Protein AF-A0A7U9L3R9-F1 (afdb_monomer_lite)

Foldseek 3Di:
DDDLPPVVVVVVVVVLQVLQCPDDDPQEKHFDDWAQDPPDDPRDTDDTDIDDQPFAFLVVVLVCLLVLHPPNVDQCLLLVLLQQLLLLLVSQQCLVPVPQKAQQEDASRQWGDHDPGIYRYPSVRIGHFQAADHYPQAQLCNVPGHGHHQLRSLLSSLVRSVSSVVSNPDHDDALLSVLNVLLSCQSNPNDSLSHDPGSVLSSLLSVLSSLLSVLVVVVAADPDDDRPFWDAQQDLQQLCLLFFDDLCVLLVFDLAFDFDDRAGHALLVCLLRFTDTQDDPPDPCNVVRNPDDLPDLPVVLVVLVPPDQALVSLLSQLNSLSVVCVVCVVCVVVSLVSSVVSLVSSLVRVPPSSVSDLSSLSSVLSSCSSVVNLVSSLVSLVSSCSNRVSDLRSLLSNLSSCLNVVVLVSNLSSLSSNCSNDLLSSSSLSSQLSSCVVVVNNVSNLVSLVSNDLPRPCNLSSLSSNLSSLLGADPVPAQRALVSLLSSLVSLVCSPPPNDPPDPLSNLSSLLSSLSSVLSNQVNDPPPDPPGSQCVNCPDPVCVVVVRDGQNDLQSSLQVSLVSLVVSLVPQDPVVCVVSVSSNVSSNSNSQVSHDPVPDPPPDPPDPDDDDDDDDDDDDDDDDDDDDDDDDDDDD

InterPro domains:
  IPR000719 Protein kinase domain [PF00069] (6-186)
  IPR000719 Protein kinase domain [PS50011] (1-230)
  IPR000719 Protein kinase domain [SM00220] (1-210)
  IPR011009 Protein kinase-like domain superfamily [SSF56112] (6-211)
  IPR011990 Tetratricopeptide-like helical domain superfamily [G3DSA:1.25.40.10] (392-600)
  IPR011990 Tetratricopeptide-like helical domain superfamily [SSF48452] (357-451)
  IPR031636 Protein kinase G, tetratricopeptide repeat containing domain [PF16918] (266-476)

pLDDT: mean 87.33, std 16.7, range [27.58, 98.69]

Sequence (636 aa):
MHDPDDEQAVKNAVQERLRLVGLNHPSIIKVFNYAKGPGASADQLSFIVMEFADGAPLRWVAEQIEQRAEPFHDHRVYEFIAAYGLLVLDALTYLHEERGLVYGDLSLTNVIHCGAGIKLVDVAGVRPIGTSGPVTYPAPEVHGSAGLTVAGDLFAAGAVLEELVARVPEAPPGLGTQSLRRVLSRATALLPEERFATAREMSVQLRGVLRELRSLRLGEEAAFEPSTLFAPVPAALDGELGKAPPLGQWRAGGNVKRRLTAEPPSPAEVALGLPVPKPSPADGNWTELHRTSYDDPVGLLQLSDAWKESPEKALLHCRLHLEIARDHPEEAAAERAAAEAELARARTAVGELADVDWRLYWHEGLLHLVHDRVDAARTCFDLVNEAIPGEYAPKLALGYCHEFRGNQKEAVALYGAVWHRNHALGGAAFGLARIHLATGKPQLALDCLEAVPADSRHRTAARTAMVRILADPPADGGPPAVAAARQAWVALHRLTRKEGLTDRHAQDRLRADLQELLLLLATSAPAGARPGPLEALCAEPDIQAEKIPVPPTEDVLRDQLAACYRRLFDQMPRAERGRDPDLAKALLDNSYHTRPIGTWHRRGYRSPRWRDRWKRSRGDGGGLRTYEDTVTEGGG

Structure (mmCIF, N/CA/C/O backbone):
data_AF-A0A7U9L3R9-F1
#
_entry.id   AF-A0A7U9L3R9-F1
#
loop_
_atom_site.group_PDB
_atom_site.id
_atom_site.type_symbol
_atom_site.label_atom_id
_atom_site.label_alt_id
_atom_site.label_comp_id
_atom_site.label_asym_id
_atom_site.label_entity_id
_atom_site.label_seq_id
_atom_site.pdbx_PDB_ins_code
_atom_site.Cartn_x
_atom_site.Cartn_y
_atom_site.Cartn_z
_atom_site.occupancy
_atom_site.B_iso_or_equiv
_atom_site.auth_seq_id
_atom_site.auth_comp_id
_atom_site.auth_asym_id
_atom_site.auth_atom_id
_atom_site.pdbx_PDB_model_num
ATOM 1 N N . MET A 1 1 ? 38.110 7.629 -49.652 1.00 33.47 1 MET A N 1
ATOM 2 C CA . MET A 1 1 ? 38.156 6.652 -50.757 1.00 33.47 1 MET A CA 1
ATOM 3 C C . MET A 1 1 ? 38.114 5.293 -50.078 1.00 33.47 1 MET A C 1
ATOM 5 O O . MET A 1 1 ? 39.115 4.902 -49.500 1.00 33.47 1 MET A O 1
ATOM 9 N N . HIS A 1 2 ? 36.918 4.721 -49.928 1.00 39.41 2 HIS A N 1
ATOM 10 C CA . HIS A 1 2 ? 36.709 3.450 -49.224 1.00 39.41 2 HIS A CA 1
ATOM 11 C C . HIS A 1 2 ? 36.890 2.321 -50.239 1.00 39.41 2 HIS A C 1
ATOM 13 O O . HIS A 1 2 ? 36.357 2.428 -51.343 1.00 39.41 2 HIS A O 1
ATOM 19 N N . ASP A 1 3 ? 37.683 1.314 -49.888 1.00 38.56 3 ASP A N 1
ATOM 20 C CA . ASP A 1 3 ? 37.941 0.147 -50.727 1.00 38.56 3 ASP A CA 1
ATOM 21 C C . ASP A 1 3 ? 36.653 -0.701 -50.827 1.00 38.56 3 ASP A C 1
ATOM 23 O O . ASP A 1 3 ? 36.101 -1.055 -49.781 1.00 38.56 3 ASP A O 1
ATOM 27 N N . PRO A 1 4 ? 36.112 -0.973 -52.029 1.00 46.09 4 PRO A N 1
ATOM 28 C CA . PRO A 1 4 ? 34.868 -1.731 -52.205 1.00 46.09 4 PRO A CA 1
ATOM 29 C C . PRO A 1 4 ? 34.948 -3.206 -51.777 1.00 46.09 4 PRO A C 1
ATOM 31 O O . PRO A 1 4 ? 33.902 -3.820 -51.592 1.00 46.09 4 PRO A O 1
ATOM 34 N N . ASP A 1 5 ? 36.156 -3.750 -51.584 1.00 51.47 5 ASP A N 1
ATOM 35 C CA . ASP A 1 5 ? 36.417 -5.165 -51.274 1.00 51.47 5 ASP A CA 1
ATOM 36 C C . ASP A 1 5 ? 36.987 -5.390 -49.856 1.00 51.47 5 ASP A C 1
ATOM 38 O O . ASP A 1 5 ? 37.747 -6.331 -49.611 1.00 51.47 5 ASP A O 1
ATOM 42 N N . ASP A 1 6 ? 36.623 -4.551 -48.879 1.00 60.09 6 ASP A N 1
ATOM 43 C CA . ASP A 1 6 ? 36.923 -4.850 -47.475 1.00 60.09 6 ASP A CA 1
ATOM 44 C C . ASP A 1 6 ? 36.104 -6.080 -47.028 1.00 60.09 6 ASP A C 1
ATOM 46 O O . ASP A 1 6 ? 34.930 -5.997 -46.653 1.00 60.09 6 ASP A O 1
ATOM 50 N N . GLU A 1 7 ? 36.725 -7.260 -47.107 1.00 64.38 7 GLU A N 1
ATOM 51 C CA . GLU A 1 7 ? 36.133 -8.562 -46.779 1.00 64.38 7 GLU A CA 1
ATOM 52 C C . GLU A 1 7 ? 35.501 -8.563 -45.372 1.00 64.38 7 GLU A C 1
ATOM 54 O O . GLU A 1 7 ? 34.516 -9.265 -45.116 1.00 64.38 7 GLU A O 1
ATOM 59 N N . GLN A 1 8 ? 36.026 -7.733 -44.463 1.00 63.81 8 GLN A N 1
ATOM 60 C CA . GLN A 1 8 ? 35.484 -7.544 -43.123 1.00 63.81 8 GLN A CA 1
ATOM 61 C C . GLN A 1 8 ? 34.182 -6.730 -43.132 1.00 63.81 8 GLN A C 1
ATOM 63 O O . GLN A 1 8 ? 33.246 -7.076 -42.409 1.00 63.81 8 GLN A O 1
ATOM 68 N N . ALA A 1 9 ? 34.076 -5.697 -43.969 1.00 62.75 9 ALA A N 1
ATOM 69 C CA . ALA A 1 9 ? 32.859 -4.902 -44.126 1.00 62.75 9 ALA A CA 1
ATOM 70 C C . ALA A 1 9 ? 31.715 -5.731 -44.733 1.00 62.75 9 ALA A C 1
ATOM 72 O O . ALA A 1 9 ? 30.579 -5.669 -44.254 1.00 62.75 9 ALA A O 1
ATOM 73 N N . VAL A 1 10 ? 32.016 -6.584 -45.718 1.00 68.38 10 VAL A N 1
ATOM 74 C CA . VAL A 1 10 ? 31.032 -7.502 -46.319 1.00 68.38 10 VAL A CA 1
ATOM 75 C C . VAL A 1 10 ? 30.560 -8.547 -45.303 1.00 68.38 10 VAL A C 1
ATOM 77 O O . VAL A 1 10 ? 29.354 -8.778 -45.172 1.00 68.38 10 VAL A O 1
ATOM 80 N N . LYS A 1 11 ? 31.479 -9.147 -44.531 1.00 69.56 11 LYS A N 1
ATOM 81 C CA . LYS A 1 11 ? 31.136 -10.097 -43.456 1.00 69.56 11 LYS A CA 1
ATOM 82 C C . LYS A 1 11 ? 30.281 -9.447 -42.368 1.00 69.56 11 LYS A C 1
ATOM 84 O O . LYS A 1 11 ? 29.270 -10.031 -41.977 1.00 69.56 11 LYS A O 1
ATOM 89 N N . ASN A 1 12 ? 30.632 -8.237 -41.932 1.00 68.62 12 ASN A N 1
ATOM 90 C CA . ASN A 1 12 ? 29.866 -7.484 -40.938 1.00 68.62 12 ASN A CA 1
ATOM 91 C C . ASN A 1 12 ? 28.446 -7.179 -41.444 1.00 68.62 12 ASN A C 1
ATOM 93 O O . ASN A 1 12 ? 27.478 -7.442 -40.733 1.00 68.62 12 ASN A O 1
ATOM 97 N N . ALA A 1 13 ? 28.305 -6.732 -42.697 1.00 69.69 13 ALA A N 1
ATOM 98 C CA . ALA A 1 13 ? 27.005 -6.448 -43.305 1.00 69.69 13 ALA A CA 1
ATOM 99 C C . ALA A 1 13 ? 26.130 -7.707 -43.457 1.00 69.69 13 ALA A C 1
ATOM 101 O O . ALA A 1 13 ? 24.912 -7.651 -43.290 1.00 69.69 13 ALA A O 1
ATOM 102 N N . VAL A 1 14 ? 26.720 -8.869 -43.762 1.00 74.25 14 VAL A N 1
ATOM 103 C CA . VAL A 1 14 ? 25.986 -10.147 -43.805 1.00 74.25 14 VAL A CA 1
ATOM 104 C C . VAL A 1 14 ? 25.547 -10.580 -42.403 1.00 74.25 14 VAL A C 1
ATOM 106 O O . VAL A 1 14 ? 24.399 -10.990 -42.230 1.00 74.25 14 VAL A O 1
ATOM 109 N N . GLN A 1 15 ? 26.416 -10.462 -41.396 1.00 71.81 15 GLN A N 1
ATOM 110 C CA . GLN A 1 15 ? 26.072 -10.792 -40.009 1.00 71.81 15 GLN A CA 1
ATOM 111 C C . GLN A 1 15 ? 24.976 -9.881 -39.444 1.00 71.81 15 GLN A C 1
ATOM 113 O O . GLN A 1 15 ? 24.081 -10.358 -38.747 1.00 71.81 15 GLN A O 1
ATOM 118 N N . GLU A 1 16 ? 25.003 -8.592 -39.778 1.00 74.06 16 GLU A N 1
ATOM 119 C CA . GLU A 1 16 ? 23.958 -7.634 -39.419 1.00 74.06 16 GLU A CA 1
ATOM 120 C C . GLU A 1 16 ? 22.602 -8.007 -40.033 1.00 74.06 16 GLU A C 1
ATOM 122 O O . GLU A 1 16 ? 21.595 -8.059 -39.329 1.00 74.06 16 GLU A O 1
ATOM 127 N N . ARG A 1 17 ? 22.572 -8.395 -41.314 1.00 76.12 17 ARG A N 1
ATOM 128 C CA . ARG A 1 17 ? 21.340 -8.863 -41.978 1.00 76.12 17 ARG A CA 1
ATOM 129 C C . ARG A 1 17 ? 20.784 -10.134 -41.353 1.00 76.12 17 ARG A C 1
ATOM 131 O O . ARG A 1 17 ? 19.583 -10.222 -41.109 1.00 76.12 17 ARG A O 1
ATOM 138 N N . LEU A 1 18 ? 21.644 -11.120 -41.089 1.00 74.81 18 LEU A N 1
ATOM 139 C CA . LEU A 1 18 ? 21.231 -12.375 -40.455 1.00 74.81 18 LEU A CA 1
ATOM 140 C C . LEU A 1 18 ? 20.665 -12.132 -39.051 1.00 74.81 18 LEU A C 1
ATOM 142 O O . LEU A 1 18 ? 19.697 -12.783 -38.662 1.00 74.81 18 LEU A O 1
ATOM 146 N N . ARG A 1 19 ? 21.223 -11.165 -38.315 1.00 81.94 19 ARG A N 1
ATOM 147 C CA . ARG A 1 19 ? 20.719 -10.755 -37.002 1.00 81.94 19 ARG A CA 1
ATOM 148 C C . ARG A 1 19 ? 19.300 -10.195 -37.090 1.00 81.94 19 ARG A C 1
ATOM 150 O O . ARG A 1 19 ? 18.451 -10.626 -36.318 1.00 81.94 19 ARG A O 1
ATOM 157 N N . LEU A 1 20 ? 19.039 -9.289 -38.035 1.00 81.31 20 LEU A N 1
ATOM 158 C CA . LEU A 1 20 ? 17.718 -8.674 -38.216 1.00 81.31 20 LEU A CA 1
ATOM 159 C C . LEU A 1 20 ? 16.657 -9.688 -38.672 1.00 81.31 20 LEU A C 1
ATOM 161 O O . LEU A 1 20 ? 15.546 -9.687 -38.150 1.00 81.31 20 LEU A O 1
ATOM 165 N N . VAL A 1 21 ? 17.012 -10.613 -39.571 1.00 83.81 21 VAL A N 1
ATOM 166 C CA . VAL A 1 21 ? 16.133 -11.731 -39.979 1.00 83.81 21 VAL A CA 1
ATOM 167 C C . VAL A 1 21 ? 15.845 -12.685 -38.811 1.00 83.81 21 VAL A C 1
ATOM 169 O O . VAL A 1 21 ? 14.778 -13.294 -38.746 1.00 83.81 21 VAL A O 1
ATOM 172 N N . GLY A 1 22 ? 16.783 -12.816 -37.870 1.00 84.94 22 GLY A N 1
ATOM 173 C CA . GLY A 1 22 ? 16.650 -13.662 -36.685 1.00 84.94 22 GLY A CA 1
ATOM 174 C C . GLY A 1 22 ? 15.743 -13.101 -35.584 1.00 84.94 22 GLY A C 1
ATOM 175 O O . GLY A 1 22 ? 15.474 -13.813 -34.610 1.00 84.94 22 GLY A O 1
ATOM 176 N N . LEU A 1 23 ? 15.270 -11.855 -35.700 1.00 91.19 23 LEU A N 1
ATOM 177 C CA . LEU A 1 23 ? 14.358 -11.264 -34.725 1.00 91.19 23 LEU A CA 1
ATOM 178 C C . LEU A 1 23 ? 12.957 -11.871 -34.872 1.00 91.19 23 LEU A C 1
ATOM 180 O O . LEU A 1 23 ? 12.341 -11.819 -35.934 1.00 91.19 23 LEU A O 1
ATOM 184 N N . ASN A 1 24 ? 12.444 -12.442 -33.784 1.00 91.62 24 ASN A N 1
ATOM 185 C CA . ASN A 1 24 ? 11.120 -13.039 -33.734 1.00 91.62 24 ASN A CA 1
ATOM 186 C C . ASN A 1 24 ? 10.405 -12.595 -32.458 1.00 91.62 24 ASN A C 1
ATOM 188 O O . ASN A 1 24 ? 10.578 -13.201 -31.405 1.00 91.62 24 ASN A O 1
ATOM 192 N N . HIS A 1 25 ? 9.620 -11.528 -32.569 1.00 95.00 25 HIS A N 1
ATOM 193 C CA . HIS A 1 25 ? 8.830 -10.977 -31.476 1.00 95.00 25 HIS A CA 1
ATOM 194 C C . HIS A 1 25 ? 7.525 -10.397 -32.043 1.00 95.00 25 HIS A C 1
ATOM 196 O O . HIS A 1 25 ? 7.577 -9.754 -33.093 1.00 95.00 25 HIS A O 1
ATOM 202 N N . PRO A 1 26 ? 6.357 -10.577 -31.394 1.00 93.88 26 PRO A N 1
ATOM 203 C CA . PRO A 1 26 ? 5.076 -10.105 -31.927 1.00 93.88 26 PRO A CA 1
ATOM 204 C C . PRO A 1 26 ? 5.059 -8.597 -32.204 1.00 93.88 26 PRO A C 1
ATOM 206 O O . PRO A 1 26 ? 4.522 -8.180 -33.230 1.00 93.88 26 PRO A O 1
ATOM 209 N N . SER A 1 27 ? 5.699 -7.805 -31.339 1.00 95.56 27 SER A N 1
ATOM 210 C CA . SER A 1 27 ? 5.756 -6.341 -31.442 1.00 95.56 27 SER A CA 1
ATOM 211 C C . SER A 1 27 ? 6.869 -5.795 -32.348 1.00 95.56 27 SER A C 1
ATOM 213 O O . SER A 1 27 ? 6.991 -4.583 -32.474 1.00 95.56 27 SER A O 1
ATOM 215 N N . ILE A 1 28 ? 7.699 -6.641 -32.968 1.00 95.31 28 ILE A N 1
ATOM 216 C CA . ILE A 1 28 ? 8.783 -6.213 -33.872 1.00 95.31 28 ILE A CA 1
ATOM 217 C C . ILE A 1 28 ? 8.421 -6.639 -35.294 1.00 95.31 28 ILE A C 1
ATOM 219 O O . ILE A 1 28 ? 7.908 -7.740 -35.497 1.00 95.31 28 ILE A O 1
ATOM 223 N N . ILE A 1 29 ? 8.652 -5.772 -36.283 1.00 94.06 29 ILE A N 1
ATOM 224 C CA . ILE A 1 29 ? 8.380 -6.115 -37.678 1.00 94.06 29 ILE A CA 1
ATOM 225 C C . ILE A 1 29 ? 9.259 -7.287 -38.116 1.00 94.06 29 ILE A C 1
ATOM 227 O O . ILE A 1 29 ? 10.470 -7.308 -37.885 1.00 94.06 29 ILE A O 1
ATOM 231 N N . LYS A 1 30 ? 8.655 -8.284 -38.763 1.00 91.50 30 LYS A N 1
ATOM 232 C CA . LYS A 1 30 ? 9.418 -9.426 -39.261 1.00 91.50 30 LYS A CA 1
ATOM 233 C C . LYS A 1 30 ? 10.127 -9.074 -40.565 1.00 91.50 30 LYS A C 1
ATOM 235 O O . LYS A 1 30 ? 9.475 -8.762 -41.560 1.00 91.50 30 LYS A O 1
ATOM 240 N N . VAL A 1 31 ? 11.453 -9.191 -40.588 1.00 89.81 31 VAL A N 1
ATOM 241 C CA . VAL A 1 31 ? 12.255 -9.073 -41.816 1.00 89.81 31 VAL A CA 1
ATOM 242 C C . VAL A 1 31 ? 12.334 -10.442 -42.492 1.00 89.81 31 VAL A C 1
ATOM 244 O O . VAL A 1 31 ? 12.823 -11.404 -41.904 1.00 89.81 31 VAL A O 1
ATOM 247 N N . PHE A 1 32 ? 11.843 -10.547 -43.728 1.00 86.06 32 PHE A N 1
ATOM 248 C CA . PHE A 1 32 ? 11.842 -11.800 -44.486 1.00 86.06 32 PHE A CA 1
ATOM 249 C C . PHE A 1 32 ? 13.104 -11.982 -45.325 1.00 86.06 32 PHE A C 1
ATOM 251 O O . PHE A 1 32 ? 13.652 -13.082 -45.363 1.00 86.06 32 PHE A O 1
ATOM 258 N N . ASN A 1 33 ? 13.535 -10.945 -46.052 1.00 79.81 33 ASN A N 1
ATOM 259 C CA . ASN A 1 33 ? 14.676 -11.047 -46.962 1.00 79.81 33 ASN A CA 1
ATOM 260 C C . ASN A 1 33 ? 15.239 -9.672 -47.361 1.00 79.81 33 ASN A C 1
ATOM 262 O O . ASN A 1 33 ? 14.595 -8.645 -47.169 1.00 79.81 33 ASN A O 1
ATOM 266 N N . TYR A 1 34 ? 16.410 -9.667 -47.994 1.00 79.00 34 TYR A N 1
ATOM 267 C CA . TYR A 1 34 ? 16.999 -8.510 -48.667 1.00 79.00 34 TYR A CA 1
ATOM 268 C C . TYR A 1 34 ? 17.061 -8.782 -50.172 1.00 79.00 34 TYR A C 1
ATOM 270 O O . TYR A 1 34 ? 17.505 -9.850 -50.594 1.00 79.00 34 TYR A O 1
ATOM 278 N N . ALA A 1 35 ? 16.626 -7.823 -50.990 1.00 73.56 35 ALA A N 1
ATOM 279 C CA . ALA A 1 35 ? 16.563 -7.961 -52.442 1.00 73.56 35 ALA A CA 1
ATOM 280 C C . ALA A 1 35 ? 17.411 -6.901 -53.166 1.00 73.56 35 ALA A C 1
ATOM 282 O O . ALA A 1 35 ? 17.601 -5.774 -52.696 1.00 73.56 35 ALA A O 1
ATOM 283 N N . LYS A 1 36 ? 17.911 -7.271 -54.350 1.00 70.06 36 LYS A N 1
ATOM 284 C CA . LYS A 1 36 ? 18.596 -6.363 -55.281 1.00 70.06 36 LYS A CA 1
ATOM 285 C C . LYS A 1 36 ? 17.584 -5.802 -56.281 1.00 70.06 36 LYS A C 1
ATOM 287 O O . LYS A 1 36 ? 16.749 -6.552 -56.786 1.00 70.06 36 LYS A O 1
ATOM 292 N N . GLY A 1 37 ? 17.649 -4.502 -56.562 1.00 62.75 37 GLY A N 1
ATOM 293 C CA . GLY A 1 37 ? 16.843 -3.884 -57.614 1.00 62.75 37 GLY A CA 1
ATOM 294 C C . GLY A 1 37 ? 17.297 -4.323 -59.018 1.00 62.75 37 GLY A C 1
ATOM 295 O O . GLY A 1 37 ? 18.471 -4.661 -59.200 1.00 62.75 37 GLY A O 1
ATOM 296 N N . PRO A 1 38 ? 16.412 -4.318 -60.034 1.00 57.94 38 PRO A N 1
ATOM 297 C CA . PRO A 1 38 ? 16.808 -4.598 -61.414 1.00 57.94 38 PRO A CA 1
ATOM 298 C C . PRO A 1 38 ? 17.836 -3.562 -61.903 1.00 57.94 38 PRO A C 1
ATOM 300 O O . PRO A 1 38 ? 17.570 -2.365 -61.850 1.00 57.94 38 PRO A O 1
ATOM 303 N N . GLY A 1 39 ? 18.999 -4.014 -62.386 1.00 63.97 39 GLY A N 1
ATOM 304 C CA . GLY A 1 39 ? 20.060 -3.143 -62.921 1.00 63.97 39 GLY A CA 1
ATOM 305 C C . GLY A 1 39 ? 21.104 -2.647 -61.909 1.00 63.97 39 GLY A C 1
ATOM 306 O O . GLY A 1 39 ? 21.987 -1.886 -62.295 1.00 63.97 39 GLY A O 1
ATOM 307 N N . ALA A 1 40 ? 21.042 -3.079 -60.645 1.00 57.25 40 ALA A N 1
ATOM 308 C CA . ALA A 1 40 ? 22.070 -2.777 -59.647 1.00 57.25 40 ALA A CA 1
ATOM 309 C C . ALA A 1 40 ? 23.342 -3.628 -59.859 1.00 57.25 40 ALA A C 1
ATOM 311 O O . ALA A 1 40 ? 23.254 -4.812 -60.199 1.00 57.25 40 ALA A O 1
ATOM 312 N N . SER A 1 41 ? 24.529 -3.038 -59.655 1.00 57.56 41 SER A N 1
ATOM 313 C CA . SER A 1 41 ? 25.808 -3.768 -59.662 1.00 57.56 41 SER A CA 1
ATOM 314 C C . SER A 1 41 ? 25.861 -4.806 -58.528 1.00 57.56 41 SER A C 1
ATOM 316 O O . SER A 1 41 ? 25.037 -4.783 -57.611 1.00 57.56 41 SER A O 1
ATOM 318 N N . ALA A 1 42 ? 26.824 -5.738 -58.578 1.00 54.28 42 ALA A N 1
ATOM 319 C CA . ALA A 1 42 ? 26.931 -6.845 -57.621 1.00 54.28 42 ALA A CA 1
ATOM 320 C C . ALA A 1 42 ? 26.917 -6.399 -56.138 1.00 54.28 42 ALA A C 1
ATOM 322 O O . ALA A 1 42 ? 26.404 -7.157 -55.308 1.00 54.28 42 ALA A O 1
ATOM 323 N N . ASP A 1 43 ? 27.326 -5.158 -55.850 1.00 53.84 43 ASP A N 1
ATOM 324 C CA . ASP A 1 43 ? 27.487 -4.599 -54.500 1.00 53.84 43 ASP A CA 1
ATOM 325 C C . ASP A 1 43 ? 26.382 -3.622 -54.055 1.00 53.84 43 ASP A C 1
ATOM 327 O O . ASP A 1 43 ? 26.385 -3.173 -52.910 1.00 53.84 43 ASP A O 1
ATOM 331 N N . GLN A 1 44 ? 25.392 -3.310 -54.902 1.00 54.66 44 GLN A N 1
ATOM 332 C CA . GLN A 1 44 ? 24.272 -2.433 -54.530 1.00 54.66 44 GLN A CA 1
ATOM 333 C C . GLN A 1 44 ? 23.013 -3.241 -54.196 1.00 54.66 44 GLN A C 1
ATOM 335 O O . GLN A 1 44 ? 22.266 -3.691 -55.064 1.00 54.66 44 GLN A O 1
ATOM 340 N N . LEU A 1 45 ? 22.754 -3.418 -52.902 1.00 55.84 45 LEU A N 1
ATOM 341 C CA . LEU A 1 45 ? 21.464 -3.900 -52.401 1.00 55.84 45 LEU A CA 1
ATOM 342 C C . LEU A 1 45 ? 20.489 -2.731 -52.297 1.00 55.84 45 LEU A C 1
ATOM 344 O O . LEU A 1 45 ? 20.882 -1.647 -51.878 1.00 55.84 45 LEU A O 1
ATOM 348 N N . SER A 1 46 ? 19.231 -2.941 -52.694 1.00 61.34 46 SER A N 1
ATOM 349 C CA . SER A 1 46 ? 18.302 -1.826 -52.928 1.00 61.34 46 SER A CA 1
ATOM 350 C C . SER A 1 46 ? 17.076 -1.837 -52.008 1.00 61.34 46 SER A C 1
ATOM 352 O O . SER A 1 46 ? 16.582 -0.759 -51.699 1.00 61.34 46 SER A O 1
ATOM 354 N N . PHE A 1 47 ? 16.583 -3.002 -51.545 1.00 75.62 47 PHE A N 1
ATOM 355 C CA . PHE A 1 47 ? 15.329 -3.070 -50.767 1.00 75.62 47 PHE A CA 1
ATOM 356 C C . PHE A 1 47 ? 15.315 -4.170 -49.687 1.00 75.62 47 PHE A C 1
ATOM 358 O O . PHE A 1 47 ? 15.849 -5.265 -49.888 1.00 75.62 47 PHE A O 1
ATOM 365 N N . ILE A 1 48 ? 14.654 -3.887 -48.558 1.00 81.06 48 ILE A N 1
ATOM 366 C CA . ILE A 1 48 ? 14.353 -4.839 -47.474 1.00 81.06 48 ILE A CA 1
ATOM 367 C C . ILE A 1 48 ? 12.910 -5.326 -47.647 1.00 81.06 48 ILE A C 1
ATOM 369 O O . ILE A 1 48 ? 11.999 -4.520 -47.822 1.00 81.06 48 ILE A O 1
ATOM 373 N N . VAL A 1 49 ? 12.698 -6.641 -47.604 1.00 87.56 49 VAL A N 1
ATOM 374 C CA . VAL A 1 49 ? 11.373 -7.273 -47.648 1.00 87.56 49 VAL A CA 1
ATOM 375 C C . VAL A 1 49 ? 10.964 -7.638 -46.227 1.00 87.56 49 VAL A C 1
ATOM 377 O O . VAL A 1 49 ? 11.634 -8.437 -45.571 1.00 87.56 49 VAL A O 1
ATOM 380 N N . MET A 1 50 ? 9.853 -7.077 -45.764 1.00 90.62 50 MET A N 1
ATOM 381 C CA . MET A 1 50 ? 9.357 -7.216 -44.395 1.00 90.62 50 MET A CA 1
ATOM 382 C C . MET A 1 50 ? 7.846 -7.466 -44.359 1.00 90.62 50 MET A C 1
ATOM 384 O O . MET A 1 50 ? 7.159 -7.345 -45.374 1.00 90.62 50 MET A O 1
ATOM 388 N N . GLU A 1 51 ? 7.344 -7.855 -43.190 1.00 91.62 51 GLU A N 1
ATOM 389 C CA . GLU A 1 51 ? 5.917 -7.906 -42.868 1.00 91.62 51 GLU A CA 1
ATOM 390 C C . GLU A 1 51 ? 5.238 -6.560 -43.166 1.00 91.62 51 GLU A C 1
ATOM 392 O O . GLU A 1 51 ? 5.826 -5.494 -42.988 1.00 91.62 51 GLU A O 1
ATOM 397 N N . PHE A 1 52 ? 3.989 -6.609 -43.631 1.00 90.94 52 PHE A N 1
ATOM 398 C CA . PHE A 1 52 ? 3.165 -5.415 -43.776 1.00 90.94 52 PHE A CA 1
ATOM 399 C C . PHE A 1 52 ? 2.457 -5.124 -42.449 1.00 90.94 52 PHE A C 1
ATOM 401 O O . PHE A 1 52 ? 1.640 -5.921 -41.990 1.00 90.94 52 PHE A O 1
ATOM 408 N N . ALA A 1 53 ? 2.778 -3.987 -41.837 1.00 92.38 53 ALA A N 1
ATOM 409 C CA . ALA A 1 53 ? 2.106 -3.491 -40.644 1.00 92.38 53 ALA A CA 1
ATOM 410 C C . ALA A 1 53 ? 0.828 -2.733 -41.044 1.00 92.38 53 ALA A C 1
ATOM 412 O O . ALA A 1 53 ? 0.884 -1.553 -41.391 1.00 92.38 53 ALA A O 1
ATOM 413 N N . ASP A 1 54 ? -0.311 -3.431 -41.024 1.00 92.12 54 ASP A N 1
ATOM 414 C CA . ASP A 1 54 ? -1.627 -2.858 -41.331 1.00 92.12 54 ASP A CA 1
ATOM 415 C C . ASP A 1 54 ? -2.135 -2.008 -40.158 1.00 92.12 54 ASP A C 1
ATOM 417 O O . ASP A 1 54 ? -2.716 -2.514 -39.191 1.00 92.12 54 ASP A O 1
ATOM 421 N N . GLY A 1 55 ? -1.828 -0.713 -40.198 1.00 94.12 55 GLY A N 1
ATOM 422 C CA . GLY A 1 55 ? -2.040 0.157 -39.056 1.00 94.12 55 GLY A CA 1
ATOM 423 C C . GLY A 1 55 ? -1.600 1.600 -39.261 1.00 94.12 55 GLY A C 1
ATOM 424 O O . GLY A 1 55 ? -1.205 2.013 -40.352 1.00 94.12 55 GLY A O 1
ATOM 425 N N . ALA A 1 56 ? -1.662 2.373 -38.179 1.00 95.00 56 ALA A N 1
ATOM 426 C CA . ALA A 1 56 ? -1.280 3.780 -38.171 1.00 95.00 56 ALA A CA 1
ATOM 427 C C . ALA A 1 56 ? -0.072 4.019 -37.251 1.00 95.00 56 ALA A C 1
ATOM 429 O O . ALA A 1 56 ? -0.013 3.462 -36.152 1.00 95.00 56 ALA A O 1
ATOM 430 N N . PRO A 1 57 ? 0.895 4.857 -37.656 1.00 96.81 57 PRO A N 1
ATOM 431 C CA . PRO A 1 57 ? 2.008 5.238 -36.794 1.00 96.81 57 PRO A CA 1
ATOM 432 C C . PRO A 1 57 ? 1.506 6.001 -35.562 1.00 96.81 57 PRO A C 1
ATOM 434 O O . PRO A 1 57 ? 0.520 6.738 -35.645 1.00 96.81 57 PRO A O 1
ATOM 437 N N . LEU A 1 58 ? 2.207 5.898 -34.431 1.00 97.19 58 LEU A N 1
ATOM 438 C CA . LEU A 1 58 ? 1.830 6.624 -33.214 1.00 97.19 58 LEU A CA 1
ATOM 439 C C . LEU A 1 58 ? 1.832 8.148 -33.399 1.00 97.19 58 LEU A C 1
ATOM 441 O O . LEU A 1 58 ? 1.108 8.829 -32.684 1.00 97.19 58 LEU A O 1
ATOM 445 N N . ARG A 1 59 ? 2.540 8.690 -34.401 1.00 97.38 59 ARG A N 1
ATOM 446 C CA . ARG A 1 59 ? 2.427 10.112 -34.784 1.00 97.38 59 ARG A CA 1
ATOM 447 C C . ARG A 1 59 ? 0.999 10.496 -35.192 1.00 97.38 59 ARG A C 1
ATOM 449 O O . ARG A 1 59 ? 0.531 11.572 -34.856 1.00 97.38 59 ARG A O 1
ATOM 456 N N . TRP A 1 60 ? 0.299 9.599 -35.887 1.00 97.00 60 TRP A N 1
ATOM 457 C CA . TRP A 1 60 ? -1.088 9.814 -36.285 1.00 97.00 60 TRP A CA 1
ATOM 458 C C . TRP A 1 60 ? -2.010 9.667 -35.072 1.00 97.00 60 TRP A C 1
ATOM 460 O O . TRP A 1 60 ? -2.926 10.459 -34.888 1.00 97.00 60 TRP A O 1
ATOM 470 N N . VAL A 1 61 ? -1.722 8.706 -34.184 1.00 96.25 61 VAL A N 1
ATOM 471 C CA . VAL A 1 61 ? -2.434 8.561 -32.902 1.00 96.25 61 VAL A CA 1
ATOM 472 C C . VAL A 1 61 ? -2.293 9.824 -32.043 1.00 96.25 61 VAL A C 1
ATOM 474 O O . VAL A 1 61 ? -3.281 10.286 -31.485 1.00 96.25 61 VAL A O 1
ATOM 477 N N . ALA A 1 62 ? -1.099 10.416 -31.979 1.00 96.94 62 ALA A N 1
ATOM 478 C CA . ALA A 1 62 ? -0.835 11.696 -31.322 1.00 96.94 62 ALA A CA 1
ATOM 479 C C . ALA A 1 62 ? -1.740 12.823 -31.852 1.00 96.94 62 ALA A C 1
ATOM 481 O O . ALA A 1 62 ? -2.327 13.554 -31.057 1.00 96.94 62 ALA A O 1
ATOM 482 N N . GLU A 1 63 ? -1.914 12.926 -33.173 1.00 96.88 63 GLU A N 1
ATOM 483 C CA . GLU A 1 63 ? -2.841 13.891 -33.786 1.00 96.88 63 GLU A CA 1
ATOM 484 C C . GLU A 1 63 ? -4.300 13.622 -33.377 1.00 96.88 63 GLU A C 1
ATOM 486 O O . GLU A 1 63 ? -5.045 14.560 -33.095 1.00 96.88 63 GLU A O 1
ATOM 491 N N . GLN A 1 64 ? -4.716 12.352 -33.295 1.00 96.38 64 GLN A N 1
ATOM 492 C CA . GLN A 1 64 ? -6.070 11.992 -32.847 1.00 96.38 64 GLN A CA 1
ATOM 493 C C . GLN A 1 64 ? -6.306 12.321 -31.365 1.00 96.38 64 GLN A C 1
ATOM 495 O O . GLN A 1 64 ? -7.395 12.769 -31.001 1.00 96.38 64 GLN A O 1
ATOM 500 N N . ILE A 1 65 ? -5.291 12.127 -30.515 1.00 95.56 65 ILE A N 1
ATOM 501 C CA . ILE A 1 65 ? -5.308 12.525 -29.099 1.00 95.56 65 ILE A CA 1
ATOM 502 C C . ILE A 1 65 ? -5.498 14.042 -28.980 1.00 95.56 65 ILE A C 1
ATOM 504 O O . ILE A 1 65 ? -6.373 14.499 -28.245 1.00 95.56 65 ILE A O 1
ATOM 508 N N . GLU A 1 66 ? -4.718 14.816 -29.735 1.00 95.50 66 GLU A N 1
ATOM 509 C CA . GLU A 1 66 ? -4.766 16.282 -29.737 1.00 95.50 66 GLU A CA 1
ATOM 510 C C . GLU A 1 66 ? -6.143 16.807 -30.177 1.00 95.50 66 GLU A C 1
ATOM 512 O O . GLU A 1 66 ? -6.691 17.735 -29.581 1.00 95.50 66 GLU A O 1
ATOM 517 N N . GLN A 1 67 ? -6.755 16.149 -31.164 1.00 95.38 67 GLN A N 1
ATOM 518 C CA . GLN A 1 67 ? -8.094 16.468 -31.668 1.00 95.38 67 GLN A CA 1
ATOM 519 C C . GLN A 1 67 ? -9.236 15.963 -30.771 1.00 95.38 67 GLN A C 1
ATOM 521 O O . GLN A 1 67 ? -10.400 16.221 -31.080 1.00 95.38 67 GLN A O 1
ATOM 526 N N . ARG A 1 68 ? -8.937 15.247 -29.675 1.00 93.62 68 ARG A N 1
ATOM 527 C CA . ARG A 1 68 ? -9.926 14.554 -28.827 1.00 93.62 68 ARG A CA 1
ATOM 528 C C . ARG A 1 68 ? -10.868 13.654 -29.645 1.00 93.62 68 ARG A C 1
ATOM 530 O O . ARG A 1 68 ? -12.061 13.574 -29.356 1.00 93.62 68 ARG A O 1
ATOM 537 N N . ALA A 1 69 ? -10.352 12.992 -30.679 1.00 94.69 69 ALA A N 1
ATOM 538 C CA . ALA A 1 69 ? -11.131 12.052 -31.482 1.00 94.69 69 ALA A CA 1
ATOM 539 C C . ALA A 1 69 ? -11.437 10.776 -30.677 1.00 94.69 69 ALA A C 1
ATOM 541 O O . ALA A 1 69 ? -10.651 10.378 -29.816 1.00 94.69 69 ALA A O 1
ATOM 542 N N . GLU A 1 70 ? -12.556 10.094 -30.944 1.00 91.75 70 GLU A N 1
ATOM 543 C CA . GLU A 1 70 ? -12.787 8.765 -30.361 1.00 91.75 70 GLU A CA 1
ATOM 544 C C . GLU A 1 70 ? -11.707 7.770 -30.829 1.00 91.75 70 GLU A C 1
ATOM 546 O O . GLU A 1 70 ? -11.377 7.762 -32.017 1.00 91.75 70 GLU A O 1
ATOM 551 N N . PRO A 1 71 ? -11.157 6.909 -29.943 1.00 91.50 71 PRO A N 1
ATOM 552 C CA . PRO A 1 71 ? -11.503 6.672 -28.532 1.00 91.50 71 PRO A CA 1
ATOM 553 C C . PRO A 1 71 ? -10.664 7.468 -27.500 1.00 91.50 71 PRO A C 1
ATOM 555 O O . PRO A 1 71 ? -10.636 7.103 -26.328 1.00 91.50 71 PRO A O 1
ATOM 558 N N . PHE A 1 72 ? -9.964 8.530 -27.905 1.00 92.25 72 PHE A N 1
ATOM 559 C CA . PHE A 1 72 ? -9.009 9.297 -27.085 1.00 92.25 72 PHE A CA 1
ATOM 560 C C . PHE A 1 72 ? -9.588 10.575 -26.451 1.00 92.25 72 PHE A C 1
ATOM 562 O O . PHE A 1 72 ? -8.841 11.408 -25.944 1.00 92.25 72 PHE A O 1
ATOM 569 N N . HIS A 1 73 ? -10.908 10.754 -26.494 1.00 87.25 73 HIS A N 1
ATOM 570 C CA . HIS A 1 73 ? -11.575 11.983 -26.056 1.00 87.25 73 HIS A CA 1
ATOM 571 C C . HIS A 1 73 ? -11.664 12.148 -24.527 1.00 87.25 73 HIS A C 1
ATOM 573 O O . HIS A 1 73 ? -11.928 13.254 -24.055 1.00 87.25 73 HIS A O 1
ATOM 579 N N . ASP A 1 74 ? -11.473 11.071 -23.757 1.00 87.81 74 ASP A N 1
ATOM 580 C CA . ASP A 1 74 ? -11.622 11.047 -22.300 1.00 87.81 74 ASP A CA 1
ATOM 581 C C . ASP A 1 74 ? -10.313 10.681 -21.563 1.00 87.81 74 ASP A C 1
ATOM 583 O O . ASP A 1 74 ? -9.250 10.463 -22.152 1.00 87.81 74 ASP A O 1
ATOM 587 N N . HIS A 1 75 ? -10.384 10.592 -20.230 1.00 84.81 75 HIS A N 1
ATOM 588 C CA . HIS A 1 75 ? -9.231 10.303 -19.367 1.00 84.81 75 HIS A CA 1
ATOM 589 C C . HIS A 1 75 ? -8.579 8.931 -19.620 1.00 84.81 75 HIS A C 1
ATOM 591 O O . HIS A 1 75 ? -7.444 8.704 -19.193 1.00 84.81 75 HIS A O 1
ATOM 597 N N . ARG A 1 76 ? -9.252 8.017 -20.331 1.00 90.75 76 ARG A N 1
ATOM 598 C CA . ARG A 1 76 ? -8.715 6.708 -20.718 1.00 90.75 76 ARG A CA 1
ATOM 599 C C . ARG A 1 76 ? -7.527 6.831 -21.671 1.00 90.75 76 ARG A C 1
ATOM 601 O O . ARG A 1 76 ? -6.767 5.873 -21.790 1.00 90.75 76 ARG A O 1
ATOM 608 N N . VAL A 1 77 ? -7.299 7.994 -22.292 1.00 94.38 77 VAL A N 1
ATOM 609 C CA . VAL A 1 77 ? -6.096 8.263 -23.102 1.00 94.38 77 VAL A CA 1
ATOM 610 C C . VAL A 1 77 ? -4.796 7.897 -22.377 1.00 94.38 77 VAL A C 1
ATOM 612 O O . VAL A 1 77 ? -3.917 7.278 -22.971 1.00 94.38 77 VAL A O 1
ATOM 615 N N . TYR A 1 78 ? -4.708 8.143 -21.068 1.00 95.12 78 TYR A N 1
ATOM 616 C CA . TYR A 1 78 ? -3.538 7.775 -20.263 1.00 95.12 78 TYR A CA 1
ATOM 617 C C . TYR A 1 78 ? -3.352 6.259 -20.138 1.00 95.12 78 TYR A C 1
ATOM 619 O O . TYR A 1 78 ? -2.221 5.776 -20.096 1.00 95.12 78 TYR A O 1
ATOM 627 N N . GLU A 1 79 ? -4.444 5.491 -20.129 1.00 94.94 79 GLU A N 1
ATOM 628 C CA . GLU A 1 79 ? -4.374 4.029 -20.164 1.00 94.94 79 GLU A CA 1
ATOM 629 C C . GLU A 1 79 ? -3.872 3.522 -21.515 1.00 94.94 79 GLU A C 1
ATOM 631 O O . GLU A 1 79 ? -3.103 2.564 -21.550 1.00 94.94 79 GLU A O 1
ATOM 636 N N . PHE A 1 80 ? -4.285 4.155 -22.620 1.00 95.44 80 PHE A N 1
ATOM 637 C CA . PHE A 1 80 ? -3.777 3.821 -23.952 1.00 95.44 80 PHE A CA 1
ATOM 638 C C . PHE A 1 80 ? -2.278 4.117 -24.058 1.00 95.44 80 PHE A C 1
ATOM 640 O O . PHE A 1 80 ? -1.525 3.257 -24.505 1.00 95.44 80 PHE A O 1
ATOM 647 N N . ILE A 1 81 ? -1.828 5.282 -23.578 1.00 96.94 81 ILE A N 1
ATOM 648 C CA . ILE A 1 81 ? -0.404 5.652 -23.558 1.00 96.94 81 ILE A CA 1
ATOM 649 C C . ILE A 1 81 ? 0.407 4.650 -22.726 1.00 96.94 81 ILE A C 1
ATOM 651 O O . ILE A 1 81 ? 1.408 4.118 -23.207 1.00 96.94 81 ILE A O 1
ATOM 655 N N . ALA A 1 82 ? -0.049 4.322 -21.513 1.00 97.31 82 ALA A N 1
ATOM 656 C CA . ALA A 1 82 ? 0.615 3.319 -20.682 1.00 97.31 82 ALA A CA 1
ATOM 657 C C . ALA A 1 82 ? 0.626 1.928 -21.346 1.00 97.31 82 ALA A C 1
ATOM 659 O O . ALA A 1 82 ? 1.626 1.216 -21.261 1.00 97.31 82 ALA A O 1
ATOM 660 N N . ALA A 1 83 ? -0.441 1.545 -22.056 1.00 97.19 83 ALA A N 1
ATOM 661 C CA . ALA A 1 83 ? -0.494 0.289 -22.801 1.00 97.19 83 ALA A CA 1
ATOM 662 C C . ALA A 1 83 ? 0.499 0.252 -23.977 1.00 97.19 83 ALA A C 1
ATOM 664 O O . ALA A 1 83 ? 1.181 -0.759 -24.145 1.00 97.19 83 ALA A O 1
ATOM 665 N N . TYR A 1 84 ? 0.646 1.339 -24.747 1.00 97.88 84 TYR A N 1
ATOM 666 C CA . TYR A 1 84 ? 1.689 1.426 -25.776 1.00 97.88 84 TYR A CA 1
ATOM 667 C C . TYR A 1 84 ? 3.081 1.286 -25.166 1.00 97.88 84 TYR A C 1
ATOM 669 O O . TYR A 1 84 ? 3.890 0.513 -25.673 1.00 97.88 84 TYR A O 1
ATOM 677 N N . GLY A 1 85 ? 3.336 1.969 -24.046 1.00 98.00 85 GLY A N 1
ATOM 678 C CA . GLY A 1 85 ? 4.601 1.853 -23.326 1.00 98.00 85 GLY A CA 1
ATOM 679 C C . GLY A 1 85 ? 4.902 0.420 -22.899 1.00 98.00 85 GLY A C 1
ATOM 680 O O . GLY A 1 85 ? 6.009 -0.056 -23.114 1.00 98.00 85 GLY A O 1
ATOM 681 N N . LEU A 1 86 ? 3.912 -0.311 -22.378 1.00 98.31 86 LEU A N 1
ATOM 682 C CA . LEU A 1 86 ? 4.081 -1.721 -22.016 1.00 98.31 86 LEU A CA 1
ATOM 683 C C . LEU A 1 86 ? 4.424 -2.608 -23.218 1.00 98.31 86 LEU A C 1
ATOM 685 O O . LEU A 1 86 ? 5.287 -3.471 -23.090 1.00 98.31 86 LEU A O 1
ATOM 689 N N . LEU A 1 87 ? 3.787 -2.392 -24.373 1.00 98.00 87 LEU A N 1
ATOM 690 C CA . LEU A 1 87 ? 4.068 -3.154 -25.595 1.00 98.00 87 LEU A CA 1
ATOM 691 C C . LEU A 1 87 ? 5.455 -2.845 -26.176 1.00 98.00 87 LEU A C 1
ATOM 693 O O . LEU A 1 87 ? 6.116 -3.743 -26.699 1.00 98.00 87 LEU A O 1
ATOM 697 N N . VAL A 1 88 ? 5.898 -1.587 -26.082 1.00 98.19 88 VAL A N 1
ATOM 698 C CA . VAL A 1 88 ? 7.258 -1.177 -26.460 1.00 98.19 88 VAL A CA 1
ATOM 699 C C . VAL A 1 88 ? 8.275 -1.811 -25.514 1.00 98.19 88 VAL A C 1
ATOM 701 O O . VAL A 1 88 ? 9.238 -2.415 -25.973 1.00 98.19 88 VAL A O 1
ATOM 704 N N . LEU A 1 89 ? 8.049 -1.727 -24.201 1.00 98.44 89 LEU A N 1
ATOM 705 C CA . LEU A 1 89 ? 8.955 -2.281 -23.194 1.00 98.44 89 LEU A CA 1
ATOM 706 C C . LEU A 1 89 ? 9.077 -3.801 -23.288 1.00 98.44 89 LEU A C 1
ATOM 708 O O . LEU A 1 89 ? 10.163 -4.317 -23.074 1.00 98.44 89 LEU A O 1
ATOM 712 N N . ASP A 1 90 ? 8.007 -4.509 -23.652 1.00 98.19 90 ASP A N 1
ATOM 713 C CA . ASP A 1 90 ? 8.048 -5.951 -23.923 1.00 98.19 90 ASP A CA 1
ATOM 714 C C . ASP A 1 90 ? 9.023 -6.284 -25.070 1.00 98.19 90 ASP A C 1
ATOM 716 O O . ASP A 1 90 ? 9.907 -7.129 -24.926 1.00 98.19 90 ASP A O 1
ATOM 720 N N . ALA A 1 91 ? 8.958 -5.522 -26.169 1.00 97.38 91 ALA A N 1
ATOM 721 C CA . ALA A 1 91 ? 9.898 -5.654 -27.282 1.00 97.38 91 ALA A CA 1
ATOM 722 C C . ALA A 1 91 ? 11.341 -5.294 -26.887 1.00 97.38 91 ALA A C 1
ATOM 724 O O . ALA A 1 91 ? 12.281 -5.974 -27.303 1.00 97.38 91 ALA A O 1
ATOM 725 N N . LEU A 1 92 ? 11.524 -4.240 -26.085 1.00 97.88 92 LEU A N 1
ATOM 726 C CA . LEU A 1 92 ? 12.842 -3.836 -25.592 1.00 97.88 92 LEU A CA 1
ATOM 727 C C . LEU A 1 92 ? 13.429 -4.878 -24.635 1.00 97.88 92 LEU A C 1
ATOM 729 O O . LEU A 1 92 ? 14.599 -5.209 -24.774 1.00 97.88 92 LEU A O 1
ATOM 733 N N . THR A 1 93 ? 12.631 -5.467 -23.740 1.00 98.19 93 THR A N 1
ATOM 734 C CA . THR A 1 93 ? 13.055 -6.584 -22.883 1.00 98.19 93 THR A CA 1
ATOM 735 C C . THR A 1 93 ? 13.601 -7.736 -23.724 1.00 98.19 93 THR A C 1
ATOM 737 O O . THR A 1 93 ? 14.704 -8.207 -23.457 1.00 98.19 93 THR A O 1
ATOM 740 N N . TYR A 1 94 ? 12.890 -8.144 -24.780 1.00 97.69 94 TYR A N 1
ATOM 741 C CA . TYR A 1 94 ? 13.368 -9.176 -25.704 1.00 97.69 94 TYR A CA 1
ATOM 742 C C . TYR A 1 94 ? 14.704 -8.796 -26.374 1.00 97.69 94 TYR A C 1
ATOM 744 O O . TYR A 1 94 ? 15.631 -9.607 -26.428 1.00 97.69 94 TYR A O 1
ATOM 752 N N . LEU A 1 95 ? 14.838 -7.561 -26.871 1.00 96.62 95 LEU A N 1
ATOM 753 C CA . LEU A 1 95 ? 16.081 -7.103 -27.502 1.00 96.62 95 LEU A CA 1
ATOM 754 C C . LEU A 1 95 ? 17.250 -7.069 -26.508 1.00 96.62 95 LEU A C 1
ATOM 756 O O . LEU A 1 95 ? 18.328 -7.579 -26.819 1.00 96.62 95 LEU A O 1
ATOM 760 N N . HIS A 1 96 ? 17.027 -6.516 -25.316 1.00 97.12 96 HIS A N 1
ATOM 761 C CA . HIS A 1 96 ? 18.048 -6.311 -24.290 1.00 97.12 96 HIS A CA 1
ATOM 762 C C . HIS A 1 96 ? 18.502 -7.636 -23.671 1.00 97.12 96 HIS A C 1
ATOM 764 O O . HIS A 1 96 ? 19.699 -7.912 -23.633 1.00 97.12 96 HIS A O 1
ATOM 770 N N . GLU A 1 97 ? 17.559 -8.463 -23.210 1.00 95.88 97 GLU A N 1
ATOM 771 C CA . GLU A 1 97 ? 17.846 -9.653 -22.397 1.00 95.88 97 GLU A CA 1
ATOM 772 C C . GLU A 1 97 ? 18.119 -10.900 -23.248 1.00 95.88 97 GLU A C 1
ATOM 774 O O . GLU A 1 97 ? 19.039 -11.659 -22.947 1.00 95.88 97 GLU A O 1
ATOM 779 N N . GLU A 1 98 ? 17.360 -11.124 -24.326 1.00 95.25 98 GLU A N 1
ATOM 780 C CA . GLU A 1 98 ? 17.488 -12.356 -25.122 1.00 95.25 98 GLU A CA 1
ATOM 781 C C . GLU A 1 98 ? 18.466 -12.215 -26.290 1.00 95.25 98 GLU A C 1
ATOM 783 O O . GLU A 1 98 ? 19.046 -13.207 -26.742 1.00 95.25 98 GLU A O 1
ATOM 788 N N . ARG A 1 99 ? 18.636 -10.997 -26.820 1.00 94.38 99 ARG A N 1
ATOM 789 C CA . ARG A 1 99 ? 19.441 -10.750 -28.028 1.00 94.38 99 ARG A CA 1
ATOM 790 C C . ARG A 1 99 ? 20.699 -9.918 -27.790 1.00 94.38 99 ARG A C 1
ATOM 792 O O . ARG A 1 99 ? 21.587 -9.963 -28.641 1.00 94.38 99 ARG A O 1
ATOM 799 N N . GLY A 1 100 ? 20.804 -9.199 -26.670 1.00 94.81 100 GLY A N 1
ATOM 800 C CA . GLY A 1 100 ? 21.933 -8.307 -26.381 1.00 94.81 100 GLY A CA 1
ATOM 801 C C . GLY A 1 100 ? 22.016 -7.104 -27.329 1.00 94.81 100 GLY A C 1
ATOM 802 O O . GLY A 1 100 ? 23.111 -6.656 -27.683 1.00 94.81 100 GLY A O 1
ATOM 803 N N . LEU A 1 101 ? 20.865 -6.615 -27.794 1.00 94.62 101 LEU A N 1
ATOM 804 C CA . LEU A 1 101 ? 20.731 -5.535 -28.774 1.00 94.62 101 LEU A CA 1
ATOM 805 C C . LEU A 1 101 ? 19.975 -4.356 -28.173 1.00 94.62 101 LEU A C 1
ATOM 807 O O . LEU A 1 101 ? 19.112 -4.565 -27.337 1.00 94.62 101 LEU A O 1
ATOM 811 N N . VAL A 1 102 ? 20.244 -3.147 -28.654 1.00 93.94 102 VAL A N 1
ATOM 812 C CA . VAL A 1 102 ? 19.426 -1.942 -28.441 1.00 93.94 102 VAL A CA 1
ATOM 813 C C . VAL A 1 102 ? 18.620 -1.632 -29.699 1.00 93.94 102 VAL A C 1
ATOM 815 O O . VAL A 1 102 ? 19.062 -1.961 -30.803 1.00 93.94 102 VAL A O 1
ATOM 818 N N . TYR A 1 103 ? 17.453 -1.004 -29.550 1.00 93.06 103 TYR A N 1
ATOM 819 C CA . TYR A 1 103 ? 16.608 -0.600 -30.673 1.00 93.06 103 TYR A CA 1
ATOM 820 C C . TYR A 1 103 ? 17.176 0.606 -31.418 1.00 93.06 103 TYR A C 1
ATOM 822 O O . TYR A 1 103 ? 17.153 0.629 -32.647 1.00 93.06 103 TYR A O 1
ATOM 830 N N . GLY A 1 104 ? 17.719 1.599 -30.709 1.00 88.31 104 GLY A N 1
ATOM 831 C CA . GLY A 1 104 ? 18.462 2.673 -31.363 1.00 88.31 104 GLY A CA 1
ATOM 832 C C . GLY A 1 104 ? 17.653 3.902 -31.728 1.00 88.31 104 GLY A C 1
ATOM 833 O O . GLY A 1 104 ? 18.081 5.010 -31.429 1.00 88.31 104 GLY A O 1
ATOM 834 N N . ASP A 1 105 ? 16.514 3.708 -32.389 1.00 88.94 105 ASP A N 1
ATOM 835 C CA . ASP A 1 105 ? 15.826 4.791 -33.096 1.00 88.94 105 ASP A CA 1
ATOM 836 C C . ASP A 1 105 ? 14.329 4.869 -32.778 1.00 88.94 105 ASP A C 1
ATOM 838 O O . ASP A 1 105 ? 13.468 4.941 -33.655 1.00 88.94 105 ASP A O 1
ATOM 842 N N . LEU A 1 106 ? 13.977 4.754 -31.496 1.00 93.44 106 LEU A N 1
ATOM 843 C CA . LEU A 1 106 ? 12.576 4.733 -31.083 1.00 93.44 106 LEU A CA 1
ATOM 844 C C . LEU A 1 106 ? 11.935 6.110 -31.289 1.00 93.44 106 LEU A C 1
ATOM 846 O O . LEU A 1 106 ? 12.472 7.114 -30.838 1.00 93.44 106 LEU A O 1
ATOM 850 N N . SER A 1 107 ? 10.781 6.153 -31.957 1.00 94.69 107 SER A N 1
ATOM 851 C CA . SER A 1 107 ? 10.050 7.392 -32.235 1.00 94.69 107 SER A CA 1
ATOM 852 C C . SER A 1 107 ? 8.578 7.146 -32.561 1.00 94.69 107 SER A C 1
ATOM 854 O O . SER A 1 107 ? 8.177 6.022 -32.871 1.00 94.69 107 SER A O 1
ATOM 856 N N . LEU A 1 108 ? 7.758 8.203 -32.552 1.00 95.94 108 LEU A N 1
ATOM 857 C CA . LEU A 1 108 ? 6.342 8.108 -32.932 1.00 95.94 108 LEU A CA 1
ATOM 858 C C . LEU A 1 108 ? 6.116 7.661 -34.386 1.00 95.94 108 LEU A C 1
ATOM 860 O O . LEU A 1 108 ? 5.033 7.173 -34.717 1.00 95.94 108 LEU A O 1
ATOM 864 N N . THR A 1 109 ? 7.100 7.824 -35.275 1.00 94.88 109 THR A N 1
ATOM 865 C CA . THR A 1 109 ? 7.018 7.329 -36.659 1.00 94.88 109 THR A CA 1
ATOM 866 C C . THR A 1 109 ? 7.330 5.842 -36.756 1.00 94.88 109 THR A C 1
ATOM 868 O O . THR A 1 109 ? 6.795 5.183 -37.645 1.00 94.88 109 THR A O 1
ATOM 871 N N . ASN A 1 110 ? 8.160 5.331 -35.844 1.00 95.44 110 ASN A N 1
ATOM 872 C CA . ASN A 1 110 ? 8.738 3.990 -35.914 1.00 95.44 110 ASN A CA 1
ATOM 873 C C . ASN A 1 110 ? 7.931 2.944 -35.130 1.00 95.44 110 ASN A C 1
ATOM 875 O O . ASN A 1 110 ? 8.226 1.751 -35.213 1.00 95.44 110 ASN A O 1
ATOM 879 N N . VAL A 1 111 ? 6.884 3.372 -34.419 1.00 97.19 111 VAL A N 1
ATOM 880 C CA . VAL A 1 111 ? 5.903 2.501 -33.763 1.00 97.19 111 VAL A CA 1
ATOM 881 C C . VAL A 1 111 ? 4.568 2.587 -34.501 1.00 97.19 111 VAL A C 1
ATOM 883 O O . VAL A 1 111 ? 3.964 3.658 -34.565 1.00 97.19 111 VAL A O 1
ATOM 886 N N . ILE A 1 112 ? 4.081 1.466 -35.035 1.00 97.50 112 ILE A N 1
ATOM 887 C CA . ILE A 1 112 ? 2.787 1.380 -35.730 1.00 97.50 112 ILE A CA 1
ATOM 888 C C . ILE A 1 112 ? 1.775 0.641 -34.859 1.00 97.50 112 ILE A C 1
ATOM 890 O O . ILE A 1 112 ? 1.991 -0.515 -34.513 1.00 97.50 112 ILE A O 1
ATOM 894 N N . HIS A 1 113 ? 0.649 1.276 -34.542 1.00 96.31 113 HIS A N 1
ATOM 895 C CA . HIS A 1 113 ? -0.517 0.617 -33.958 1.00 96.31 113 HIS A CA 1
ATOM 896 C C . HIS A 1 113 ? -1.173 -0.279 -35.010 1.00 96.31 113 HIS A C 1
ATOM 898 O O . HIS A 1 113 ? -1.673 0.239 -36.007 1.00 96.31 113 HIS A O 1
ATOM 904 N N . CYS A 1 114 ? -1.234 -1.590 -34.765 1.00 93.25 114 CYS A N 1
ATOM 905 C CA . CYS A 1 114 ? -1.856 -2.566 -35.666 1.00 93.25 114 CYS A CA 1
ATOM 906 C C . CYS A 1 114 ? -2.797 -3.492 -34.879 1.00 93.25 114 CYS A C 1
ATOM 908 O O . CYS A 1 114 ? -2.346 -4.287 -34.047 1.00 93.25 114 CYS A O 1
ATOM 910 N N . GLY A 1 115 ? -4.103 -3.427 -35.150 1.00 88.12 115 GLY A N 1
ATOM 911 C CA . GLY A 1 115 ? -5.103 -4.263 -34.478 1.00 88.12 115 GLY A CA 1
ATOM 912 C C . GLY A 1 115 ? -5.114 -4.077 -32.956 1.00 88.12 115 GLY A C 1
ATOM 913 O O . GLY A 1 115 ? -5.467 -3.016 -32.461 1.00 88.12 115 GLY A O 1
ATOM 914 N N . ALA A 1 116 ? -4.756 -5.123 -32.205 1.00 86.00 116 ALA A N 1
ATOM 915 C CA . ALA A 1 116 ? -4.703 -5.090 -30.738 1.00 86.00 116 ALA A CA 1
ATOM 916 C C . ALA A 1 116 ? -3.296 -4.808 -30.167 1.00 86.00 116 ALA A C 1
ATOM 918 O O . ALA A 1 116 ? -3.119 -4.845 -28.950 1.00 86.00 116 ALA A O 1
ATOM 919 N N . GLY A 1 117 ? -2.290 -4.573 -31.017 1.00 94.00 117 GLY A N 1
ATOM 920 C CA . GLY A 1 117 ? -0.894 -4.424 -30.604 1.00 94.00 117 GLY A CA 1
ATOM 921 C C . GLY A 1 117 ? -0.143 -3.347 -31.384 1.00 94.00 117 GLY A C 1
ATOM 922 O O . GLY A 1 117 ? -0.738 -2.440 -31.967 1.00 94.00 117 GLY A O 1
ATOM 923 N N . ILE A 1 118 ? 1.186 -3.456 -31.390 1.00 97.00 118 ILE A N 1
ATOM 924 C CA . ILE A 1 118 ? 2.072 -2.563 -32.144 1.00 97.00 118 ILE A CA 1
ATOM 925 C C . ILE A 1 118 ? 3.056 -3.348 -33.014 1.00 97.00 118 ILE A C 1
ATOM 927 O O . ILE A 1 118 ? 3.272 -4.538 -32.796 1.00 97.00 118 ILE A O 1
ATOM 931 N N . LYS A 1 119 ? 3.699 -2.655 -33.953 1.00 96.75 119 LYS A N 1
ATOM 932 C CA . LYS A 1 119 ? 4.883 -3.106 -34.685 1.00 96.75 119 LYS A CA 1
ATOM 933 C C . LYS A 1 119 ? 5.957 -2.020 -34.663 1.00 96.75 119 LYS A C 1
ATOM 935 O O . LYS A 1 119 ? 5.702 -0.899 -35.097 1.00 96.75 119 LYS A O 1
ATOM 940 N N . LEU A 1 120 ? 7.151 -2.361 -34.184 1.00 96.00 120 LEU A N 1
ATOM 941 C CA . LEU A 1 120 ? 8.368 -1.567 -34.355 1.00 96.00 120 LEU A CA 1
ATOM 942 C C . LEU A 1 120 ? 8.921 -1.833 -35.758 1.00 96.00 120 LEU A C 1
ATOM 944 O O . LEU A 1 120 ? 9.310 -2.968 -36.038 1.00 96.00 120 LEU A O 1
ATOM 948 N N . VAL A 1 121 ? 8.894 -0.835 -36.646 1.00 90.81 121 VAL A N 1
ATOM 949 C CA . VAL A 1 121 ? 9.154 -1.040 -38.086 1.00 90.81 121 VAL A CA 1
ATOM 950 C C . VAL A 1 121 ? 10.556 -0.667 -38.549 1.00 90.81 121 VAL A C 1
ATOM 952 O O . VAL A 1 121 ? 11.097 -1.337 -39.426 1.00 90.81 121 VAL A O 1
ATOM 955 N N . ASP A 1 122 ? 11.165 0.364 -37.969 1.00 85.06 122 ASP A N 1
ATOM 956 C CA . ASP A 1 122 ? 12.485 0.822 -38.402 1.00 85.06 122 ASP A CA 1
ATOM 957 C C . ASP A 1 122 ? 13.600 0.103 -37.637 1.00 85.06 122 ASP A C 1
ATOM 959 O O . ASP A 1 122 ? 14.231 0.630 -36.722 1.00 85.06 122 ASP A O 1
ATOM 963 N N . VAL A 1 123 ? 13.817 -1.162 -37.999 1.00 82.62 123 VAL A N 1
ATOM 964 C CA . VAL A 1 123 ? 14.831 -2.013 -37.361 1.00 82.62 123 VAL A CA 1
ATOM 965 C C . VAL A 1 123 ? 16.256 -1.726 -37.843 1.00 82.62 123 VAL A C 1
ATOM 967 O O . VAL A 1 123 ? 17.187 -2.388 -37.392 1.00 82.62 123 VAL A O 1
ATOM 970 N N . ALA A 1 124 ? 16.460 -0.746 -38.732 1.00 76.00 124 ALA A N 1
ATOM 971 C CA . ALA A 1 124 ? 17.797 -0.362 -39.186 1.00 76.00 124 ALA A CA 1
ATOM 972 C C . ALA A 1 124 ? 18.648 0.238 -38.051 1.00 76.00 124 ALA A C 1
ATOM 974 O O . ALA A 1 124 ? 19.873 0.164 -38.096 1.00 76.00 124 ALA A O 1
ATOM 975 N N . GLY A 1 125 ? 18.010 0.791 -37.013 1.00 81.00 125 GLY A N 1
ATOM 976 C CA . GLY A 1 125 ? 18.689 1.277 -35.810 1.00 81.00 125 GLY A CA 1
ATOM 977 C C . GLY A 1 125 ? 19.179 0.173 -34.863 1.00 81.00 125 GLY A C 1
ATOM 978 O O . GLY A 1 125 ? 20.011 0.459 -33.993 1.00 81.00 125 GLY A O 1
ATOM 979 N N . VAL A 1 126 ? 18.698 -1.069 -35.027 1.00 90.06 126 VAL A N 1
ATOM 980 C CA . VAL A 1 126 ? 18.933 -2.165 -34.078 1.00 90.06 126 VAL A CA 1
ATOM 981 C C . VAL A 1 126 ? 20.380 -2.642 -34.150 1.00 90.06 126 VAL A C 1
ATOM 983 O O . VAL A 1 126 ? 20.853 -3.123 -35.179 1.00 90.06 126 VAL A O 1
ATOM 986 N N . ARG A 1 127 ? 21.085 -2.578 -33.021 1.00 89.75 127 ARG A N 1
ATOM 987 C CA . ARG A 1 127 ? 22.533 -2.832 -32.962 1.00 89.75 127 ARG A CA 1
ATOM 988 C C . ARG A 1 127 ? 22.962 -3.421 -31.619 1.00 89.75 127 ARG A C 1
ATOM 990 O O . ARG A 1 127 ? 22.200 -3.338 -30.662 1.00 89.75 127 ARG A O 1
ATOM 997 N N . PRO A 1 128 ? 24.157 -4.030 -31.513 1.00 91.94 128 PRO A N 1
ATOM 998 C CA . PRO A 1 128 ? 24.665 -4.510 -30.231 1.00 91.94 128 PRO A CA 1
ATOM 999 C C . PRO A 1 128 ? 24.788 -3.382 -29.205 1.00 91.94 128 PRO A C 1
ATOM 1001 O O . PRO A 1 128 ? 25.166 -2.258 -29.554 1.00 91.94 128 PRO A O 1
ATOM 1004 N N . ILE A 1 129 ? 24.505 -3.699 -27.942 1.00 92.44 129 ILE A N 1
ATOM 1005 C CA . ILE A 1 129 ? 24.680 -2.768 -26.819 1.00 92.44 129 ILE A CA 1
ATOM 1006 C C . ILE A 1 129 ? 26.112 -2.205 -26.835 1.00 92.44 129 ILE A C 1
ATOM 1008 O O . ILE A 1 129 ? 27.078 -2.945 -27.019 1.00 92.44 129 ILE A O 1
ATOM 1012 N N . GLY A 1 130 ? 26.245 -0.889 -26.661 1.00 88.69 130 GLY A N 1
ATOM 1013 C CA . GLY A 1 130 ? 27.530 -0.186 -26.680 1.00 88.69 130 GLY A CA 1
ATOM 1014 C C . GLY A 1 130 ? 28.036 0.191 -28.076 1.00 88.69 130 GLY A C 1
ATOM 1015 O O . GLY A 1 130 ? 29.139 0.714 -28.194 1.00 88.69 130 GLY A O 1
ATOM 1016 N N . THR A 1 131 ? 27.244 -0.028 -29.133 1.00 87.69 131 THR A N 1
ATOM 1017 C CA . THR A 1 131 ? 27.611 0.355 -30.509 1.00 87.69 131 THR A CA 1
ATOM 1018 C C . THR A 1 131 ? 27.052 1.735 -30.876 1.00 87.69 131 THR A C 1
ATOM 1020 O O . THR A 1 131 ? 25.892 2.048 -30.578 1.00 87.69 131 THR A O 1
ATOM 1023 N N . SER A 1 132 ? 27.868 2.565 -31.537 1.00 82.94 132 SER A N 1
ATOM 1024 C CA . SER A 1 132 ? 27.446 3.865 -32.083 1.00 82.94 132 SER A CA 1
ATOM 1025 C C . SER A 1 132 ? 26.423 3.695 -33.210 1.00 82.94 132 SER A C 1
ATOM 1027 O O . SER A 1 132 ? 26.442 2.704 -33.937 1.00 82.94 132 SER A O 1
ATOM 1029 N N . GLY A 1 133 ? 25.530 4.666 -33.369 1.00 78.50 133 GLY A N 1
ATOM 1030 C CA . GLY A 1 133 ? 24.520 4.672 -34.422 1.00 78.50 133 GLY A CA 1
ATOM 1031 C C . GLY A 1 133 ? 23.556 5.850 -34.281 1.00 78.50 133 GLY A C 1
ATOM 1032 O O . GLY A 1 133 ? 23.650 6.591 -33.299 1.00 78.50 133 GLY A O 1
ATOM 1033 N N . PRO A 1 134 ? 22.632 6.032 -35.240 1.00 74.69 134 PRO A N 1
ATOM 1034 C CA . PRO A 1 134 ? 21.618 7.076 -35.160 1.00 74.69 134 PRO A CA 1
ATOM 1035 C C . PRO A 1 134 ? 20.705 6.862 -33.945 1.00 74.69 134 PRO A C 1
ATOM 1037 O O . PRO A 1 134 ? 20.476 5.721 -33.518 1.00 74.69 134 PRO A O 1
ATOM 1040 N N . VAL A 1 135 ? 20.234 7.979 -33.383 1.00 79.62 135 VAL A N 1
ATOM 1041 C CA . VAL A 1 135 ? 19.283 8.032 -32.267 1.00 79.62 135 VAL A CA 1
ATOM 1042 C C . VAL A 1 135 ? 18.352 9.230 -32.464 1.00 79.62 135 VAL A C 1
ATOM 1044 O O . VAL A 1 135 ? 18.829 10.364 -32.503 1.00 79.62 135 VAL A O 1
ATOM 1047 N N . THR A 1 136 ? 17.038 8.995 -32.567 1.00 77.25 136 THR A N 1
ATOM 1048 C CA . THR A 1 136 ? 16.032 10.072 -32.675 1.00 77.25 136 THR A CA 1
ATOM 1049 C C . THR A 1 136 ? 15.908 10.900 -31.387 1.00 77.25 136 THR A C 1
ATOM 1051 O O . THR A 1 136 ? 15.900 12.127 -31.458 1.00 77.25 136 THR A O 1
ATOM 1054 N N . TYR A 1 137 ? 15.852 10.259 -30.212 1.00 79.75 137 TYR A N 1
ATOM 1055 C CA . TYR A 1 137 ? 15.869 10.940 -28.905 1.00 79.75 137 TYR A CA 1
ATOM 1056 C C . TYR A 1 137 ? 17.189 10.644 -28.191 1.00 79.75 137 TYR A C 1
ATOM 1058 O O . TYR A 1 137 ? 17.270 9.673 -27.432 1.00 79.75 137 TYR A O 1
ATOM 1066 N N . PRO A 1 138 ? 18.257 11.414 -28.465 1.00 81.25 138 PRO A N 1
ATOM 1067 C CA . PRO A 1 138 ? 19.551 11.160 -27.857 1.00 81.25 138 PRO A CA 1
ATOM 1068 C C . PRO A 1 138 ? 19.494 11.483 -26.365 1.00 81.25 138 PRO A C 1
ATOM 1070 O O . PRO A 1 138 ? 19.255 12.627 -25.972 1.00 81.25 138 PRO A O 1
ATOM 1073 N N . ALA A 1 139 ? 19.746 10.472 -25.535 1.00 82.69 139 ALA A N 1
ATOM 1074 C CA . ALA A 1 139 ? 19.918 10.682 -24.107 1.00 82.69 139 ALA A CA 1
ATOM 1075 C C . ALA A 1 139 ? 21.118 11.626 -23.848 1.00 82.69 139 ALA A C 1
ATOM 1077 O O . ALA A 1 139 ? 22.069 11.640 -24.645 1.00 82.69 139 ALA A O 1
ATOM 1078 N N . PRO A 1 140 ? 21.108 12.438 -22.775 1.00 83.81 140 PRO A N 1
ATOM 1079 C CA . PRO A 1 140 ? 22.147 13.440 -22.519 1.00 83.81 140 PRO A CA 1
ATOM 1080 C C . PRO A 1 140 ? 23.582 12.891 -22.589 1.00 83.81 140 PRO A C 1
ATOM 1082 O O . PRO A 1 140 ? 24.455 13.515 -23.189 1.00 83.81 140 PRO A O 1
ATOM 1085 N N . GLU A 1 141 ? 23.815 11.686 -22.076 1.00 78.69 141 GLU A N 1
ATOM 1086 C CA . GLU A 1 141 ? 25.108 10.996 -22.053 1.00 78.69 141 GLU A CA 1
ATOM 1087 C C . GLU A 1 141 ? 25.574 10.458 -23.420 1.00 78.69 141 GLU A C 1
ATOM 1089 O O . GLU A 1 141 ? 26.769 10.226 -23.635 1.00 78.69 141 GLU A O 1
ATOM 1094 N N . VAL A 1 142 ? 24.654 10.286 -24.375 1.00 68.94 142 VAL A N 1
ATOM 1095 C CA . VAL A 1 142 ? 24.969 9.820 -25.739 1.00 68.94 142 VAL A CA 1
ATOM 1096 C C . VAL A 1 142 ? 25.713 10.905 -26.526 1.00 68.94 142 VAL A C 1
ATOM 1098 O O . VAL A 1 142 ? 26.484 10.595 -27.429 1.00 68.94 142 VAL A O 1
ATOM 1101 N N . HIS A 1 143 ? 25.593 12.175 -26.127 1.00 60.62 143 HIS A N 1
ATOM 1102 C CA . HIS A 1 143 ? 26.352 13.277 -26.727 1.00 60.62 143 HIS A CA 1
ATOM 1103 C C . HIS A 1 143 ? 27.861 13.234 -26.399 1.00 60.62 143 HIS A C 1
ATOM 1105 O O . HIS A 1 143 ? 28.624 14.002 -26.986 1.00 60.62 143 HIS A O 1
ATOM 1111 N N . GLY A 1 144 ? 28.305 12.344 -25.495 1.00 55.72 144 GLY A N 1
ATOM 1112 C CA . GLY A 1 144 ? 29.705 12.220 -25.064 1.00 55.72 144 GLY A CA 1
ATOM 1113 C C . GLY A 1 144 ? 30.325 10.814 -25.129 1.00 55.72 144 GLY A C 1
ATOM 1114 O O . GLY A 1 144 ? 31.536 10.700 -24.946 1.00 55.72 144 GLY A O 1
ATOM 1115 N N . SER A 1 145 ? 29.556 9.749 -25.400 1.00 53.66 145 SER A N 1
ATOM 1116 C CA . SER A 1 145 ? 30.051 8.359 -25.444 1.00 53.66 145 SER A CA 1
ATOM 1117 C C . SER A 1 145 ? 29.661 7.643 -26.744 1.00 53.66 145 SER A C 1
ATOM 1119 O O . SER A 1 145 ? 28.568 7.816 -27.274 1.00 53.66 145 SER A O 1
ATOM 1121 N N . ALA A 1 146 ? 30.572 6.835 -27.292 1.00 60.59 146 ALA A N 1
ATOM 1122 C CA . ALA A 1 146 ? 30.453 6.249 -28.631 1.00 60.59 146 ALA A CA 1
ATOM 1123 C C . ALA A 1 146 ? 29.532 5.007 -28.723 1.00 60.59 146 ALA A C 1
ATOM 1125 O O . ALA A 1 146 ? 29.749 4.155 -29.584 1.00 60.59 146 ALA A O 1
ATOM 1126 N N . GLY A 1 147 ? 28.503 4.872 -27.879 1.00 76.81 147 GLY A N 1
ATOM 1127 C CA . GLY A 1 147 ? 27.642 3.689 -27.908 1.00 76.81 147 GLY A CA 1
ATOM 1128 C C . GLY A 1 147 ? 26.326 3.825 -27.155 1.00 76.81 147 GLY A C 1
ATOM 1129 O O . GLY A 1 147 ? 26.295 4.331 -26.040 1.00 76.81 147 GLY A O 1
ATOM 1130 N N . LEU A 1 148 ? 25.236 3.331 -27.749 1.00 85.88 148 LEU A N 1
ATOM 1131 C CA . LEU A 1 148 ? 23.928 3.331 -27.093 1.00 85.88 148 LEU A CA 1
ATOM 1132 C C . LEU A 1 148 ? 23.810 2.170 -26.096 1.00 85.88 148 LEU A C 1
ATOM 1134 O O . LEU A 1 148 ? 24.141 1.024 -26.411 1.00 85.88 148 LEU A O 1
ATOM 1138 N N . THR A 1 149 ? 23.322 2.473 -24.898 1.00 92.00 149 THR A N 1
ATOM 1139 C CA . THR A 1 149 ? 23.118 1.520 -23.800 1.00 92.00 149 THR A CA 1
ATOM 1140 C C . THR A 1 149 ? 21.631 1.219 -23.599 1.00 92.00 149 THR A C 1
ATOM 1142 O O . THR A 1 149 ? 20.766 1.895 -24.158 1.00 92.00 149 THR A O 1
ATOM 1145 N N . VAL A 1 150 ? 21.327 0.234 -22.747 1.00 94.88 150 VAL A N 1
ATOM 1146 C CA . VAL A 1 150 ? 19.956 -0.037 -22.275 1.00 94.88 150 VAL A CA 1
ATOM 1147 C C . VAL A 1 150 ? 19.308 1.233 -21.710 1.00 94.88 150 VAL A C 1
ATOM 1149 O O . VAL A 1 150 ? 18.184 1.560 -22.077 1.00 94.88 150 VAL A O 1
ATOM 1152 N N . ALA A 1 151 ? 20.035 1.998 -20.890 1.00 94.31 151 ALA A N 1
ATOM 1153 C CA . ALA A 1 151 ? 19.539 3.245 -20.306 1.00 94.31 151 ALA A CA 1
ATOM 1154 C C . ALA A 1 151 ? 19.190 4.309 -21.363 1.00 94.31 151 ALA A C 1
ATOM 1156 O O . ALA A 1 151 ? 18.261 5.091 -21.157 1.00 94.31 151 ALA A O 1
ATOM 1157 N N . GLY A 1 152 ? 19.901 4.335 -22.495 1.00 93.25 152 GLY A N 1
ATOM 1158 C CA . GLY A 1 152 ? 19.590 5.224 -23.615 1.00 93.25 152 GLY A CA 1
ATOM 1159 C C . GLY A 1 152 ? 18.316 4.821 -24.368 1.00 93.25 152 GLY A C 1
ATOM 1160 O O . GLY A 1 152 ? 17.500 5.680 -24.692 1.00 93.25 152 GLY A O 1
ATOM 1161 N N . ASP A 1 153 ? 18.089 3.521 -24.583 1.00 94.44 153 ASP A N 1
ATOM 1162 C CA . ASP A 1 153 ? 16.823 3.015 -25.143 1.00 94.44 153 ASP A CA 1
ATOM 1163 C C . ASP A 1 153 ? 15.628 3.327 -24.222 1.00 94.44 153 ASP A C 1
ATOM 1165 O O . ASP A 1 153 ? 14.553 3.701 -24.693 1.00 94.44 153 ASP A O 1
ATOM 1169 N N . LEU A 1 154 ? 15.810 3.199 -22.902 1.00 97.00 154 LEU A N 1
ATOM 1170 C CA . LEU A 1 154 ? 14.769 3.521 -21.918 1.00 97.00 154 LEU A CA 1
ATOM 1171 C C . LEU A 1 154 ? 14.470 5.021 -21.859 1.00 97.00 154 LEU A C 1
ATOM 1173 O O . LEU A 1 154 ? 13.303 5.394 -21.735 1.00 97.00 154 LEU A O 1
ATOM 1177 N N . PHE A 1 155 ? 15.486 5.869 -22.027 1.00 96.81 155 PHE A N 1
ATOM 1178 C CA . PHE A 1 155 ? 15.293 7.308 -22.195 1.00 96.81 155 PHE A CA 1
ATOM 1179 C C . PHE A 1 155 ? 14.429 7.612 -23.420 1.00 96.81 155 PHE A C 1
ATOM 1181 O O . PHE A 1 155 ? 13.444 8.341 -23.311 1.00 96.81 155 PHE A O 1
ATOM 1188 N N . ALA A 1 156 ? 14.737 7.004 -24.571 1.00 95.50 156 ALA A N 1
ATOM 1189 C CA . ALA A 1 156 ? 13.940 7.181 -25.782 1.00 95.50 156 ALA A CA 1
ATOM 1190 C C . ALA A 1 156 ? 12.492 6.686 -25.593 1.00 95.50 156 ALA A C 1
ATOM 1192 O O . ALA A 1 156 ? 11.553 7.347 -26.034 1.00 95.50 156 ALA A O 1
ATOM 1193 N N . ALA A 1 157 ? 12.286 5.568 -24.887 1.00 97.44 157 ALA A N 1
ATOM 1194 C CA . ALA A 1 157 ? 10.948 5.081 -24.547 1.00 97.44 157 ALA A CA 1
ATOM 1195 C C . ALA A 1 157 ? 10.181 6.065 -23.655 1.00 97.44 157 ALA A C 1
ATOM 1197 O O . ALA A 1 157 ? 9.015 6.351 -23.926 1.00 97.44 157 ALA A O 1
ATOM 1198 N N . GLY A 1 158 ? 10.836 6.623 -22.633 1.00 97.75 158 GLY A N 1
ATOM 1199 C CA . GLY A 1 158 ? 10.276 7.684 -21.798 1.00 97.75 158 GLY A CA 1
ATOM 1200 C C . GLY A 1 158 ? 9.877 8.913 -22.616 1.00 97.75 158 GLY A C 1
ATOM 1201 O O . GLY A 1 158 ? 8.734 9.355 -22.522 1.00 97.75 158 GLY A O 1
ATOM 1202 N N . ALA A 1 159 ? 10.773 9.399 -23.480 1.00 97.06 159 ALA A N 1
ATOM 1203 C CA . ALA A 1 159 ? 10.555 10.579 -24.314 1.00 97.06 159 ALA A CA 1
ATOM 1204 C C . ALA A 1 159 ? 9.395 10.403 -25.309 1.00 97.06 159 ALA A C 1
ATOM 1206 O O . ALA A 1 159 ? 8.564 11.296 -25.454 1.00 97.06 159 ALA A O 1
ATOM 1207 N N . VAL A 1 160 ? 9.281 9.235 -25.950 1.00 97.38 160 VAL A N 1
ATOM 1208 C CA . VAL A 1 160 ? 8.167 8.924 -26.864 1.00 97.38 160 VAL A CA 1
ATOM 1209 C C . VAL A 1 160 ? 6.821 8.924 -26.137 1.00 97.38 160 VAL A C 1
ATOM 1211 O O . VAL A 1 160 ? 5.826 9.435 -26.656 1.00 97.38 160 VAL A O 1
ATOM 1214 N N . LEU A 1 161 ? 6.769 8.364 -24.926 1.00 97.88 161 LEU A N 1
ATOM 1215 C CA . LEU A 1 161 ? 5.553 8.382 -24.112 1.00 97.88 161 LEU A CA 1
ATOM 1216 C C . LEU A 1 161 ? 5.239 9.787 -23.587 1.00 97.88 161 LEU A C 1
ATOM 1218 O O . LEU A 1 161 ? 4.070 10.166 -23.545 1.00 97.88 161 LEU A O 1
ATOM 1222 N N . GLU A 1 162 ? 6.254 10.565 -23.217 1.00 96.94 162 GLU A N 1
ATOM 1223 C CA . GLU A 1 162 ? 6.100 11.960 -22.807 1.00 96.94 162 GLU A CA 1
ATOM 1224 C C . GLU A 1 162 ? 5.572 12.826 -23.953 1.00 96.94 162 GLU A C 1
ATOM 1226 O O . GLU A 1 162 ? 4.664 13.628 -23.732 1.00 96.94 162 GLU A O 1
ATOM 1231 N N . GLU A 1 163 ? 6.026 12.593 -25.189 1.00 96.50 163 GLU A N 1
ATOM 1232 C CA . GLU A 1 163 ? 5.475 13.264 -26.365 1.00 96.50 163 GLU A CA 1
ATOM 1233 C C . GLU A 1 163 ? 3.983 12.955 -26.543 1.00 96.50 163 GLU A C 1
ATOM 1235 O O . GLU A 1 163 ? 3.200 13.876 -26.761 1.00 96.50 163 GLU A O 1
ATOM 1240 N N . LEU A 1 164 ? 3.550 11.698 -26.378 1.00 96.31 164 LEU A N 1
ATOM 1241 C CA . LEU A 1 164 ? 2.121 11.357 -26.411 1.00 96.31 164 LEU A CA 1
ATOM 1242 C C . LEU A 1 164 ? 1.331 12.048 -25.295 1.00 96.31 164 LEU A C 1
ATOM 1244 O O . LEU A 1 164 ? 0.235 12.550 -25.544 1.00 96.31 164 LEU A O 1
ATOM 1248 N N . VAL A 1 165 ? 1.869 12.084 -24.072 1.00 95.81 165 VAL A N 1
ATOM 1249 C CA . VAL A 1 165 ? 1.224 12.765 -22.938 1.00 95.81 165 VAL A CA 1
ATOM 1250 C C . VAL A 1 165 ? 1.100 14.265 -23.204 1.00 95.81 165 VAL A C 1
ATOM 1252 O O . VAL A 1 165 ? 0.065 14.846 -22.885 1.00 95.81 165 VAL A O 1
ATOM 1255 N N . ALA A 1 166 ? 2.107 14.886 -23.821 1.00 95.00 166 ALA A N 1
ATOM 1256 C CA . ALA A 1 166 ? 2.101 16.306 -24.163 1.00 95.00 166 ALA A CA 1
ATOM 1257 C C . ALA A 1 166 ? 1.035 16.673 -25.210 1.00 95.00 166 ALA A C 1
ATOM 1259 O O . ALA A 1 166 ? 0.609 17.825 -25.263 1.00 95.00 166 ALA A O 1
ATOM 1260 N N . ARG A 1 167 ? 0.565 15.706 -26.013 1.00 95.00 167 ARG A N 1
ATOM 1261 C CA . ARG A 1 167 ? -0.552 15.906 -26.954 1.00 95.00 167 ARG A CA 1
ATOM 1262 C C . ARG A 1 167 ? -1.919 15.900 -26.293 1.00 95.00 167 ARG A C 1
ATOM 1264 O O . ARG A 1 167 ? -2.886 16.288 -26.939 1.00 95.00 167 ARG A O 1
ATOM 1271 N N . VAL A 1 168 ? -2.030 15.464 -25.038 1.00 93.62 168 VAL A N 1
ATOM 1272 C CA . VAL A 1 168 ? -3.312 15.454 -24.331 1.00 93.62 168 VAL A CA 1
ATOM 1273 C C . VAL A 1 168 ? -3.673 16.892 -23.934 1.00 93.62 168 VAL A C 1
ATOM 1275 O O . VAL A 1 168 ? -2.994 17.457 -23.075 1.00 93.62 168 VAL A O 1
ATOM 1278 N N . PRO A 1 169 ? -4.746 17.500 -24.486 1.00 87.62 169 PRO A N 1
ATOM 1279 C CA . PRO A 1 169 ? -5.008 18.930 -24.285 1.00 87.62 169 PRO A CA 1
ATOM 1280 C C . PRO A 1 169 ? -5.305 19.314 -22.831 1.00 87.62 169 PRO A C 1
ATOM 1282 O O . PRO A 1 169 ? -5.124 20.460 -22.431 1.00 87.62 169 PRO A O 1
ATOM 1285 N N . GLU A 1 170 ? -5.809 18.366 -22.040 1.00 85.25 170 GLU A N 1
ATOM 1286 C CA . GLU A 1 170 ? -6.149 18.571 -20.637 1.00 85.25 170 GLU A CA 1
ATOM 1287 C C . GLU A 1 170 ? -5.802 17.317 -19.839 1.00 85.25 170 GLU A C 1
ATOM 1289 O O . GLU A 1 170 ? -6.418 16.262 -19.999 1.00 85.25 170 GLU A O 1
ATOM 1294 N N . ALA A 1 171 ? -4.781 17.426 -18.991 1.00 77.50 171 ALA A N 1
ATOM 1295 C CA . ALA A 1 171 ? -4.358 16.317 -18.155 1.00 77.50 171 ALA A CA 1
ATOM 1296 C C . ALA A 1 171 ? -5.370 16.104 -17.012 1.00 77.50 171 ALA A C 1
ATOM 1298 O O . ALA A 1 171 ? -5.576 17.028 -16.218 1.00 77.50 171 ALA A O 1
ATOM 1299 N N . PRO A 1 172 ? -5.946 14.897 -16.851 1.00 77.31 172 PRO A N 1
ATOM 1300 C CA . PRO A 1 172 ? -6.825 14.604 -15.741 1.00 77.31 172 PRO A CA 1
ATOM 1301 C C . PRO A 1 172 ? -6.067 14.788 -14.426 1.00 77.31 172 PRO A C 1
ATOM 1303 O O . PRO A 1 172 ? -4.952 14.262 -14.273 1.00 77.31 172 PRO A O 1
ATOM 1306 N N . PRO A 1 173 ? -6.644 15.512 -13.456 1.00 79.06 173 PRO A N 1
ATOM 1307 C CA . PRO A 1 173 ? -6.076 15.573 -12.126 1.00 79.06 173 PRO A CA 1
ATOM 1308 C C . PRO A 1 173 ? -6.196 14.197 -11.465 1.00 79.06 173 PRO A C 1
ATOM 1310 O O . PRO A 1 173 ? -7.163 13.469 -11.680 1.00 79.06 173 PRO A O 1
ATOM 1313 N N . GLY A 1 174 ? -5.230 13.846 -10.623 1.00 87.00 174 GLY A N 1
ATOM 1314 C CA . GLY A 1 174 ? -5.301 12.623 -9.829 1.00 87.00 174 GLY A CA 1
ATOM 1315 C C . GLY A 1 174 ? -3.961 11.925 -9.673 1.00 87.00 174 GLY A C 1
ATOM 1316 O O . GLY A 1 174 ? -2.977 12.260 -10.336 1.00 87.00 174 GLY A O 1
ATOM 1317 N N . LEU A 1 175 ? -3.945 10.944 -8.773 1.00 92.06 175 LEU A N 1
ATOM 1318 C CA . LEU A 1 175 ? -2.731 10.221 -8.413 1.00 92.06 175 LEU A CA 1
ATOM 1319 C C . LEU A 1 175 ? -2.196 9.378 -9.580 1.00 92.06 175 LEU A C 1
ATOM 1321 O O . LEU A 1 175 ? -1.002 9.428 -9.845 1.00 92.06 175 LEU A O 1
ATOM 1325 N N . GLY A 1 176 ? -3.071 8.722 -10.353 1.00 92.69 176 GLY A N 1
ATOM 1326 C CA . GLY A 1 176 ? -2.652 7.908 -11.501 1.00 92.69 176 GLY A CA 1
ATOM 1327 C C . GLY A 1 176 ? -1.870 8.702 -12.556 1.00 92.69 176 GLY A C 1
ATOM 1328 O O . GLY A 1 176 ? -0.818 8.260 -13.016 1.00 92.69 176 GLY A O 1
ATOM 1329 N N . THR A 1 177 ? -2.319 9.920 -12.885 1.00 93.12 177 THR A N 1
ATOM 1330 C CA . THR A 1 177 ? -1.595 10.828 -13.793 1.00 93.12 177 THR A CA 1
ATOM 1331 C C . THR A 1 177 ? -0.242 11.242 -13.211 1.00 93.12 177 THR A C 1
ATOM 1333 O O . THR A 1 177 ? 0.746 11.315 -13.940 1.00 93.12 177 THR A O 1
ATOM 1336 N N . GLN A 1 178 ? -0.169 11.497 -11.900 1.00 94.88 178 GLN A N 1
ATOM 1337 C CA . GLN A 1 178 ? 1.089 11.829 -11.223 1.00 94.88 178 GLN A CA 1
ATOM 1338 C C . GLN A 1 178 ? 2.058 10.643 -11.230 1.00 94.88 178 GLN A C 1
ATOM 1340 O O . GLN A 1 178 ? 3.238 10.832 -11.512 1.00 94.88 178 GLN A O 1
ATOM 1345 N N . SER A 1 179 ? 1.578 9.423 -10.984 1.00 96.88 179 SER A N 1
ATOM 1346 C CA . SER A 1 179 ? 2.406 8.220 -11.043 1.00 96.88 179 SER A CA 1
ATOM 1347 C C . SER A 1 179 ? 2.907 7.925 -12.455 1.00 96.88 179 SER A C 1
ATOM 1349 O O . SER A 1 179 ? 4.071 7.559 -12.592 1.00 96.88 179 SER A O 1
ATOM 1351 N N . LEU A 1 180 ? 2.111 8.167 -13.509 1.00 97.12 180 LEU A N 1
ATOM 1352 C CA . LEU A 1 180 ? 2.624 8.078 -14.882 1.00 97.12 180 LEU A CA 1
ATOM 1353 C C . LEU A 1 180 ? 3.749 9.085 -15.115 1.00 97.12 180 LEU A C 1
ATOM 1355 O O . LEU A 1 180 ? 4.810 8.702 -15.593 1.00 97.12 180 LEU A O 1
ATOM 1359 N N . ARG A 1 181 ? 3.558 10.352 -14.728 1.00 96.00 181 ARG A N 1
ATOM 1360 C CA . ARG A 1 181 ? 4.615 11.367 -14.863 1.00 96.00 181 ARG A CA 1
ATOM 1361 C C . ARG A 1 181 ? 5.881 10.993 -14.096 1.00 96.00 181 ARG A C 1
ATOM 1363 O O . ARG A 1 181 ? 6.961 11.227 -14.613 1.00 96.00 181 ARG A O 1
ATOM 1370 N N . ARG A 1 182 ? 5.769 10.378 -12.912 1.00 97.31 182 ARG A N 1
ATOM 1371 C CA . ARG A 1 182 ? 6.929 9.869 -12.156 1.00 97.31 182 ARG A CA 1
ATOM 1372 C C . ARG A 1 182 ? 7.662 8.757 -12.915 1.00 97.31 182 ARG A C 1
ATOM 1374 O O . ARG A 1 182 ? 8.882 8.805 -12.992 1.00 97.31 182 ARG A O 1
ATOM 1381 N N . VAL A 1 183 ? 6.943 7.811 -13.538 1.00 98.25 183 VAL A N 1
ATOM 1382 C CA . VAL A 1 183 ? 7.568 6.793 -14.413 1.00 98.25 183 VAL A CA 1
ATOM 1383 C C . VAL A 1 183 ? 8.324 7.461 -15.559 1.00 98.25 183 VAL A C 1
ATOM 1385 O O . VAL A 1 183 ? 9.473 7.112 -15.809 1.00 98.25 183 VAL A O 1
ATOM 1388 N N . LEU A 1 184 ? 7.696 8.419 -16.245 1.00 97.81 184 LEU A N 1
ATOM 1389 C CA . LEU A 1 184 ? 8.311 9.092 -17.391 1.00 97.81 184 LEU A CA 1
ATOM 1390 C C . LEU A 1 184 ? 9.525 9.922 -16.973 1.00 97.81 184 LEU A C 1
ATOM 1392 O O . LEU A 1 184 ? 10.584 9.751 -17.559 1.00 97.81 184 LEU A O 1
ATOM 1396 N N . SER A 1 185 ? 9.407 10.707 -15.901 1.00 97.12 185 SER A N 1
ATOM 1397 C CA . SER A 1 185 ? 10.506 11.499 -15.340 1.00 97.12 185 SER A CA 1
ATOM 1398 C C . SER A 1 185 ? 11.691 10.637 -14.909 1.00 97.12 185 SER A C 1
ATOM 1400 O O . SER A 1 185 ? 12.830 11.056 -15.073 1.00 97.12 185 SER A O 1
ATOM 1402 N N . ARG A 1 186 ? 11.445 9.438 -14.362 1.00 97.31 186 ARG A N 1
ATOM 1403 C CA . ARG A 1 186 ? 12.514 8.490 -14.028 1.00 97.31 186 ARG A CA 1
ATOM 1404 C C . ARG A 1 186 ? 13.145 7.904 -15.288 1.00 97.31 186 ARG A C 1
ATOM 1406 O O . ARG A 1 186 ? 14.359 7.799 -15.364 1.00 97.31 186 ARG A O 1
ATOM 1413 N N . ALA A 1 187 ? 12.351 7.552 -16.298 1.00 97.56 187 ALA A N 1
ATOM 1414 C CA . ALA A 1 187 ? 12.879 7.060 -17.571 1.00 97.56 187 ALA A CA 1
ATOM 1415 C C . ALA A 1 187 ? 13.720 8.118 -18.309 1.00 97.56 187 ALA A C 1
ATOM 1417 O O . ALA A 1 187 ? 14.705 7.762 -18.950 1.00 97.56 187 ALA A O 1
ATOM 1418 N N . THR A 1 188 ? 13.369 9.402 -18.187 1.00 96.88 188 THR A N 1
ATOM 1419 C CA . THR A 1 188 ? 14.057 10.531 -18.833 1.00 96.88 188 THR A CA 1
ATOM 1420 C C . THR A 1 188 ? 15.041 11.267 -17.913 1.00 96.88 188 THR A C 1
ATOM 1422 O O . THR A 1 188 ? 15.475 12.373 -18.242 1.00 96.88 188 THR A O 1
ATOM 1425 N N . ALA A 1 189 ? 15.441 10.663 -16.785 1.00 95.69 189 ALA A N 1
ATOM 1426 C CA . ALA A 1 189 ? 16.408 11.259 -15.863 1.00 95.69 189 ALA A CA 1
ATOM 1427 C C . ALA A 1 189 ? 17.745 11.579 -16.560 1.00 95.69 189 ALA A C 1
ATOM 1429 O O . ALA A 1 189 ? 18.162 10.888 -17.499 1.00 95.69 189 ALA A O 1
ATOM 1430 N N . LEU A 1 190 ? 18.424 12.639 -16.111 1.00 92.69 190 LEU A N 1
ATOM 1431 C CA . LEU A 1 190 ? 19.653 13.116 -16.753 1.00 92.69 190 LEU A CA 1
ATOM 1432 C C . LEU A 1 190 ? 20.783 12.092 -16.636 1.00 92.69 190 LEU A C 1
ATOM 1434 O O . LEU A 1 190 ? 21.483 11.849 -17.619 1.00 92.69 190 LEU A O 1
ATOM 1438 N N . LEU A 1 191 ? 20.927 11.488 -15.458 1.00 91.56 191 LEU A N 1
ATOM 1439 C CA . LEU A 1 191 ? 21.936 10.477 -15.179 1.00 91.56 191 LEU A CA 1
ATOM 1440 C C . LEU A 1 191 ? 21.384 9.068 -15.474 1.00 91.56 191 LEU A C 1
ATOM 1442 O O . LEU A 1 191 ? 20.271 8.753 -15.047 1.00 91.56 191 LEU A O 1
ATOM 1446 N N . PRO A 1 192 ? 22.121 8.202 -16.197 1.00 92.12 192 PRO A N 1
ATOM 1447 C CA . PRO A 1 192 ? 21.684 6.836 -16.499 1.00 92.12 192 PRO A CA 1
ATOM 1448 C C . PRO A 1 192 ? 21.337 5.995 -15.265 1.00 92.12 192 PRO A C 1
ATOM 1450 O O . PRO A 1 192 ? 20.389 5.215 -15.307 1.00 92.12 192 PRO A O 1
ATOM 1453 N N . GLU A 1 193 ? 22.085 6.158 -14.176 1.00 91.38 193 GLU A N 1
ATOM 1454 C CA . GLU A 1 193 ? 21.922 5.443 -12.908 1.00 91.38 193 GLU A CA 1
ATOM 1455 C C . GLU A 1 193 ? 20.644 5.819 -12.139 1.00 91.38 193 GLU A C 1
ATOM 1457 O O . GLU A 1 193 ? 20.180 5.041 -11.310 1.00 91.38 193 GLU A O 1
ATOM 1462 N N . GLU A 1 194 ? 20.035 6.971 -12.439 1.00 93.25 194 GLU A N 1
ATOM 1463 C CA . GLU A 1 194 ? 18.748 7.391 -11.866 1.00 93.25 194 GLU A CA 1
ATOM 1464 C C . GLU A 1 194 ? 17.546 6.786 -12.612 1.00 93.25 194 GLU A C 1
ATOM 1466 O O . GLU A 1 194 ? 16.416 6.819 -12.111 1.00 93.25 194 GLU A O 1
ATOM 1471 N N . ARG A 1 195 ? 17.773 6.226 -13.809 1.00 95.75 195 ARG A N 1
ATOM 1472 C CA . ARG A 1 195 ? 16.736 5.588 -14.630 1.00 95.75 195 ARG A CA 1
ATOM 1473 C C . ARG A 1 195 ? 16.436 4.172 -14.140 1.00 95.75 195 ARG A C 1
ATOM 1475 O O . ARG A 1 195 ? 17.053 3.639 -13.223 1.00 95.75 195 ARG A O 1
ATOM 1482 N N . PHE A 1 196 ? 15.454 3.530 -14.770 1.00 96.69 196 PHE A N 1
ATOM 1483 C CA . PHE A 1 196 ? 15.234 2.096 -14.574 1.00 96.69 196 PHE A CA 1
ATOM 1484 C C . PHE A 1 196 ? 16.435 1.303 -15.098 1.00 96.69 196 PHE A C 1
ATOM 1486 O O . PHE A 1 196 ? 16.920 1.573 -16.197 1.00 96.69 196 PHE A O 1
ATOM 1493 N N . ALA A 1 197 ? 16.879 0.292 -14.353 1.00 93.81 197 ALA A N 1
ATOM 1494 C CA . ALA A 1 197 ? 18.035 -0.512 -14.741 1.00 93.81 197 ALA A CA 1
ATOM 1495 C C . ALA A 1 197 ? 17.730 -1.416 -15.947 1.00 93.81 197 ALA A C 1
ATOM 1497 O O . ALA A 1 197 ? 18.620 -1.747 -16.729 1.00 93.81 197 ALA A O 1
ATOM 1498 N N . THR A 1 198 ? 16.466 -1.828 -16.104 1.00 97.00 198 THR A N 1
ATOM 1499 C CA . THR A 1 198 ? 16.017 -2.719 -17.184 1.00 97.00 198 THR A CA 1
ATOM 1500 C C . THR A 1 198 ? 14.646 -2.318 -17.730 1.00 97.00 198 THR A C 1
ATOM 1502 O O . THR A 1 198 ? 13.808 -1.754 -17.018 1.00 97.00 198 THR A O 1
ATOM 1505 N N . ALA A 1 199 ? 14.363 -2.698 -18.982 1.00 97.94 199 ALA A N 1
ATOM 1506 C CA . ALA A 1 199 ? 13.022 -2.577 -19.561 1.00 97.94 199 ALA A CA 1
ATOM 1507 C C . ALA A 1 199 ? 11.966 -3.353 -18.753 1.00 97.94 199 ALA A C 1
ATOM 1509 O O . ALA A 1 199 ? 10.826 -2.899 -18.616 1.00 97.94 199 ALA A O 1
ATOM 1510 N N . ARG A 1 200 ? 12.354 -4.483 -18.141 1.00 96.50 200 ARG A N 1
ATOM 1511 C CA . ARG A 1 200 ? 11.482 -5.270 -17.263 1.00 96.50 200 ARG A CA 1
ATOM 1512 C C . ARG A 1 200 ? 11.081 -4.487 -16.012 1.00 96.50 200 ARG A C 1
ATOM 1514 O O . ARG A 1 200 ? 9.900 -4.480 -15.668 1.00 96.50 200 ARG A O 1
ATOM 1521 N N . GLU A 1 201 ? 12.027 -3.822 -15.352 1.00 96.00 201 GLU A N 1
ATOM 1522 C CA . GLU A 1 201 ? 11.764 -2.992 -14.168 1.00 96.00 201 GLU A CA 1
ATOM 1523 C C . GLU A 1 201 ? 10.789 -1.852 -14.498 1.00 96.00 201 GLU A C 1
ATOM 1525 O O . GLU A 1 201 ? 9.770 -1.689 -13.820 1.00 96.00 201 GLU A O 1
ATOM 1530 N N . MET A 1 202 ? 11.037 -1.127 -15.595 1.00 98.06 202 MET A N 1
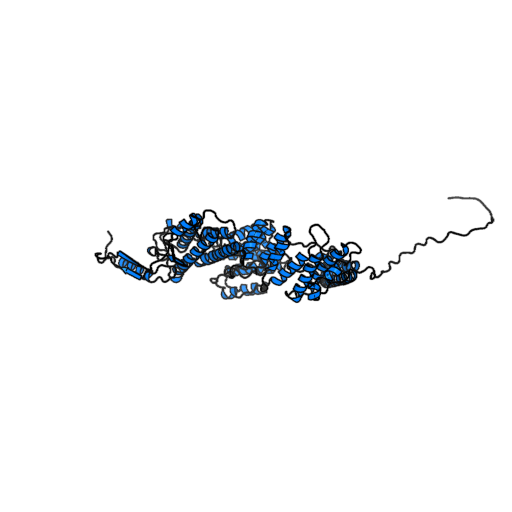ATOM 1531 C CA . MET A 1 202 ? 10.134 -0.072 -16.067 1.00 98.06 202 MET A CA 1
ATOM 1532 C C . MET A 1 202 ? 8.738 -0.626 -16.398 1.00 98.06 202 MET A C 1
ATOM 1534 O O . MET A 1 202 ? 7.728 -0.011 -16.051 1.00 98.06 202 MET A O 1
ATOM 1538 N N . SER A 1 203 ? 8.660 -1.812 -17.015 1.00 97.88 203 SER A N 1
ATOM 1539 C CA . SER A 1 203 ? 7.397 -2.490 -17.342 1.00 97.88 203 SER A CA 1
ATOM 1540 C C . SER A 1 203 ? 6.589 -2.839 -16.089 1.00 97.88 203 SER A C 1
ATOM 1542 O O . SER A 1 203 ? 5.373 -2.643 -16.068 1.00 97.88 203 SER A O 1
ATOM 1544 N N . VAL A 1 204 ? 7.243 -3.304 -15.017 1.00 96.12 204 VAL A N 1
ATOM 1545 C CA . VAL A 1 204 ? 6.585 -3.566 -13.724 1.00 96.12 204 VAL A CA 1
ATOM 1546 C C . VAL A 1 204 ? 5.952 -2.288 -13.173 1.00 96.12 204 VAL A C 1
ATOM 1548 O O . VAL A 1 204 ? 4.767 -2.296 -12.830 1.00 96.12 204 VAL A O 1
ATOM 1551 N N . GLN A 1 205 ? 6.694 -1.177 -13.154 1.00 97.50 205 GLN A N 1
ATOM 1552 C CA . GLN A 1 205 ? 6.171 0.094 -12.647 1.00 97.50 205 GLN A CA 1
ATOM 1553 C C . GLN A 1 205 ? 5.037 0.640 -13.521 1.00 97.50 205 GLN A C 1
ATOM 1555 O O . GLN A 1 205 ? 3.977 0.994 -13.002 1.00 97.50 205 GLN A O 1
ATOM 1560 N N . LEU A 1 206 ? 5.196 0.635 -14.847 1.00 97.75 206 LEU A N 1
ATOM 1561 C CA . LEU A 1 206 ? 4.168 1.114 -15.770 1.00 97.75 206 LEU A CA 1
ATOM 1562 C C . LEU A 1 206 ? 2.893 0.253 -15.726 1.00 97.75 206 LEU A C 1
ATOM 1564 O O . LEU A 1 206 ? 1.789 0.789 -15.835 1.00 97.75 206 LEU A O 1
ATOM 1568 N N . ARG A 1 207 ? 3.012 -1.062 -15.490 1.00 96.06 207 ARG A N 1
ATOM 1569 C CA . ARG A 1 207 ? 1.861 -1.957 -15.274 1.00 96.06 207 ARG A CA 1
ATOM 1570 C C . ARG A 1 207 ? 1.111 -1.586 -13.996 1.00 96.06 207 ARG A C 1
ATOM 1572 O O . ARG A 1 207 ? -0.117 -1.502 -14.021 1.00 96.06 207 ARG A O 1
ATOM 1579 N N . GLY A 1 208 ? 1.835 -1.303 -12.911 1.00 95.06 208 GLY A N 1
ATOM 1580 C CA . GLY A 1 208 ? 1.253 -0.791 -11.667 1.00 95.06 208 GLY A CA 1
ATOM 1581 C C . GLY A 1 208 ? 0.498 0.528 -11.868 1.00 95.06 208 GLY A C 1
ATOM 1582 O O . GLY A 1 208 ? -0.628 0.674 -11.391 1.00 95.06 208 GLY A O 1
ATOM 1583 N N . VAL A 1 209 ? 1.063 1.453 -12.653 1.00 95.81 209 VAL A N 1
ATOM 1584 C CA . VAL A 1 209 ? 0.414 2.726 -13.013 1.00 95.81 209 VAL A CA 1
ATOM 1585 C C . VAL A 1 209 ? -0.830 2.521 -13.878 1.00 95.81 209 VAL A C 1
ATOM 1587 O O . VAL A 1 209 ? -1.864 3.125 -13.601 1.00 95.81 209 VAL A O 1
ATOM 1590 N N . LEU A 1 210 ? -0.781 1.652 -14.892 1.00 94.81 210 LEU A N 1
ATOM 1591 C CA . LEU A 1 210 ? -1.947 1.336 -15.724 1.00 94.81 210 LEU A CA 1
ATOM 1592 C C . LEU A 1 210 ? -3.100 0.779 -14.880 1.00 94.81 210 LEU A C 1
ATOM 1594 O O . LEU A 1 210 ? -4.261 1.139 -15.088 1.00 94.81 210 LEU A O 1
ATOM 1598 N N . ARG A 1 211 ? -2.783 -0.086 -13.912 1.00 92.44 211 ARG A N 1
ATOM 1599 C CA . ARG A 1 211 ? -3.769 -0.617 -12.967 1.00 92.44 211 ARG A CA 1
ATOM 1600 C C . ARG A 1 211 ? -4.355 0.480 -12.090 1.00 92.44 211 ARG A C 1
ATOM 1602 O O . ARG A 1 211 ? -5.570 0.518 -11.944 1.00 92.44 211 ARG A O 1
ATOM 1609 N N . GLU A 1 212 ? -3.527 1.385 -11.574 1.00 93.38 212 GLU A N 1
ATOM 1610 C CA . GLU A 1 212 ? -3.990 2.526 -10.779 1.00 93.38 212 GLU A CA 1
ATOM 1611 C C . GLU A 1 212 ? -4.907 3.468 -11.572 1.00 93.38 212 GLU A C 1
ATOM 1613 O O . GLU A 1 212 ? -5.973 3.841 -11.081 1.00 93.38 212 GLU A O 1
ATOM 1618 N N . LEU A 1 213 ? -4.538 3.815 -12.810 1.00 93.25 213 LEU A N 1
ATOM 1619 C CA . LEU A 1 213 ? -5.367 4.626 -13.708 1.00 93.25 213 LEU A CA 1
ATOM 1620 C C . LEU A 1 213 ? -6.746 3.985 -13.917 1.00 93.25 213 LEU A C 1
ATOM 1622 O O . LEU A 1 213 ? -7.771 4.651 -13.763 1.00 93.25 213 LEU A O 1
ATOM 1626 N N . ARG A 1 214 ? -6.769 2.676 -14.198 1.00 92.12 214 ARG A N 1
ATOM 1627 C CA . ARG A 1 214 ? -8.004 1.908 -14.395 1.00 92.12 214 ARG A CA 1
ATOM 1628 C C . ARG A 1 214 ? -8.864 1.858 -13.141 1.00 92.12 214 ARG A C 1
ATOM 1630 O O . ARG A 1 214 ? -10.050 2.169 -13.223 1.00 92.12 214 ARG A O 1
ATOM 1637 N N . SER A 1 215 ? -8.283 1.489 -11.999 1.00 91.19 215 SER A N 1
ATOM 1638 C CA . SER A 1 215 ? -9.026 1.356 -10.743 1.00 91.19 215 SER A CA 1
ATOM 1639 C C . SER A 1 215 ? -9.611 2.688 -10.284 1.00 91.19 215 SER A C 1
ATOM 1641 O O . SER A 1 215 ? -10.756 2.743 -9.853 1.00 91.19 215 SER A O 1
ATOM 1643 N N . LEU A 1 216 ? -8.860 3.786 -10.428 1.00 90.94 216 LEU A N 1
ATOM 1644 C CA . LEU A 1 216 ? -9.343 5.116 -10.053 1.00 90.94 216 LEU A CA 1
ATOM 1645 C C . LEU A 1 216 ? -10.443 5.620 -10.992 1.00 90.94 216 LEU A C 1
ATOM 1647 O O . LEU A 1 216 ? -11.371 6.279 -10.531 1.00 90.94 216 LEU A O 1
ATOM 1651 N N . ARG A 1 217 ? -10.364 5.318 -12.296 1.00 89.81 217 ARG A N 1
ATOM 1652 C CA . ARG A 1 217 ? -11.404 5.713 -13.257 1.00 89.81 217 ARG A CA 1
ATOM 1653 C C . ARG A 1 217 ? -12.694 4.916 -13.075 1.00 89.81 217 ARG A C 1
ATOM 1655 O O . ARG A 1 217 ? -13.771 5.488 -13.204 1.00 89.81 217 ARG A O 1
ATOM 1662 N N . LEU A 1 218 ? -12.590 3.607 -12.841 1.00 88.19 218 LEU A N 1
ATOM 1663 C CA . LEU A 1 218 ? -13.753 2.725 -12.710 1.00 88.19 218 LEU A CA 1
ATOM 1664 C C . LEU A 1 218 ? -14.367 2.759 -11.305 1.00 88.19 218 LEU A C 1
ATOM 1666 O O . LEU A 1 218 ? -15.544 2.454 -11.160 1.00 88.19 218 LEU A O 1
ATOM 1670 N N . GLY A 1 219 ? -13.591 3.117 -10.277 1.00 83.31 219 GLY A N 1
ATOM 1671 C CA . GLY A 1 219 ? -14.011 3.015 -8.877 1.00 83.31 219 GLY A CA 1
ATOM 1672 C C . GLY A 1 219 ? -14.112 1.571 -8.369 1.00 83.31 219 GLY A C 1
ATOM 1673 O O . GLY A 1 219 ? -14.546 1.350 -7.241 1.00 83.31 219 GLY A O 1
ATOM 1674 N N . GLU A 1 220 ? -13.692 0.598 -9.178 1.00 78.25 220 GLU A N 1
ATOM 1675 C CA . GLU A 1 220 ? -13.770 -0.836 -8.908 1.00 78.25 220 GLU A CA 1
ATOM 1676 C C . GLU A 1 220 ? -12.377 -1.468 -8.866 1.00 78.25 220 GLU A C 1
ATOM 1678 O O . GLU A 1 220 ? -11.415 -0.951 -9.447 1.00 78.25 220 GLU A O 1
ATOM 1683 N N . GLU A 1 221 ? -12.294 -2.624 -8.205 1.00 69.69 221 GLU A N 1
ATOM 1684 C CA . GLU A 1 221 ? -11.081 -3.430 -8.147 1.00 69.69 221 GLU A CA 1
ATOM 1685 C C . GLU A 1 221 ? -10.694 -3.917 -9.550 1.00 69.69 221 GLU A C 1
ATOM 1687 O O . GLU A 1 221 ? -11.305 -4.818 -10.126 1.00 69.69 221 GLU A O 1
ATOM 1692 N N . ALA A 1 222 ? -9.650 -3.310 -10.118 1.00 62.25 222 ALA A N 1
ATOM 1693 C CA . ALA A 1 222 ? -8.984 -3.868 -11.287 1.00 62.25 222 ALA A CA 1
ATOM 1694 C C . ALA A 1 222 ? -8.349 -5.212 -10.891 1.00 62.25 222 ALA A C 1
ATOM 1696 O O . ALA A 1 222 ? -7.774 -5.298 -9.809 1.00 62.25 222 ALA A O 1
ATOM 1697 N N . ALA A 1 223 ? -8.424 -6.227 -11.766 1.00 65.94 223 ALA A N 1
ATOM 1698 C CA . ALA A 1 223 ? -7.924 -7.587 -11.521 1.00 65.94 223 ALA A CA 1
ATOM 1699 C C . ALA A 1 223 ? -6.666 -7.611 -10.626 1.00 65.94 223 ALA A C 1
ATOM 1701 O O . ALA A 1 223 ? -5.635 -7.015 -10.961 1.00 65.94 223 ALA A O 1
ATOM 1702 N N . PHE A 1 224 ? -6.786 -8.254 -9.462 1.00 69.25 224 PHE A N 1
ATOM 1703 C CA . PHE A 1 224 ? -5.732 -8.281 -8.459 1.00 69.25 224 PHE A CA 1
ATOM 1704 C C . PHE A 1 224 ? -4.481 -8.986 -8.998 1.00 69.25 224 PHE A C 1
ATOM 1706 O O . PHE A 1 224 ? -4.513 -10.167 -9.338 1.00 69.25 224 PHE A O 1
ATOM 1713 N N . GLU A 1 225 ? -3.354 -8.274 -9.008 1.00 79.56 225 GLU A N 1
ATOM 1714 C CA . GLU A 1 225 ? -2.021 -8.868 -9.126 1.00 79.56 225 GLU A CA 1
ATOM 1715 C C . GLU A 1 225 ? -1.172 -8.447 -7.911 1.00 79.56 225 GLU A C 1
ATOM 1717 O O . GLU A 1 225 ? -1.098 -7.240 -7.617 1.00 79.56 225 GLU A O 1
ATOM 1722 N N . PRO A 1 226 ? -0.531 -9.404 -7.214 1.00 84.69 226 PRO A N 1
ATOM 1723 C CA . PRO A 1 226 ? 0.370 -9.128 -6.099 1.00 84.69 226 PRO A CA 1
ATOM 1724 C C . PRO A 1 226 ? 1.567 -8.256 -6.495 1.00 84.69 226 PRO A C 1
ATOM 1726 O O . PRO A 1 226 ? 2.057 -8.335 -7.620 1.00 84.69 226 PRO A O 1
ATOM 1729 N N . SER A 1 227 ? 2.096 -7.484 -5.540 1.00 90.38 227 SER A N 1
ATOM 1730 C CA . SER A 1 227 ? 3.358 -6.760 -5.737 1.00 90.38 227 SER A CA 1
ATOM 1731 C C . SER A 1 227 ? 4.519 -7.735 -5.944 1.00 90.38 227 SER A C 1
ATOM 1733 O O . SER A 1 227 ? 4.646 -8.748 -5.244 1.00 90.38 227 SER A O 1
ATOM 1735 N N . THR A 1 228 ? 5.400 -7.420 -6.891 1.00 91.12 228 THR A N 1
ATOM 1736 C CA . THR A 1 228 ? 6.665 -8.136 -7.094 1.00 91.12 228 THR A CA 1
ATOM 1737 C C . THR A 1 228 ? 7.779 -7.608 -6.195 1.00 91.12 228 THR A C 1
ATOM 1739 O O . THR A 1 228 ? 8.763 -8.317 -6.014 1.00 91.12 228 THR A O 1
ATOM 1742 N N . LEU A 1 229 ? 7.615 -6.416 -5.607 1.00 94.31 229 LEU A N 1
ATOM 1743 C CA . LEU A 1 229 ? 8.628 -5.737 -4.792 1.00 94.31 229 LEU A CA 1
ATOM 1744 C C . LEU A 1 229 ? 8.358 -5.798 -3.289 1.00 94.31 229 LEU A C 1
ATOM 1746 O O . LEU A 1 229 ? 9.296 -5.690 -2.511 1.00 94.31 229 LEU A O 1
ATOM 1750 N N . PHE A 1 230 ? 7.109 -5.997 -2.867 1.00 94.19 230 PHE A N 1
ATOM 1751 C CA . PHE A 1 230 ? 6.743 -6.086 -1.454 1.00 94.19 230 PHE A CA 1
ATOM 1752 C C . PHE A 1 230 ? 6.018 -7.389 -1.121 1.00 94.19 230 PHE A C 1
ATOM 1754 O O . PHE A 1 230 ? 5.282 -7.957 -1.933 1.00 94.19 230 PHE A O 1
ATOM 1761 N N . ALA A 1 231 ? 6.214 -7.858 0.108 1.00 91.06 231 ALA A N 1
ATOM 1762 C CA . ALA A 1 231 ? 5.358 -8.850 0.738 1.00 91.06 231 ALA A CA 1
ATOM 1763 C C . ALA A 1 231 ? 3.953 -8.264 1.004 1.00 91.06 231 ALA A C 1
ATOM 1765 O O . ALA A 1 231 ? 3.800 -7.040 1.110 1.00 91.06 231 ALA A O 1
ATOM 1766 N N . PRO A 1 232 ? 2.911 -9.109 1.134 1.00 84.00 232 PRO A N 1
ATOM 1767 C CA . PRO A 1 232 ? 1.591 -8.652 1.557 1.00 84.00 232 PRO A CA 1
ATOM 1768 C C . PRO A 1 232 ? 1.671 -7.839 2.855 1.00 84.00 232 PRO A C 1
ATOM 1770 O O . PRO A 1 232 ? 2.478 -8.151 3.732 1.00 84.00 232 PRO A O 1
ATOM 1773 N N . VAL A 1 233 ? 0.834 -6.801 2.982 1.00 81.88 233 VAL A N 1
ATOM 1774 C CA . VAL A 1 233 ? 0.794 -5.956 4.191 1.00 81.88 233 VAL A CA 1
ATOM 1775 C C . VAL A 1 233 ? 0.619 -6.864 5.414 1.00 81.88 233 VAL A C 1
ATOM 1777 O O . VAL A 1 233 ? -0.295 -7.682 5.364 1.00 81.88 233 VAL A O 1
ATOM 1780 N N . PRO A 1 234 ? 1.437 -6.745 6.480 1.00 77.81 234 PRO A N 1
ATOM 1781 C CA . PRO A 1 234 ? 1.384 -7.615 7.657 1.00 77.81 234 PRO A CA 1
ATOM 1782 C C . PRO A 1 234 ? 0.372 -7.173 8.724 1.00 77.81 234 PRO A C 1
ATOM 1784 O O . PRO A 1 234 ? -0.149 -8.038 9.428 1.00 77.81 234 PRO A O 1
ATOM 1787 N N . ALA A 1 235 ? -0.043 -5.902 8.770 1.00 85.31 235 ALA A N 1
ATOM 1788 C CA . ALA A 1 235 ? -1.014 -5.390 9.746 1.00 85.31 235 ALA A CA 1
ATOM 1789 C C . ALA A 1 235 ? -2.229 -4.694 9.104 1.00 85.31 235 ALA A C 1
ATOM 1791 O O . ALA A 1 235 ? -2.187 -4.245 7.964 1.00 85.31 235 ALA A O 1
ATOM 1792 N N . ALA A 1 236 ? -3.328 -4.580 9.857 1.00 87.00 236 ALA A N 1
ATOM 1793 C CA . ALA A 1 236 ? -4.513 -3.836 9.420 1.00 87.00 236 ALA A CA 1
ATOM 1794 C C . ALA A 1 236 ? -4.334 -2.310 9.506 1.00 87.00 236 ALA A C 1
ATOM 1796 O O . ALA A 1 236 ? -5.140 -1.594 8.926 1.00 87.00 236 ALA A O 1
ATOM 1797 N N . LEU A 1 237 ? -3.320 -1.829 10.246 1.00 92.38 237 LEU A N 1
ATOM 1798 C CA . LEU A 1 237 ? -3.088 -0.408 10.556 1.00 92.38 237 LEU A CA 1
ATOM 1799 C C . LEU A 1 237 ? -4.378 0.305 11.000 1.00 92.38 237 LEU A C 1
ATOM 1801 O O . LEU A 1 237 ? -4.713 1.396 10.536 1.00 92.38 237 LEU A O 1
ATOM 1805 N N . ASP A 1 238 ? -5.140 -0.354 11.872 1.00 91.69 238 ASP A N 1
ATOM 1806 C CA . ASP A 1 238 ? -6.508 0.027 12.218 1.00 91.69 238 ASP A CA 1
ATOM 1807 C C . ASP A 1 238 ? -6.594 1.136 13.275 1.00 91.69 238 ASP A C 1
ATOM 1809 O O . ASP A 1 238 ? -7.664 1.721 13.431 1.00 91.69 238 ASP A O 1
ATOM 1813 N N . GLY A 1 239 ? -5.489 1.485 13.943 1.00 91.25 239 GLY A N 1
ATOM 1814 C CA . GLY A 1 239 ? -5.484 2.510 14.995 1.00 91.25 239 GLY A CA 1
ATOM 1815 C C . GLY A 1 239 ? -6.421 2.128 16.139 1.00 91.25 239 GLY A C 1
ATOM 1816 O O . GLY A 1 239 ? -7.242 2.928 16.575 1.00 91.25 239 GLY A O 1
ATOM 1817 N N . GLU A 1 240 ? -6.400 0.848 16.526 1.00 92.94 240 GLU A N 1
ATOM 1818 C CA . GLU A 1 240 ? -7.317 0.221 17.485 1.00 92.94 240 GLU A CA 1
ATOM 1819 C C . GLU A 1 240 ? -8.789 0.165 17.047 1.00 92.94 240 GLU A C 1
ATOM 1821 O O . GLU A 1 240 ? -9.577 -0.503 17.714 1.00 92.94 240 GLU A O 1
ATOM 1826 N N . LEU A 1 241 ? -9.204 0.799 15.943 1.00 95.12 241 LEU A N 1
ATOM 1827 C CA . LEU A 1 241 ? -10.607 0.847 15.508 1.00 95.12 241 LEU A CA 1
ATOM 1828 C C . LEU A 1 241 ? -11.174 -0.551 15.211 1.00 95.12 241 LEU A C 1
ATOM 1830 O O . LEU A 1 241 ? -12.328 -0.837 15.534 1.00 95.12 241 LEU A O 1
ATOM 1834 N N . GLY A 1 242 ? -10.353 -1.435 14.640 1.00 94.50 242 GLY A N 1
ATOM 1835 C CA . GLY A 1 242 ? -10.701 -2.821 14.330 1.00 94.50 242 GLY A CA 1
ATOM 1836 C C . GLY A 1 242 ? -10.645 -3.776 15.525 1.00 94.50 242 GLY A C 1
ATOM 1837 O O . GLY A 1 242 ? -10.932 -4.963 15.374 1.00 94.50 242 GLY A O 1
ATOM 1838 N N . LYS A 1 243 ? -10.327 -3.279 16.725 1.00 94.50 243 LYS A N 1
ATOM 1839 C CA . LYS A 1 243 ? -10.308 -4.054 17.970 1.00 94.50 243 LYS A CA 1
ATOM 1840 C C . LYS A 1 243 ? -11.504 -3.696 18.850 1.00 94.50 243 LYS A C 1
ATOM 1842 O O . LYS A 1 243 ? -12.121 -2.639 18.713 1.00 94.50 243 LYS A O 1
ATOM 1847 N N . ALA A 1 244 ? -11.854 -4.590 19.775 1.00 94.81 244 ALA A N 1
ATOM 1848 C CA . ALA A 1 244 ? -12.824 -4.268 20.818 1.00 94.81 244 ALA A CA 1
ATOM 1849 C C . ALA A 1 244 ? -12.288 -3.137 21.719 1.00 94.81 244 ALA A C 1
ATOM 1851 O O . ALA A 1 244 ? -11.071 -3.074 21.919 1.00 94.81 244 ALA A O 1
ATOM 1852 N N . PRO A 1 245 ? -13.161 -2.295 22.308 1.00 94.00 245 PRO A N 1
ATOM 1853 C CA . PRO A 1 245 ? -12.747 -1.178 23.153 1.00 94.00 245 PRO A CA 1
ATOM 1854 C C . PRO A 1 245 ? -11.708 -1.575 24.209 1.00 94.00 245 PRO A C 1
ATOM 1856 O O . PRO A 1 245 ? -11.907 -2.600 24.873 1.00 94.00 245 PRO A O 1
ATOM 1859 N N . PRO A 1 246 ? -10.603 -0.830 24.386 1.00 92.31 246 PRO A N 1
ATOM 1860 C CA . PRO A 1 246 ? -9.604 -1.163 25.396 1.00 92.31 246 PRO A CA 1
ATOM 1861 C C . PRO A 1 246 ? -10.219 -1.083 26.798 1.00 92.31 246 PRO A C 1
ATOM 1863 O O . PRO A 1 246 ? -11.092 -0.254 27.051 1.00 92.31 246 PRO A O 1
ATOM 1866 N N . LEU A 1 247 ? -9.744 -1.908 27.740 1.00 92.44 247 LEU A N 1
ATOM 1867 C CA . LEU A 1 247 ? -10.253 -1.889 29.123 1.00 92.44 247 LEU A CA 1
ATOM 1868 C C . LEU A 1 247 ? -10.139 -0.497 29.766 1.00 92.44 247 LEU A C 1
ATOM 1870 O O . LEU A 1 247 ? -11.011 -0.096 30.536 1.00 92.44 247 LEU A O 1
ATOM 1874 N N . GLY A 1 248 ? -9.116 0.273 29.385 1.00 91.31 248 GLY A N 1
ATOM 1875 C CA . GLY A 1 248 ? -8.929 1.655 29.823 1.00 91.31 248 GLY A CA 1
ATOM 1876 C C . GLY A 1 248 ? -10.117 2.586 29.539 1.00 91.31 248 GLY A C 1
ATOM 1877 O O . GLY A 1 248 ? -10.274 3.566 30.262 1.00 91.31 248 GLY A O 1
ATOM 1878 N N . GLN A 1 249 ? -11.004 2.264 28.584 1.00 92.00 249 GLN A N 1
ATOM 1879 C CA . GLN A 1 249 ? -12.216 3.049 28.295 1.00 92.00 249 GLN A CA 1
ATOM 1880 C C . GLN A 1 249 ? -13.097 3.256 29.542 1.00 92.00 249 GLN A C 1
ATOM 1882 O O . GLN A 1 249 ? -13.729 4.302 29.698 1.00 92.00 249 GLN A O 1
ATOM 1887 N N . TRP A 1 250 ? -13.133 2.280 30.453 1.00 94.19 250 TRP A N 1
ATOM 1888 C CA . TRP A 1 250 ? -13.967 2.331 31.658 1.00 94.19 250 TRP A CA 1
ATOM 1889 C C . TRP A 1 250 ? -13.270 2.943 32.878 1.00 94.19 250 TRP A C 1
ATOM 1891 O O . TRP A 1 250 ? -13.883 3.021 33.943 1.00 94.19 250 TRP A O 1
ATOM 1901 N N . ARG A 1 251 ? -12.026 3.423 32.736 1.00 92.44 251 ARG A N 1
ATOM 1902 C CA . ARG A 1 251 ? -11.225 3.980 33.840 1.00 92.44 251 ARG A CA 1
ATOM 1903 C C . ARG A 1 251 ? -11.885 5.186 34.509 1.00 92.44 251 ARG A C 1
ATOM 1905 O O . ARG A 1 251 ? -11.806 5.321 35.723 1.00 92.44 251 ARG A O 1
ATOM 1912 N N . ALA A 1 252 ? -12.567 6.034 33.739 1.00 88.75 252 ALA A N 1
ATOM 1913 C CA . ALA A 1 252 ? -13.252 7.216 34.270 1.00 88.75 252 ALA A CA 1
ATOM 1914 C C . ALA A 1 252 ? -14.471 6.882 35.159 1.00 88.75 252 ALA A C 1
ATOM 1916 O O . ALA A 1 252 ? -15.015 7.772 35.809 1.00 88.75 252 ALA A O 1
ATOM 1917 N N . GLY A 1 253 ? -14.910 5.616 35.198 1.00 88.00 253 GLY A N 1
ATOM 1918 C CA . GLY A 1 253 ? -16.114 5.208 35.918 1.00 88.00 253 GLY A CA 1
ATOM 1919 C C . GLY A 1 253 ? -17.411 5.677 35.247 1.00 88.00 253 GLY A C 1
ATOM 1920 O O . GLY A 1 253 ? -17.408 6.357 34.220 1.00 88.00 253 GLY A O 1
ATOM 1921 N N . GLY A 1 254 ? -18.539 5.249 35.808 1.00 88.00 254 GLY A N 1
ATOM 1922 C CA . GLY A 1 254 ? -19.883 5.457 35.274 1.00 88.00 254 GLY A CA 1
ATOM 1923 C C . GLY A 1 254 ? -20.317 4.402 34.250 1.00 88.00 254 GLY A C 1
ATOM 1924 O O . GLY A 1 254 ? -19.501 3.731 33.615 1.00 88.00 254 GLY A O 1
ATOM 1925 N N . ASN A 1 255 ? -21.629 4.289 34.060 1.00 88.12 255 ASN A N 1
ATOM 1926 C CA . ASN A 1 255 ? -22.275 3.413 33.078 1.00 88.12 255 ASN A CA 1
ATOM 1927 C C . ASN A 1 255 ? -22.816 4.185 31.866 1.00 88.12 255 ASN A C 1
ATOM 1929 O O . ASN A 1 255 ? -23.891 3.894 31.347 1.00 88.12 255 ASN A O 1
ATOM 1933 N N . VAL A 1 256 ? -22.069 5.207 31.448 1.00 88.56 256 VAL A N 1
ATOM 1934 C CA . VAL A 1 256 ? -22.445 6.123 30.369 1.00 88.56 256 VAL A CA 1
ATOM 1935 C C . VAL A 1 256 ? -21.763 5.700 29.077 1.00 88.56 256 VAL A C 1
ATOM 1937 O O . VAL A 1 256 ? -20.561 5.450 29.080 1.00 88.56 256 VAL A O 1
ATOM 1940 N N . LYS A 1 257 ? -22.500 5.683 27.962 1.00 92.06 257 LYS A N 1
ATOM 1941 C CA . LYS A 1 257 ? -21.921 5.395 26.648 1.00 92.06 257 LYS A CA 1
ATOM 1942 C C . LYS A 1 257 ? -20.883 6.453 26.271 1.00 92.06 257 LYS A C 1
ATOM 1944 O O . LYS A 1 257 ? -21.197 7.641 26.199 1.00 92.06 257 LYS A O 1
ATOM 1949 N N . ARG A 1 258 ? -19.654 6.012 25.996 1.00 91.00 258 ARG A N 1
ATOM 1950 C CA . ARG A 1 258 ? -18.571 6.880 25.514 1.00 91.00 258 ARG A CA 1
ATOM 1951 C C . ARG A 1 258 ? -18.620 7.029 23.995 1.00 91.00 258 ARG A C 1
ATOM 1953 O O . ARG A 1 258 ? -19.015 6.095 23.286 1.00 91.00 258 ARG A O 1
ATOM 1960 N N . ARG A 1 259 ? -18.187 8.205 23.530 1.00 91.31 259 ARG A N 1
ATOM 1961 C CA . ARG A 1 259 ? -17.944 8.504 22.114 1.00 91.31 259 ARG A CA 1
ATOM 1962 C C . ARG A 1 259 ? -16.848 7.605 21.561 1.00 91.31 259 ARG A C 1
ATOM 1964 O O . ARG A 1 259 ? -15.868 7.332 22.252 1.00 91.31 259 ARG A O 1
ATOM 1971 N N . LEU A 1 260 ? -17.008 7.193 20.312 1.00 92.19 260 LEU A N 1
ATOM 1972 C CA . LEU A 1 260 ? -15.950 6.555 19.552 1.00 92.19 260 LEU A CA 1
ATOM 1973 C C . LEU A 1 260 ? -14.834 7.569 19.280 1.00 92.19 260 LEU A C 1
ATOM 1975 O O . LEU A 1 260 ? -15.071 8.626 18.699 1.00 92.19 260 LEU A O 1
ATOM 1979 N N . THR A 1 261 ? -13.613 7.217 19.665 1.00 87.62 261 THR A N 1
ATOM 1980 C CA . THR A 1 261 ? -12.396 7.875 19.193 1.00 87.62 261 THR A CA 1
ATOM 1981 C C . THR A 1 261 ? -11.764 7.007 18.111 1.00 87.62 261 THR A C 1
ATOM 1983 O O . THR A 1 261 ? -11.628 5.791 18.267 1.00 87.62 261 THR A O 1
ATOM 1986 N N . ALA A 1 262 ? -11.441 7.630 16.981 1.00 91.94 262 ALA A N 1
ATOM 1987 C CA . ALA A 1 262 ? -10.849 6.982 15.820 1.00 91.94 262 ALA A CA 1
ATOM 1988 C C . ALA A 1 262 ? -9.597 7.772 15.431 1.00 91.94 262 ALA A C 1
ATOM 1990 O O . ALA A 1 262 ? -9.663 8.711 14.641 1.00 91.94 262 ALA A O 1
ATOM 1991 N N . GLU A 1 263 ? -8.477 7.424 16.058 1.00 92.19 263 GLU A N 1
ATOM 1992 C CA . GLU A 1 263 ? -7.187 8.087 15.865 1.00 92.19 263 GLU A CA 1
ATOM 1993 C C . GLU A 1 263 ? -6.283 7.244 14.954 1.00 92.19 263 GLU A C 1
ATOM 1995 O O . GLU A 1 263 ? -6.440 6.017 14.899 1.00 92.19 263 GLU A O 1
ATOM 2000 N N . PRO A 1 264 ? -5.354 7.867 14.208 1.00 94.19 264 PRO A N 1
ATOM 2001 C CA . PRO A 1 264 ? -4.343 7.124 13.467 1.00 94.19 264 PRO A CA 1
ATOM 2002 C C . PRO A 1 264 ? -3.508 6.236 14.411 1.00 94.19 264 PRO A C 1
ATOM 2004 O O . PRO A 1 264 ? -3.272 6.631 15.554 1.00 94.19 264 PRO A O 1
ATOM 2007 N N . PRO A 1 265 ? -3.039 5.057 13.957 1.00 94.94 265 PRO A N 1
ATOM 2008 C CA . PRO A 1 265 ? -2.075 4.257 14.718 1.00 94.94 265 PRO A CA 1
ATOM 2009 C C . PRO A 1 265 ? -0.805 5.061 15.020 1.00 94.94 265 PRO A C 1
ATOM 2011 O O . PRO A 1 265 ? -0.481 6.012 14.307 1.00 94.94 265 PRO A O 1
ATOM 2014 N N . SER A 1 266 ? -0.068 4.671 16.058 1.00 95.25 266 SER A N 1
ATOM 2015 C CA . SER A 1 266 ? 1.178 5.360 16.405 1.00 95.25 266 SER A CA 1
ATOM 2016 C C . SER A 1 266 ? 2.242 5.199 15.304 1.00 95.25 266 SER A C 1
ATOM 2018 O O . SER A 1 266 ? 2.266 4.170 14.617 1.00 95.25 266 SER A O 1
ATOM 2020 N N . PRO A 1 267 ? 3.176 6.159 15.143 1.00 96.75 267 PRO A N 1
ATOM 2021 C CA . PRO A 1 267 ? 4.250 6.047 14.154 1.00 96.75 267 PRO A CA 1
ATOM 2022 C C . PRO A 1 267 ? 5.049 4.740 14.258 1.00 96.75 267 PRO A C 1
ATOM 2024 O O . PRO A 1 267 ? 5.305 4.096 13.240 1.00 96.75 267 PRO A O 1
ATOM 2027 N N . ALA A 1 268 ? 5.364 4.292 15.476 1.00 93.62 268 ALA A N 1
ATOM 2028 C CA . ALA A 1 268 ? 6.084 3.041 15.708 1.00 93.62 268 ALA A CA 1
ATOM 2029 C C . ALA A 1 268 ? 5.292 1.792 15.267 1.00 93.62 268 ALA A C 1
ATOM 2031 O O . ALA A 1 268 ? 5.863 0.886 14.659 1.00 93.62 268 ALA A O 1
ATOM 2032 N N . GLU A 1 269 ? 3.977 1.747 15.512 1.00 93.62 269 GLU A N 1
ATOM 2033 C CA . GLU A 1 269 ? 3.121 0.655 15.021 1.00 93.62 269 GLU A CA 1
ATOM 2034 C C . GLU A 1 269 ? 3.067 0.625 13.492 1.00 93.62 269 GLU A C 1
ATOM 2036 O O . GLU A 1 269 ? 3.093 -0.452 12.891 1.00 93.62 269 GLU A O 1
ATOM 2041 N N . VAL A 1 270 ? 3.022 1.796 12.847 1.00 96.44 270 VAL A N 1
ATOM 2042 C CA . VAL A 1 270 ? 3.026 1.883 11.383 1.00 96.44 270 VAL A CA 1
ATOM 2043 C C . VAL A 1 270 ? 4.348 1.416 10.800 1.00 96.44 270 VAL A C 1
ATOM 2045 O O . VAL A 1 270 ? 4.326 0.646 9.843 1.00 96.44 270 VAL A O 1
ATOM 2048 N N . ALA A 1 271 ? 5.483 1.806 11.385 1.00 95.75 271 ALA A N 1
ATOM 2049 C CA . ALA A 1 271 ? 6.803 1.386 10.914 1.00 95.75 271 ALA A CA 1
ATOM 2050 C C . ALA A 1 271 ? 6.898 -0.144 10.755 1.00 95.75 271 ALA A C 1
ATOM 2052 O O . ALA A 1 271 ? 7.384 -0.651 9.745 1.00 95.75 271 ALA A O 1
ATOM 2053 N N . LEU A 1 272 ? 6.358 -0.885 11.722 1.00 92.50 272 LEU A N 1
ATOM 2054 C CA . LEU A 1 272 ? 6.383 -2.347 11.717 1.00 92.50 272 LEU A CA 1
ATOM 2055 C C . LEU A 1 272 ? 5.231 -2.964 10.917 1.00 92.50 272 LEU A C 1
ATOM 2057 O O . LEU A 1 272 ? 5.387 -4.035 10.331 1.00 92.50 272 LEU A O 1
ATOM 2061 N N . GLY A 1 273 ? 4.085 -2.284 10.853 1.00 93.31 273 GLY A N 1
ATOM 2062 C CA . GLY A 1 273 ? 2.901 -2.744 10.132 1.00 93.31 273 GLY A CA 1
ATOM 2063 C C . GLY A 1 273 ? 2.909 -2.488 8.619 1.00 93.31 273 GLY A C 1
ATOM 2064 O O . GLY A 1 273 ? 2.065 -3.048 7.913 1.00 93.31 273 GLY A O 1
ATOM 2065 N N . LEU A 1 274 ? 3.831 -1.666 8.106 1.00 95.44 274 LEU A N 1
ATOM 2066 C CA . LEU A 1 274 ? 4.015 -1.440 6.669 1.00 95.44 274 LEU A CA 1
ATOM 2067 C C . LEU A 1 274 ? 4.589 -2.686 5.959 1.00 95.44 274 LEU A C 1
ATOM 2069 O O . LEU A 1 274 ? 5.251 -3.503 6.592 1.00 95.44 274 LEU A O 1
ATOM 2073 N N . PRO A 1 275 ? 4.374 -2.863 4.642 1.00 94.19 275 PRO A N 1
ATOM 2074 C CA . PRO A 1 275 ? 4.925 -3.990 3.882 1.00 94.19 275 PRO A CA 1
ATOM 2075 C C . PRO A 1 275 ? 6.446 -4.175 4.008 1.00 94.19 275 PRO A C 1
ATOM 2077 O O . PRO A 1 275 ? 7.201 -3.224 4.218 1.00 94.19 275 PRO A O 1
ATOM 2080 N N . VAL A 1 276 ? 6.907 -5.414 3.849 1.00 93.62 276 VAL A N 1
ATOM 2081 C CA . VAL A 1 276 ? 8.338 -5.756 3.830 1.00 93.62 276 VAL A CA 1
ATOM 2082 C C . VAL A 1 276 ? 8.823 -5.803 2.378 1.00 93.62 276 VAL A C 1
ATOM 2084 O O . VAL A 1 276 ? 8.186 -6.496 1.579 1.00 93.62 276 VAL A O 1
ATOM 2087 N N . PRO A 1 277 ? 9.897 -5.084 1.998 1.00 95.44 277 PRO A N 1
ATOM 2088 C CA . PRO A 1 277 ? 10.544 -5.260 0.700 1.00 95.44 277 PRO A CA 1
ATOM 2089 C C . PRO A 1 277 ? 10.952 -6.719 0.474 1.00 95.44 277 PRO A C 1
ATOM 2091 O O . PRO A 1 277 ? 11.459 -7.378 1.378 1.00 95.44 277 PRO A O 1
ATOM 2094 N N . LYS A 1 278 ? 10.722 -7.240 -0.729 1.00 94.56 278 LYS A N 1
ATOM 2095 C CA . LYS A 1 278 ? 11.203 -8.564 -1.120 1.00 94.56 278 LYS A CA 1
ATOM 2096 C C . LYS A 1 278 ? 12.710 -8.491 -1.381 1.00 94.56 278 LYS A C 1
ATOM 2098 O O . LYS A 1 278 ? 13.138 -7.562 -2.068 1.00 94.56 278 LYS A O 1
ATOM 2103 N N . PRO A 1 279 ? 13.484 -9.471 -0.892 1.00 93.94 279 PRO A N 1
ATOM 2104 C CA . PRO A 1 279 ? 14.917 -9.506 -1.129 1.00 93.94 279 PRO A CA 1
ATOM 2105 C C . PRO A 1 279 ? 15.206 -9.705 -2.621 1.00 93.94 279 PRO A C 1
ATOM 2107 O O . PRO A 1 279 ? 14.434 -10.343 -3.342 1.00 93.94 279 PRO A O 1
ATOM 2110 N N . SER A 1 280 ? 16.324 -9.165 -3.090 1.00 91.81 280 SER A N 1
ATOM 2111 C CA . SER A 1 280 ? 16.783 -9.320 -4.464 1.00 91.81 280 SER A CA 1
ATOM 2112 C C . SER A 1 280 ? 17.115 -10.785 -4.776 1.00 91.81 280 SER A C 1
ATOM 2114 O O . SER A 1 280 ? 17.896 -11.401 -4.048 1.00 91.81 280 SER A O 1
ATOM 2116 N N . PRO A 1 281 ? 16.626 -11.346 -5.900 1.00 92.00 281 PRO A N 1
ATOM 2117 C CA . PRO A 1 281 ? 17.038 -12.673 -6.361 1.00 92.00 281 PRO A CA 1
ATOM 2118 C C . PRO A 1 281 ? 18.531 -12.792 -6.696 1.00 92.00 281 PRO A C 1
ATOM 2120 O O . PRO A 1 281 ? 19.042 -13.903 -6.808 1.00 92.00 281 PRO A O 1
ATOM 2123 N N . ALA A 1 282 ? 19.223 -11.663 -6.884 1.00 91.19 282 ALA A N 1
ATOM 2124 C CA . ALA A 1 282 ? 20.662 -11.623 -7.135 1.00 91.19 282 ALA A CA 1
ATOM 2125 C C . ALA A 1 282 ? 21.503 -11.662 -5.844 1.00 91.19 282 ALA A C 1
ATOM 2127 O O . ALA A 1 282 ? 22.729 -11.734 -5.923 1.00 91.19 282 ALA A O 1
ATOM 2128 N N . ASP A 1 283 ? 20.871 -11.594 -4.668 1.00 94.94 283 ASP A N 1
ATOM 2129 C CA . ASP A 1 283 ? 21.578 -11.615 -3.391 1.00 94.94 283 ASP A CA 1
ATOM 2130 C C . ASP A 1 283 ? 22.179 -12.996 -3.086 1.00 94.94 283 ASP A C 1
ATOM 2132 O O . ASP A 1 283 ? 21.577 -14.044 -3.342 1.00 94.94 283 ASP A O 1
ATOM 2136 N N . GLY A 1 284 ? 23.373 -13.003 -2.489 1.00 94.19 284 GLY A N 1
ATOM 2137 C CA . GLY A 1 284 ? 24.090 -14.228 -2.138 1.00 94.19 284 GLY A CA 1
ATOM 2138 C C . GLY A 1 284 ? 23.389 -15.107 -1.095 1.00 94.19 284 GLY A C 1
ATOM 2139 O O . GLY A 1 284 ? 23.744 -16.284 -1.001 1.00 94.19 284 GLY A O 1
ATOM 2140 N N . ASN A 1 285 ? 22.422 -14.559 -0.351 1.00 95.31 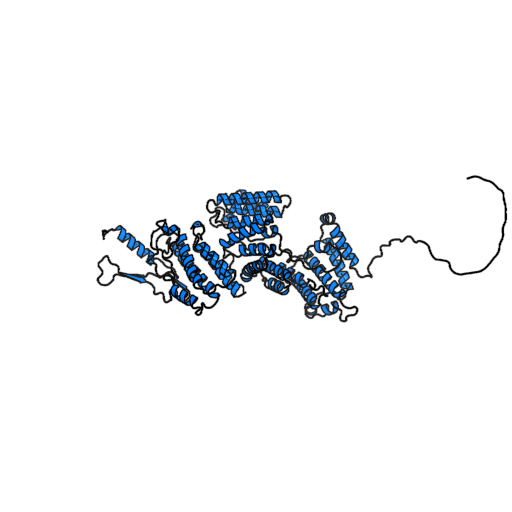285 ASN A N 1
ATOM 2141 C CA . ASN A 1 285 ? 21.601 -15.243 0.653 1.00 95.31 285 ASN A CA 1
ATOM 2142 C C . ASN A 1 285 ? 20.132 -15.410 0.207 1.00 95.31 285 ASN A C 1
ATOM 2144 O O . ASN A 1 285 ? 19.251 -15.645 1.035 1.00 95.31 285 ASN A O 1
ATOM 2148 N N . TRP A 1 286 ? 19.823 -15.259 -1.090 1.00 94.19 286 TRP A N 1
ATOM 2149 C CA . TRP A 1 286 ? 18.447 -15.310 -1.611 1.00 94.19 286 TRP A CA 1
ATOM 2150 C C . TRP A 1 286 ? 17.660 -16.563 -1.178 1.00 94.19 286 TRP A C 1
ATOM 2152 O O . TRP A 1 286 ? 16.470 -16.472 -0.863 1.00 94.19 286 TRP A O 1
ATOM 2162 N N . THR A 1 287 ? 18.310 -17.734 -1.144 1.00 92.88 287 THR A N 1
ATOM 2163 C CA . THR A 1 287 ? 17.652 -19.018 -0.831 1.00 92.88 287 THR A CA 1
ATOM 2164 C C . THR A 1 287 ? 17.089 -19.037 0.589 1.00 92.88 287 THR A C 1
ATOM 2166 O O . THR A 1 287 ? 15.995 -19.561 0.821 1.00 92.88 287 THR A O 1
ATOM 2169 N N . GLU A 1 288 ? 17.836 -18.469 1.528 1.00 93.94 288 GLU A N 1
ATOM 2170 C CA . GLU A 1 288 ? 17.494 -18.332 2.934 1.00 93.94 288 GLU A CA 1
ATOM 2171 C C . GLU A 1 288 ? 16.484 -17.192 3.124 1.00 93.94 288 GLU A C 1
ATOM 2173 O O . GLU A 1 288 ? 15.397 -17.402 3.672 1.00 93.94 288 GLU A O 1
ATOM 2178 N N . LEU A 1 289 ? 16.791 -16.009 2.583 1.00 92.31 289 LEU A N 1
ATOM 2179 C CA . LEU A 1 289 ? 15.981 -14.798 2.720 1.00 92.31 289 LEU A CA 1
ATOM 2180 C C . LEU A 1 289 ? 14.536 -15.000 2.239 1.00 92.31 289 LEU A C 1
ATOM 2182 O O . LEU A 1 289 ? 13.593 -14.626 2.933 1.00 92.31 289 LEU A O 1
ATOM 2186 N N . HIS A 1 290 ? 14.325 -15.656 1.094 1.00 88.56 290 HIS A N 1
ATOM 2187 C CA . HIS A 1 290 ? 12.978 -15.843 0.541 1.00 88.56 290 HIS A CA 1
ATOM 2188 C C . HIS A 1 290 ? 12.089 -16.812 1.349 1.00 88.56 290 HIS A C 1
ATOM 2190 O O . HIS A 1 290 ? 10.875 -16.849 1.150 1.00 88.56 290 HIS A O 1
ATOM 2196 N N . ARG A 1 291 ? 12.668 -17.611 2.255 1.00 87.38 291 ARG A N 1
ATOM 2197 C CA . ARG A 1 291 ? 11.946 -18.605 3.076 1.00 87.38 291 ARG A CA 1
ATOM 2198 C C . ARG A 1 291 ? 11.766 -18.175 4.529 1.00 87.38 291 ARG A C 1
ATOM 2200 O O . ARG A 1 291 ? 11.284 -18.957 5.345 1.00 87.38 291 ARG A O 1
ATOM 2207 N N . THR A 1 292 ? 12.195 -16.967 4.851 1.00 86.06 292 THR A N 1
ATOM 2208 C CA . THR A 1 292 ? 12.279 -16.480 6.219 1.00 86.06 292 THR A CA 1
ATOM 2209 C C . THR A 1 292 ? 10.915 -15.989 6.726 1.00 86.06 292 THR A C 1
ATOM 2211 O O . THR A 1 292 ? 10.162 -15.368 5.977 1.00 86.06 292 THR A O 1
ATOM 2214 N N . SER A 1 293 ? 10.602 -16.262 8.001 1.00 84.56 293 SER A N 1
ATOM 2215 C CA . SER A 1 293 ? 9.439 -15.709 8.715 1.00 84.56 293 SER A CA 1
ATOM 2216 C C . SER A 1 293 ? 9.897 -14.782 9.839 1.00 84.56 293 SER A C 1
ATOM 2218 O O . SER A 1 293 ? 10.880 -15.080 10.509 1.00 84.56 293 SER A O 1
ATOM 2220 N N . TYR A 1 294 ? 9.152 -13.702 10.068 1.00 83.94 294 TYR A N 1
ATOM 2221 C CA . TYR A 1 294 ? 9.402 -12.706 11.118 1.00 83.94 294 TYR A CA 1
ATOM 2222 C C . TYR A 1 294 ? 8.763 -13.081 12.473 1.00 83.94 294 TYR A C 1
ATOM 2224 O O . TYR A 1 294 ? 8.718 -12.268 13.386 1.00 83.94 294 TYR A O 1
ATOM 2232 N N . ASP A 1 295 ? 8.247 -14.307 12.628 1.00 86.19 295 ASP A N 1
ATOM 2233 C CA . ASP A 1 295 ? 7.525 -14.714 13.847 1.00 86.19 295 ASP A CA 1
ATOM 2234 C C . ASP A 1 295 ? 8.417 -14.800 15.107 1.00 86.19 295 ASP A C 1
ATOM 2236 O O . ASP A 1 295 ? 7.908 -14.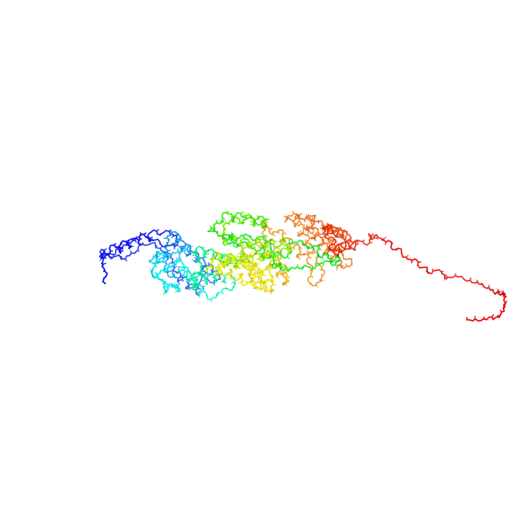677 16.220 1.00 86.19 295 ASP A O 1
ATOM 2240 N N . ASP A 1 296 ? 9.729 -15.019 14.944 1.00 91.00 296 ASP A N 1
ATOM 2241 C CA . ASP A 1 296 ? 10.734 -15.027 16.021 1.00 91.00 296 ASP A CA 1
ATOM 2242 C C . ASP A 1 296 ? 11.927 -14.136 15.625 1.00 91.00 296 ASP A C 1
ATOM 2244 O O . ASP A 1 296 ? 12.906 -14.629 15.049 1.00 91.00 296 ASP A O 1
ATOM 2248 N N . PRO A 1 297 ? 11.851 -12.815 15.878 1.00 93.44 297 PRO A N 1
ATOM 2249 C CA . PRO A 1 297 ? 12.860 -11.882 15.393 1.00 93.44 297 PRO A CA 1
ATOM 2250 C C . PRO A 1 297 ? 14.226 -12.085 16.060 1.00 93.44 297 PRO A C 1
ATOM 2252 O O . PRO A 1 297 ? 15.250 -11.951 15.392 1.00 93.44 297 PRO A O 1
ATOM 2255 N N . VAL A 1 298 ? 14.263 -12.485 17.337 1.00 95.00 298 VAL A N 1
ATOM 2256 C CA . VAL A 1 298 ? 15.514 -12.774 18.062 1.00 95.00 298 VAL A CA 1
ATOM 2257 C C . VAL A 1 298 ? 16.175 -14.040 17.518 1.00 95.00 298 VAL A C 1
ATOM 2259 O O . VAL A 1 298 ? 17.370 -14.031 17.215 1.00 95.00 298 VAL A O 1
ATOM 2262 N N . GLY A 1 299 ? 15.413 -15.127 17.364 1.00 94.88 299 GLY A N 1
ATOM 2263 C CA . GLY A 1 299 ? 15.937 -16.382 16.823 1.00 94.88 299 GLY A CA 1
ATOM 2264 C C . GLY A 1 299 ? 16.411 -16.240 15.377 1.00 94.88 299 GLY A C 1
ATOM 2265 O O . GLY A 1 299 ? 17.447 -16.791 15.000 1.00 94.88 299 GLY A O 1
ATOM 2266 N N . LEU A 1 300 ? 15.700 -15.450 14.571 1.00 95.31 300 LEU A N 1
ATOM 2267 C CA . LEU A 1 300 ? 16.094 -15.169 13.197 1.00 95.31 300 LEU A CA 1
ATOM 2268 C C . LEU A 1 300 ? 17.355 -14.301 13.105 1.00 95.31 300 LEU A C 1
ATOM 2270 O O . LEU A 1 300 ? 18.207 -14.571 12.254 1.00 95.31 300 LEU A O 1
ATOM 2274 N N . LEU A 1 301 ? 17.506 -13.299 13.975 1.00 96.19 301 LEU A N 1
ATOM 2275 C CA . LEU A 1 301 ? 18.722 -12.487 14.044 1.00 96.19 301 LEU A CA 1
ATOM 2276 C C . LEU A 1 301 ? 19.943 -13.386 14.316 1.00 96.19 301 LEU A C 1
ATOM 2278 O O . LEU A 1 301 ? 20.887 -13.396 13.530 1.00 96.19 301 LEU A O 1
ATOM 2282 N N . GLN A 1 302 ? 19.847 -14.268 15.318 1.00 95.31 302 GLN A N 1
ATOM 2283 C CA . GLN A 1 302 ? 20.898 -15.243 15.649 1.00 95.31 302 GLN A CA 1
ATOM 2284 C C . GLN A 1 302 ? 21.192 -16.229 14.509 1.00 95.31 302 GLN A C 1
ATOM 2286 O O . GLN A 1 302 ? 22.346 -16.559 14.240 1.00 95.31 302 GLN A O 1
ATOM 2291 N N . LEU A 1 303 ? 20.155 -16.729 13.826 1.00 94.69 303 LEU A N 1
ATOM 2292 C CA . LEU A 1 303 ? 20.319 -17.650 12.698 1.00 94.69 303 LEU A CA 1
ATOM 2293 C C . LEU A 1 303 ? 21.059 -16.989 11.527 1.00 94.69 303 LEU A C 1
ATOM 2295 O O . LEU A 1 303 ? 21.861 -17.635 10.848 1.00 94.69 303 LEU A O 1
ATOM 2299 N N . SER A 1 304 ? 20.755 -15.719 11.275 1.00 96.12 304 SER A N 1
ATOM 2300 C CA . SER A 1 304 ? 21.266 -14.974 10.127 1.00 96.12 304 SER A CA 1
ATOM 2301 C C . SER A 1 304 ? 22.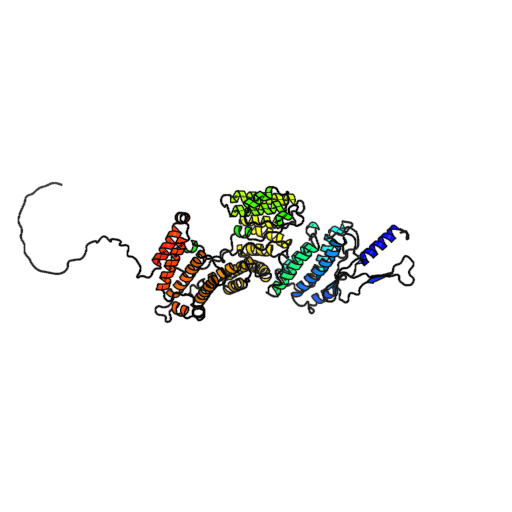642 -14.347 10.359 1.00 96.12 304 SER A C 1
ATOM 2303 O O . SER A 1 304 ? 23.297 -13.977 9.384 1.00 96.12 304 SER A O 1
ATOM 2305 N N . ASP A 1 305 ? 23.157 -14.324 11.593 1.00 94.31 305 ASP A N 1
ATOM 2306 C CA . ASP A 1 305 ? 24.531 -13.894 11.899 1.00 94.31 305 ASP A CA 1
ATOM 2307 C C . ASP A 1 305 ? 25.582 -14.632 11.057 1.00 94.31 305 ASP A C 1
ATOM 2309 O O . ASP A 1 305 ? 26.529 -14.020 10.560 1.00 94.31 305 ASP A O 1
ATOM 2313 N N . ALA A 1 306 ? 25.379 -15.934 10.826 1.00 94.50 306 ALA A N 1
ATOM 2314 C CA . ALA A 1 306 ? 26.291 -16.783 10.058 1.00 94.50 306 ALA A CA 1
ATOM 2315 C C . ALA A 1 306 ? 26.188 -16.612 8.527 1.00 94.50 306 ALA A C 1
ATOM 2317 O O . ALA A 1 306 ? 26.947 -17.245 7.788 1.00 94.50 306 ALA A O 1
ATOM 2318 N N . TRP A 1 307 ? 25.243 -15.810 8.027 1.00 95.88 307 TRP A N 1
ATOM 2319 C CA . TRP A 1 307 ? 25.037 -15.600 6.590 1.00 95.88 307 TRP A CA 1
ATOM 2320 C C . TRP A 1 307 ? 26.077 -14.648 5.999 1.00 95.88 307 TRP A C 1
ATOM 2322 O O . TRP A 1 307 ? 26.720 -13.880 6.719 1.00 95.88 307 TRP A O 1
ATOM 2332 N N . LYS A 1 308 ? 26.225 -14.668 4.668 1.00 95.75 308 LYS A N 1
ATOM 2333 C CA . LYS A 1 308 ? 27.180 -13.798 3.969 1.00 95.75 308 LYS A CA 1
ATOM 2334 C C . LYS A 1 308 ? 26.794 -12.333 4.152 1.00 95.75 308 LYS A C 1
ATOM 2336 O O . LYS A 1 308 ? 25.621 -11.982 4.027 1.00 95.75 308 LYS A O 1
ATOM 2341 N N . GLU A 1 309 ? 27.783 -11.475 4.377 1.00 96.31 309 GLU A N 1
ATOM 2342 C CA . GLU A 1 309 ? 27.558 -10.030 4.404 1.00 96.31 309 GLU A CA 1
ATOM 2343 C C . GLU A 1 309 ? 26.997 -9.553 3.064 1.00 96.31 309 GLU A C 1
ATOM 2345 O O . GLU A 1 309 ? 27.534 -9.861 1.998 1.00 96.31 309 GLU A O 1
ATOM 2350 N N . SER A 1 310 ? 25.872 -8.847 3.129 1.00 97.00 310 SER A N 1
ATOM 2351 C CA . SER A 1 310 ? 25.129 -8.368 1.965 1.00 97.00 310 SER A CA 1
ATOM 2352 C C . SER A 1 310 ? 24.210 -7.209 2.359 1.00 97.00 310 SER A C 1
ATOM 2354 O O . SER A 1 310 ? 23.808 -7.132 3.527 1.00 97.00 310 SER A O 1
ATOM 2356 N N . PRO A 1 311 ? 23.825 -6.333 1.410 1.00 96.75 311 PRO A N 1
ATOM 2357 C CA . PRO A 1 311 ? 22.817 -5.312 1.668 1.00 96.75 311 PRO A CA 1
ATOM 2358 C C . PRO A 1 311 ? 21.509 -5.901 2.209 1.00 96.75 311 PRO A C 1
ATOM 2360 O O . PRO A 1 311 ? 20.949 -5.358 3.153 1.00 96.75 311 PRO A O 1
ATOM 2363 N N . GLU A 1 312 ? 21.044 -7.034 1.670 1.00 96.81 312 GLU A N 1
ATOM 2364 C CA . GLU A 1 312 ? 19.771 -7.634 2.089 1.00 96.81 312 GLU A CA 1
ATOM 2365 C C . GLU A 1 312 ? 19.815 -8.209 3.507 1.00 96.81 312 GLU A C 1
ATOM 2367 O O . GLU A 1 312 ? 18.843 -8.072 4.249 1.00 96.81 312 GLU A O 1
ATOM 2372 N N . LYS A 1 313 ? 20.947 -8.801 3.921 1.00 96.94 313 LYS A N 1
ATOM 2373 C CA . LYS A 1 313 ? 21.155 -9.224 5.317 1.00 96.94 313 LYS A CA 1
ATOM 2374 C C . LYS A 1 313 ? 21.049 -8.028 6.264 1.00 96.94 313 LYS A C 1
ATOM 2376 O O . LYS A 1 313 ? 20.314 -8.093 7.244 1.00 96.94 313 LYS A O 1
ATOM 2381 N N . ALA A 1 314 ? 21.737 -6.933 5.950 1.00 98.06 314 ALA A N 1
ATOM 2382 C CA . ALA A 1 314 ? 21.726 -5.732 6.778 1.00 98.06 314 ALA A CA 1
ATOM 2383 C C . ALA A 1 314 ? 20.326 -5.082 6.834 1.00 98.06 314 ALA A C 1
ATOM 2385 O O . ALA A 1 314 ? 19.860 -4.684 7.898 1.00 98.06 314 ALA A O 1
ATOM 2386 N N . LEU A 1 315 ? 19.592 -5.039 5.716 1.00 97.69 315 LEU A N 1
ATOM 2387 C CA . LEU A 1 315 ? 18.203 -4.561 5.692 1.00 97.69 315 LEU A CA 1
ATOM 2388 C C . LEU A 1 315 ? 17.258 -5.453 6.515 1.00 97.69 315 LEU A C 1
ATOM 2390 O O . LEU A 1 315 ? 16.410 -4.939 7.249 1.00 97.69 315 LEU A O 1
ATOM 2394 N N . LEU A 1 316 ? 17.428 -6.778 6.445 1.00 96.88 316 LEU A N 1
ATOM 2395 C CA . LEU A 1 316 ? 16.719 -7.721 7.308 1.00 96.88 316 LEU A CA 1
ATOM 2396 C C . LEU A 1 316 ? 17.009 -7.422 8.785 1.00 96.88 316 LEU A C 1
ATOM 2398 O O . LEU A 1 316 ? 16.070 -7.194 9.544 1.00 96.88 316 LEU A O 1
ATOM 2402 N N . HIS A 1 317 ? 18.285 -7.382 9.179 1.00 98.00 317 HIS A N 1
ATOM 2403 C CA . HIS A 1 317 ? 18.715 -7.124 10.559 1.00 98.00 317 HIS A CA 1
ATOM 2404 C C . HIS A 1 317 ? 18.190 -5.786 11.083 1.00 98.00 317 HIS A C 1
ATOM 2406 O O . HIS A 1 317 ? 17.658 -5.735 12.191 1.00 98.00 317 HIS A O 1
ATOM 2412 N N . CYS A 1 318 ? 18.230 -4.732 10.260 1.00 98.06 318 CYS A N 1
ATOM 2413 C CA . CYS A 1 318 ? 17.636 -3.434 10.576 1.00 98.06 318 CYS A CA 1
ATOM 2414 C C . CYS A 1 318 ? 16.178 -3.588 11.024 1.00 98.06 318 CYS A C 1
ATOM 2416 O O . CYS A 1 318 ? 15.783 -3.079 12.072 1.00 98.06 318 CYS A O 1
ATOM 2418 N N . ARG A 1 319 ? 15.377 -4.347 10.270 1.00 96.00 319 ARG A N 1
ATOM 2419 C CA . ARG A 1 319 ? 13.965 -4.553 10.590 1.00 96.00 319 ARG A CA 1
ATOM 2420 C C . ARG A 1 319 ? 13.743 -5.449 11.810 1.00 96.00 319 ARG A C 1
ATOM 2422 O O . ARG A 1 319 ? 12.852 -5.147 12.599 1.00 96.00 319 ARG A O 1
ATOM 2429 N N . LEU A 1 320 ? 14.553 -6.492 11.995 1.00 96.44 320 LEU A N 1
ATOM 2430 C CA . LEU A 1 320 ? 14.471 -7.366 13.173 1.00 96.44 320 LEU A CA 1
ATOM 2431 C C . LEU A 1 320 ? 14.740 -6.592 14.462 1.00 96.44 320 LEU A C 1
ATOM 2433 O O . LEU A 1 320 ? 13.957 -6.697 15.400 1.00 96.44 320 LEU A O 1
ATOM 2437 N N . HIS A 1 321 ? 15.764 -5.741 14.481 1.00 97.81 321 HIS A N 1
ATOM 2438 C CA . HIS A 1 321 ? 16.032 -4.859 15.615 1.00 97.81 321 HIS A CA 1
ATOM 2439 C C . HIS A 1 321 ? 14.848 -3.926 15.926 1.00 97.81 321 HIS A C 1
ATOM 2441 O O . HIS A 1 321 ? 14.508 -3.718 17.089 1.00 97.81 321 HIS A O 1
ATOM 2447 N N . LEU A 1 322 ? 14.146 -3.403 14.911 1.00 96.12 322 LEU A N 1
ATOM 2448 C CA . LEU A 1 322 ? 12.931 -2.609 15.146 1.00 96.12 322 LEU A CA 1
ATOM 2449 C C . LEU A 1 322 ? 11.786 -3.432 15.757 1.00 96.12 322 LEU A C 1
ATOM 2451 O O . LEU A 1 322 ? 11.030 -2.904 16.574 1.00 96.12 322 LEU A O 1
ATOM 2455 N N . GLU A 1 323 ? 11.645 -4.703 15.378 1.00 94.06 323 GLU A N 1
ATOM 2456 C CA . GLU A 1 323 ? 10.650 -5.609 15.963 1.00 94.06 323 GLU A CA 1
ATOM 2457 C C . GLU A 1 323 ? 10.996 -5.973 17.412 1.00 94.06 323 GLU A C 1
ATOM 2459 O O . GLU A 1 323 ? 10.130 -5.869 18.283 1.00 94.06 323 GLU A O 1
ATOM 2464 N N . ILE A 1 324 ? 12.266 -6.274 17.701 1.00 95.50 324 ILE A N 1
ATOM 2465 C CA . ILE A 1 324 ? 12.760 -6.523 19.066 1.00 95.50 324 ILE A CA 1
ATOM 2466 C C . ILE A 1 324 ? 12.544 -5.280 19.937 1.00 95.50 324 ILE A C 1
ATOM 2468 O O . ILE A 1 324 ? 12.026 -5.390 21.045 1.00 95.50 324 ILE A O 1
ATOM 2472 N N . ALA A 1 325 ? 12.826 -4.080 19.418 1.00 95.06 325 ALA A N 1
ATOM 2473 C CA . ALA A 1 325 ? 12.588 -2.822 20.128 1.00 95.06 325 ALA A CA 1
ATOM 2474 C C . ALA A 1 325 ? 11.112 -2.598 20.509 1.00 95.06 325 ALA A C 1
ATOM 2476 O O . ALA A 1 325 ? 10.829 -1.906 21.490 1.00 95.06 325 ALA A O 1
ATOM 2477 N N . ARG A 1 326 ? 10.159 -3.124 19.725 1.00 90.88 326 ARG A N 1
ATOM 2478 C CA . ARG A 1 326 ? 8.724 -3.074 20.053 1.00 90.88 326 ARG A CA 1
ATOM 2479 C C . ARG A 1 326 ? 8.389 -4.055 21.172 1.00 90.88 326 ARG A C 1
ATOM 2481 O O . ARG A 1 326 ? 7.630 -3.699 22.071 1.00 90.88 326 ARG A O 1
ATOM 2488 N N . ASP A 1 327 ? 8.925 -5.268 21.092 1.00 90.25 327 ASP A N 1
ATOM 2489 C CA . ASP A 1 327 ? 8.597 -6.357 22.016 1.00 90.25 327 ASP A CA 1
ATOM 2490 C C . ASP A 1 327 ? 9.310 -6.210 23.374 1.00 90.25 327 ASP A C 1
ATOM 2492 O O . ASP A 1 327 ? 8.777 -6.652 24.393 1.00 90.25 327 ASP A O 1
ATOM 2496 N N . HIS A 1 328 ? 10.441 -5.492 23.399 1.00 91.31 328 HIS A N 1
ATOM 2497 C CA . HIS A 1 328 ? 11.265 -5.194 24.576 1.00 91.31 328 HIS A CA 1
ATOM 2498 C C . HIS A 1 328 ? 11.469 -3.677 24.768 1.00 91.31 328 HIS A C 1
ATOM 2500 O O . HIS A 1 328 ? 12.545 -3.140 24.476 1.00 91.31 328 HIS A O 1
ATOM 2506 N N . PRO A 1 329 ? 10.458 -2.938 25.271 1.00 89.69 329 PRO A N 1
ATOM 2507 C CA . PRO A 1 329 ? 10.533 -1.484 25.445 1.00 89.69 329 PRO A CA 1
ATOM 2508 C C . PRO A 1 329 ? 11.712 -1.002 26.305 1.00 89.69 329 PRO A C 1
ATOM 2510 O O . PRO A 1 329 ? 12.199 0.112 26.114 1.00 89.69 329 PRO A O 1
ATOM 2513 N N . GLU A 1 330 ? 12.175 -1.825 27.246 1.00 92.56 330 GLU A N 1
ATOM 2514 C CA . GLU A 1 330 ? 13.347 -1.579 28.090 1.00 92.56 330 GLU A CA 1
ATOM 2515 C C . GLU A 1 330 ? 14.669 -1.495 27.309 1.00 92.56 330 GLU A C 1
ATOM 2517 O O . GLU A 1 330 ? 15.553 -0.725 27.687 1.00 92.56 330 GLU A O 1
ATOM 2522 N N . GLU A 1 331 ? 14.787 -2.235 26.206 1.00 93.38 331 GLU A N 1
ATOM 2523 C CA . GLU A 1 331 ? 15.979 -2.311 25.351 1.00 93.38 331 GLU A CA 1
ATOM 2524 C C . GLU A 1 331 ? 15.811 -1.507 24.052 1.00 93.38 331 GLU A C 1
ATOM 2526 O O . GLU A 1 331 ? 16.759 -1.338 23.284 1.00 93.38 331 GLU A O 1
ATOM 2531 N N . ALA A 1 332 ? 14.634 -0.908 23.839 1.00 93.69 332 ALA A N 1
ATOM 2532 C CA . ALA A 1 332 ? 14.259 -0.234 22.600 1.00 93.69 332 ALA A CA 1
ATOM 2533 C C . ALA A 1 332 ? 15.266 0.816 22.112 1.00 93.69 332 ALA A C 1
ATOM 2535 O O . ALA A 1 332 ? 15.442 0.983 20.908 1.00 93.69 332 ALA A O 1
ATOM 2536 N N . ALA A 1 333 ? 15.930 1.543 23.015 1.00 95.00 333 ALA A N 1
ATOM 2537 C CA . ALA A 1 333 ? 16.936 2.532 22.628 1.00 95.00 333 ALA A CA 1
ATOM 2538 C C . ALA A 1 333 ? 18.192 1.886 22.017 1.00 95.00 333 ALA A C 1
ATOM 2540 O O . ALA A 1 333 ? 18.719 2.399 21.030 1.00 95.00 333 ALA A O 1
ATOM 2541 N N . ALA A 1 334 ? 18.653 0.768 22.585 1.00 97.19 334 ALA A N 1
ATOM 2542 C CA . ALA A 1 334 ? 19.811 0.032 22.088 1.00 97.19 334 ALA A CA 1
ATOM 2543 C C . ALA A 1 334 ? 19.485 -0.659 20.758 1.00 97.19 334 ALA A C 1
ATOM 2545 O O . ALA A 1 334 ? 20.239 -0.528 19.797 1.00 97.19 334 ALA A O 1
ATOM 2546 N N . GLU A 1 335 ? 18.317 -1.293 20.678 1.00 97.31 335 GLU A N 1
ATOM 2547 C CA . GLU A 1 335 ? 17.840 -1.965 19.469 1.00 97.31 335 GLU A CA 1
ATOM 2548 C C . GLU A 1 335 ? 17.625 -0.984 18.306 1.00 97.31 335 GLU A C 1
ATOM 2550 O O . GLU A 1 335 ? 18.052 -1.237 17.182 1.00 97.31 335 GLU A O 1
ATOM 2555 N N . ARG A 1 336 ? 17.067 0.210 18.554 1.00 96.69 336 ARG A N 1
ATOM 2556 C CA . ARG A 1 336 ? 16.960 1.254 17.514 1.00 96.69 336 ARG A CA 1
ATOM 2557 C C . ARG A 1 336 ? 18.329 1.724 17.021 1.00 96.69 336 ARG A C 1
ATOM 2559 O O . ARG A 1 336 ? 18.503 1.904 15.821 1.00 96.69 336 ARG A O 1
ATOM 2566 N N . ALA A 1 337 ? 19.305 1.882 17.916 1.00 97.88 337 ALA A N 1
ATOM 2567 C CA . ALA A 1 337 ? 20.670 2.235 17.523 1.00 97.88 337 ALA A CA 1
ATOM 2568 C C . ALA A 1 337 ? 21.340 1.116 16.701 1.00 97.88 337 ALA A C 1
ATOM 2570 O O . ALA A 1 337 ? 22.063 1.400 15.745 1.00 97.88 337 ALA A O 1
ATOM 2571 N N . ALA A 1 338 ? 21.071 -0.151 17.029 1.00 98.19 338 ALA A N 1
ATOM 2572 C CA . ALA A 1 338 ? 21.516 -1.289 16.230 1.00 98.19 338 ALA A CA 1
ATOM 2573 C C . ALA A 1 338 ? 20.869 -1.281 14.834 1.00 98.19 338 ALA A C 1
ATOM 2575 O O . ALA A 1 338 ? 21.575 -1.433 13.837 1.00 98.19 338 ALA A O 1
ATOM 2576 N N . ALA A 1 339 ? 19.569 -0.984 14.740 1.00 98.31 339 ALA A N 1
ATOM 2577 C CA . ALA A 1 339 ? 18.871 -0.835 13.464 1.00 98.31 339 ALA A CA 1
ATOM 2578 C C . ALA A 1 339 ? 19.460 0.287 12.584 1.00 98.31 339 ALA A C 1
ATOM 2580 O O . ALA A 1 339 ? 19.624 0.099 11.377 1.00 98.31 339 ALA A O 1
ATOM 2581 N N . GLU A 1 340 ? 19.816 1.438 13.169 1.00 98.50 340 GLU A N 1
ATOM 2582 C CA . GLU A 1 340 ? 20.504 2.529 12.458 1.00 98.50 340 GLU A CA 1
ATOM 2583 C C . GLU A 1 340 ? 21.892 2.093 11.950 1.00 98.50 340 GLU A C 1
ATOM 2585 O O . GLU A 1 340 ? 22.267 2.399 10.814 1.00 98.50 340 GLU A O 1
ATOM 2590 N N . ALA A 1 341 ? 22.643 1.336 12.757 1.00 98.50 341 ALA A N 1
ATOM 2591 C CA . ALA A 1 341 ? 23.950 0.809 12.370 1.00 98.50 341 ALA A CA 1
ATOM 2592 C C . ALA A 1 341 ? 23.857 -0.219 11.228 1.00 98.50 341 ALA A C 1
ATOM 2594 O O . ALA A 1 341 ? 24.705 -0.216 10.333 1.00 98.50 341 ALA A O 1
ATOM 2595 N N . GLU A 1 342 ? 22.826 -1.065 11.225 1.00 98.50 342 GLU A N 1
ATOM 2596 C CA . GLU A 1 342 ? 22.554 -1.995 10.126 1.00 98.50 342 GLU A CA 1
ATOM 2597 C C . GLU A 1 342 ? 22.192 -1.269 8.830 1.00 98.50 342 GLU A C 1
ATOM 2599 O O . GLU A 1 342 ? 22.717 -1.593 7.765 1.00 98.50 342 GLU A O 1
ATOM 2604 N N . LEU A 1 343 ? 21.369 -0.219 8.896 1.00 98.50 343 LEU A N 1
ATOM 2605 C CA . LEU A 1 343 ? 21.071 0.577 7.706 1.00 98.50 343 LEU A CA 1
ATOM 2606 C C . LEU A 1 343 ? 22.333 1.252 7.142 1.00 98.50 343 LEU A C 1
ATOM 2608 O O . LEU A 1 343 ? 22.520 1.303 5.924 1.00 98.50 343 LEU A O 1
ATOM 2612 N N . ALA A 1 344 ? 23.231 1.729 8.008 1.00 98.31 344 ALA A N 1
ATOM 2613 C CA . ALA A 1 344 ? 24.520 2.265 7.580 1.00 98.31 344 ALA A CA 1
ATOM 2614 C C . ALA A 1 344 ? 25.390 1.195 6.891 1.00 98.31 344 ALA A C 1
ATOM 2616 O O . ALA A 1 344 ? 25.984 1.479 5.849 1.00 98.31 344 ALA A O 1
ATOM 2617 N N . ARG A 1 345 ? 25.413 -0.046 7.408 1.00 97.94 345 ARG A N 1
ATOM 2618 C CA . ARG A 1 345 ? 26.079 -1.188 6.754 1.00 97.94 345 ARG A CA 1
ATOM 2619 C C . ARG A 1 345 ? 25.491 -1.478 5.377 1.00 97.94 345 ARG A C 1
ATOM 2621 O O . ARG A 1 345 ? 26.253 -1.621 4.422 1.00 97.94 345 ARG A O 1
ATOM 2628 N N . ALA A 1 346 ? 24.163 -1.506 5.257 1.00 97.94 346 ALA A N 1
ATOM 2629 C CA . ALA A 1 346 ? 23.486 -1.697 3.978 1.00 97.94 346 ALA A CA 1
ATOM 2630 C C . ALA A 1 346 ? 23.896 -0.613 2.969 1.00 97.94 346 ALA A C 1
ATOM 2632 O O . ALA A 1 346 ? 24.282 -0.931 1.847 1.00 97.94 346 ALA A O 1
ATOM 2633 N N . ARG A 1 347 ? 23.909 0.660 3.391 1.00 98.06 347 ARG A N 1
ATOM 2634 C CA . ARG A 1 347 ? 24.336 1.794 2.557 1.00 98.06 347 ARG A CA 1
ATOM 2635 C C . ARG A 1 347 ? 25.779 1.640 2.070 1.00 98.06 347 ARG A C 1
ATOM 2637 O O . ARG A 1 347 ? 26.043 1.806 0.883 1.00 98.06 347 ARG A O 1
ATOM 2644 N N . THR A 1 348 ? 26.705 1.275 2.958 1.00 97.56 348 THR A N 1
ATOM 2645 C CA . THR A 1 348 ? 28.104 1.010 2.582 1.00 97.56 348 THR A CA 1
ATOM 2646 C C . THR A 1 348 ? 28.231 -0.172 1.619 1.00 97.56 348 THR A C 1
ATOM 2648 O O . THR A 1 348 ? 29.027 -0.106 0.688 1.00 97.56 348 THR A O 1
ATOM 2651 N N . ALA A 1 349 ? 27.446 -1.234 1.814 1.00 95.88 349 ALA A N 1
ATOM 2652 C CA . ALA A 1 349 ? 27.484 -2.423 0.968 1.00 95.88 349 ALA A CA 1
ATOM 2653 C C . ALA A 1 349 ? 26.914 -2.183 -0.443 1.00 95.88 349 ALA A C 1
ATOM 2655 O O . ALA A 1 349 ? 27.387 -2.804 -1.392 1.00 95.88 349 ALA A O 1
ATOM 2656 N N . VAL A 1 350 ? 25.927 -1.289 -0.598 1.00 95.50 350 VAL A N 1
ATOM 2657 C CA . VAL A 1 350 ? 25.397 -0.884 -1.916 1.00 95.50 350 VAL A CA 1
ATOM 2658 C C . VAL A 1 350 ? 26.394 -0.001 -2.681 1.00 95.50 350 VAL A C 1
ATOM 2660 O O . VAL A 1 350 ? 26.501 -0.114 -3.902 1.00 95.50 350 VAL A O 1
ATOM 2663 N N . GLY A 1 351 ? 27.157 0.845 -1.984 1.00 94.94 351 GLY A N 1
ATOM 2664 C CA . GLY A 1 351 ? 28.200 1.674 -2.594 1.00 94.94 351 GLY A CA 1
ATOM 2665 C C . GLY A 1 351 ? 27.639 2.869 -3.370 1.00 94.94 351 GLY A C 1
ATOM 2666 O O . GLY A 1 351 ? 26.771 3.580 -2.873 1.00 94.94 351 GLY A O 1
ATOM 2667 N N . GLU A 1 352 ? 28.144 3.108 -4.582 1.00 92.06 352 GLU A N 1
ATOM 2668 C CA . GLU A 1 352 ? 27.822 4.299 -5.394 1.00 92.06 352 GLU A CA 1
ATOM 2669 C C . GLU A 1 352 ? 26.334 4.404 -5.769 1.00 92.06 352 GLU A C 1
ATOM 2671 O O . GLU A 1 352 ? 25.823 5.501 -5.965 1.00 92.06 352 GLU A O 1
ATOM 2676 N N . LEU A 1 353 ? 25.614 3.279 -5.808 1.00 91.88 353 LEU A N 1
ATOM 2677 C CA . LEU A 1 353 ? 24.181 3.241 -6.122 1.00 91.88 353 LEU A CA 1
ATOM 2678 C C . LEU A 1 353 ? 23.279 3.495 -4.903 1.00 91.88 353 LEU A C 1
ATOM 2680 O O . LEU A 1 353 ? 22.057 3.415 -5.013 1.00 91.88 353 LEU A O 1
ATOM 2684 N N . ALA A 1 354 ? 23.846 3.783 -3.730 1.00 93.56 354 ALA A N 1
ATOM 2685 C CA . ALA A 1 354 ? 23.069 3.936 -2.505 1.00 93.56 354 ALA A CA 1
ATOM 2686 C C . ALA A 1 354 ? 22.062 5.097 -2.559 1.00 93.56 354 ALA A C 1
ATOM 2688 O O . ALA A 1 354 ? 20.997 5.012 -1.951 1.00 93.56 354 ALA A O 1
ATOM 2689 N N . ASP A 1 355 ? 22.371 6.159 -3.300 1.00 92.06 355 ASP A N 1
ATOM 2690 C CA . ASP A 1 355 ? 21.501 7.335 -3.413 1.00 92.06 355 ASP A CA 1
ATOM 2691 C C . ASP A 1 355 ? 20.318 7.115 -4.371 1.00 92.06 355 ASP A C 1
ATOM 2693 O O . ASP A 1 355 ? 19.369 7.894 -4.381 1.00 92.06 355 ASP A O 1
ATOM 2697 N N . VAL A 1 356 ? 20.327 6.021 -5.140 1.00 92.25 356 VAL A N 1
ATOM 2698 C CA . VAL A 1 356 ? 19.223 5.627 -6.033 1.00 92.25 356 VAL A CA 1
ATOM 2699 C C . VAL A 1 356 ? 18.514 4.346 -5.575 1.00 92.25 356 VAL A C 1
ATOM 2701 O O . VAL A 1 356 ? 17.506 3.940 -6.165 1.00 92.25 356 VAL A O 1
ATOM 2704 N N . ASP A 1 357 ? 18.992 3.712 -4.499 1.00 95.12 357 ASP A N 1
ATOM 2705 C CA . ASP A 1 357 ? 18.397 2.505 -3.929 1.00 95.12 357 ASP A CA 1
ATOM 2706 C C . ASP A 1 357 ? 17.226 2.841 -2.997 1.00 95.12 357 ASP A C 1
ATOM 2708 O O . ASP A 1 357 ? 17.376 3.183 -1.820 1.00 95.12 357 ASP A O 1
ATOM 2712 N N . TRP A 1 358 ? 16.015 2.679 -3.525 1.00 96.88 358 TRP A N 1
ATOM 2713 C CA . TRP A 1 358 ? 14.779 2.942 -2.794 1.00 96.88 358 TRP A CA 1
ATOM 2714 C C . TRP A 1 358 ? 14.633 2.108 -1.513 1.00 96.88 358 TRP A C 1
ATOM 2716 O O . TRP A 1 358 ? 13.932 2.536 -0.593 1.00 96.88 358 TRP A O 1
ATOM 2726 N N . ARG A 1 359 ? 15.276 0.934 -1.407 1.00 97.69 359 ARG A N 1
ATOM 2727 C CA . ARG A 1 359 ? 15.171 0.086 -0.208 1.00 97.69 359 ARG A CA 1
ATOM 2728 C C . ARG A 1 359 ? 15.819 0.766 0.992 1.00 97.69 359 ARG A C 1
ATOM 2730 O O . ARG A 1 359 ? 15.304 0.627 2.100 1.00 97.69 359 ARG A O 1
ATOM 2737 N N . LEU A 1 360 ? 16.897 1.524 0.783 1.00 98.25 360 LEU A N 1
ATOM 2738 C CA . LEU A 1 360 ? 17.554 2.283 1.848 1.00 98.25 360 LEU A CA 1
ATOM 2739 C C . LEU A 1 360 ? 16.629 3.388 2.369 1.00 98.25 360 LEU A C 1
ATOM 2741 O O . LEU A 1 360 ? 16.387 3.457 3.573 1.00 98.25 360 LEU A O 1
ATOM 2745 N N . TYR A 1 361 ? 16.020 4.171 1.472 1.00 98.44 361 TYR A N 1
ATOM 2746 C CA . TYR A 1 361 ? 15.046 5.201 1.854 1.00 98.44 361 TYR A CA 1
ATOM 2747 C C . TYR A 1 361 ? 13.793 4.619 2.511 1.00 98.44 361 TYR A C 1
ATOM 2749 O O . TYR A 1 361 ? 13.252 5.213 3.440 1.00 98.44 361 TYR A O 1
ATOM 2757 N N . TRP A 1 362 ? 13.337 3.437 2.088 1.00 98.62 362 TRP A N 1
ATOM 2758 C CA . TRP A 1 362 ? 12.227 2.757 2.752 1.00 98.62 362 TRP A CA 1
ATOM 2759 C C . TRP A 1 362 ? 12.535 2.500 4.231 1.00 98.62 362 TRP A C 1
ATOM 2761 O O . TRP A 1 362 ? 11.747 2.891 5.090 1.00 98.62 362 TRP A O 1
ATOM 2771 N N . HIS A 1 363 ? 13.690 1.898 4.533 1.00 98.69 363 HIS A N 1
ATOM 2772 C CA . HIS A 1 363 ? 14.102 1.589 5.907 1.00 98.69 363 HIS A CA 1
ATOM 2773 C C . HIS A 1 363 ? 14.442 2.847 6.717 1.00 98.69 363 HIS A C 1
ATOM 2775 O O . HIS A 1 363 ? 14.101 2.919 7.897 1.00 98.69 363 HIS A O 1
ATOM 2781 N N . GLU A 1 364 ? 15.017 3.873 6.089 1.00 98.56 364 GLU A N 1
ATOM 2782 C CA . GLU A 1 364 ? 15.211 5.192 6.704 1.00 98.56 364 GLU A CA 1
ATOM 2783 C C . GLU A 1 364 ? 13.871 5.825 7.116 1.00 98.56 364 GLU A C 1
ATOM 2785 O O . GLU A 1 364 ? 13.730 6.341 8.227 1.00 98.56 364 GLU A O 1
ATOM 2790 N N . GLY A 1 365 ? 12.841 5.687 6.275 1.00 98.56 365 GLY A N 1
ATOM 2791 C CA . GLY A 1 365 ? 11.474 6.079 6.603 1.00 98.56 365 GLY A CA 1
ATOM 2792 C C . GLY A 1 365 ? 10.918 5.332 7.819 1.00 98.56 365 GLY A C 1
ATOM 2793 O O . GLY A 1 365 ? 10.317 5.956 8.696 1.00 98.56 365 GLY A O 1
ATOM 2794 N N . LEU A 1 366 ? 11.161 4.018 7.928 1.00 98.50 366 LEU A N 1
ATOM 2795 C CA . LEU A 1 366 ? 10.758 3.228 9.102 1.00 98.50 366 LEU A CA 1
ATOM 2796 C C . LEU A 1 366 ? 11.466 3.707 10.378 1.00 98.50 366 LEU A C 1
ATOM 2798 O O . LEU A 1 366 ? 10.818 3.867 11.414 1.00 98.50 366 LEU A O 1
ATOM 2802 N N . LEU A 1 367 ? 12.769 3.996 10.298 1.00 98.38 367 LEU A N 1
ATOM 2803 C CA . LEU A 1 367 ? 13.540 4.557 11.409 1.00 98.38 367 LEU A CA 1
ATOM 2804 C C . LEU A 1 367 ? 12.986 5.917 11.841 1.00 98.38 367 LEU A C 1
ATOM 2806 O O . LEU A 1 367 ? 12.750 6.166 13.022 1.00 98.38 367 LEU A O 1
ATOM 2810 N N . HIS A 1 368 ? 12.698 6.806 10.894 1.00 98.56 368 HIS A N 1
ATOM 2811 C CA . HIS A 1 368 ? 12.071 8.081 11.217 1.00 98.56 368 HIS A CA 1
ATOM 2812 C C . HIS A 1 368 ? 10.721 7.911 11.917 1.00 98.56 368 HIS A C 1
ATOM 2814 O O . HIS A 1 368 ? 10.469 8.614 12.897 1.00 98.56 368 HIS A O 1
ATOM 2820 N N . LEU A 1 369 ? 9.893 6.956 11.489 1.00 98.31 369 LEU A N 1
ATOM 2821 C CA . LEU A 1 369 ? 8.626 6.656 12.149 1.00 98.31 369 LEU A CA 1
ATOM 2822 C C . LEU A 1 369 ? 8.805 6.163 13.593 1.00 98.31 369 LEU A C 1
ATOM 2824 O O . LEU A 1 369 ? 8.135 6.689 14.473 1.00 98.31 369 LEU A O 1
ATOM 2828 N N . VAL A 1 370 ? 9.726 5.236 13.892 1.00 97.00 370 VAL A N 1
ATOM 2829 C CA . VAL A 1 370 ? 9.938 4.776 15.290 1.00 97.00 370 VAL A CA 1
ATOM 2830 C C . VAL A 1 370 ? 10.509 5.860 16.216 1.00 97.00 370 VAL A C 1
ATOM 2832 O O . VAL A 1 370 ? 10.477 5.718 17.439 1.00 97.00 370 VAL A O 1
ATOM 2835 N N . HIS A 1 371 ? 11.023 6.946 15.636 1.00 95.88 371 HIS A N 1
ATOM 2836 C CA . HIS A 1 371 ? 11.483 8.146 16.333 1.00 95.88 371 HIS A CA 1
ATOM 2837 C C . HIS A 1 371 ? 10.461 9.299 16.304 1.00 95.88 371 HIS A C 1
ATOM 2839 O O . HIS A 1 371 ? 10.836 10.434 16.593 1.00 95.88 371 HIS A O 1
ATOM 2845 N N . ASP A 1 372 ? 9.207 9.042 15.915 1.00 96.69 372 ASP A N 1
ATOM 2846 C CA . ASP A 1 372 ? 8.126 10.034 15.788 1.00 96.69 372 ASP A CA 1
ATOM 2847 C C . ASP A 1 372 ? 8.440 11.205 14.826 1.00 96.69 372 ASP A C 1
ATOM 2849 O O . ASP A 1 372 ? 7.795 12.256 14.840 1.00 96.69 372 ASP A O 1
ATOM 2853 N N . ARG A 1 373 ? 9.410 11.027 13.919 1.00 98.06 373 ARG A N 1
ATOM 2854 C CA . ARG A 1 373 ? 9.834 12.008 12.903 1.00 98.06 373 ARG A CA 1
ATOM 2855 C C . ARG A 1 373 ? 9.021 11.851 11.613 1.00 98.06 373 ARG A C 1
ATOM 2857 O O . ARG A 1 373 ? 9.570 11.591 10.544 1.00 98.06 373 ARG A O 1
ATOM 2864 N N . VAL A 1 374 ? 7.700 12.021 11.698 1.00 98.25 374 VAL A N 1
ATOM 2865 C CA . VAL A 1 374 ? 6.763 11.722 10.591 1.00 98.25 374 VAL A CA 1
ATOM 2866 C C . VAL A 1 374 ? 7.032 12.536 9.316 1.00 98.25 374 VAL A C 1
ATOM 2868 O O . VAL A 1 374 ? 6.903 11.993 8.221 1.00 98.25 374 VAL A O 1
ATOM 2871 N N . ASP A 1 375 ? 7.445 13.804 9.418 1.00 98.25 375 ASP A N 1
ATOM 2872 C CA . ASP A 1 375 ? 7.760 14.613 8.226 1.00 98.25 375 ASP A CA 1
ATOM 2873 C C . ASP A 1 375 ? 9.017 14.122 7.499 1.00 98.25 375 ASP A C 1
ATOM 2875 O O . ASP A 1 375 ? 9.050 14.118 6.270 1.00 98.25 375 ASP A O 1
ATOM 2879 N N . ALA A 1 376 ? 10.035 13.688 8.249 1.00 98.50 376 ALA A N 1
ATOM 2880 C CA . ALA A 1 376 ? 11.246 13.112 7.670 1.00 98.50 376 ALA A CA 1
ATOM 2881 C C . ALA A 1 376 ? 10.930 11.762 7.012 1.00 98.50 376 ALA A C 1
ATOM 2883 O O . ALA A 1 376 ? 11.326 11.526 5.874 1.00 98.50 376 ALA A O 1
ATOM 2884 N N . ALA A 1 377 ? 10.116 10.931 7.675 1.00 98.62 377 ALA A N 1
ATOM 2885 C CA . ALA A 1 377 ? 9.624 9.682 7.099 1.00 98.62 377 ALA A CA 1
ATOM 2886 C C . ALA A 1 377 ? 8.860 9.914 5.787 1.00 98.62 377 ALA A C 1
ATOM 2888 O O . ALA A 1 377 ? 9.079 9.195 4.815 1.00 98.62 377 ALA A O 1
ATOM 2889 N N . ARG A 1 378 ? 8.004 10.946 5.733 1.00 98.56 378 ARG A N 1
ATOM 2890 C CA . ARG A 1 378 ? 7.279 11.324 4.514 1.00 98.56 378 ARG A CA 1
ATOM 2891 C C . ARG A 1 378 ? 8.241 11.608 3.362 1.00 98.56 378 ARG A C 1
ATOM 2893 O O . ARG A 1 378 ? 8.040 11.052 2.292 1.00 98.56 378 ARG A O 1
ATOM 2900 N N . THR A 1 379 ? 9.286 12.409 3.585 1.00 98.56 379 THR A N 1
ATOM 2901 C CA . THR A 1 379 ? 10.299 12.706 2.557 1.00 98.56 379 THR A CA 1
ATOM 2902 C C . THR A 1 379 ? 10.955 11.430 2.027 1.00 98.56 379 THR A C 1
ATOM 2904 O O . THR A 1 379 ? 11.068 11.258 0.817 1.00 98.56 379 THR A O 1
ATOM 2907 N N . CYS A 1 380 ? 11.321 10.494 2.908 1.00 98.56 380 CYS A N 1
ATOM 2908 C CA . CYS A 1 380 ? 11.871 9.205 2.491 1.00 98.56 380 CYS A CA 1
ATOM 2909 C C . CYS A 1 380 ? 10.868 8.392 1.658 1.00 98.56 380 CYS A C 1
ATOM 2911 O O . CYS A 1 380 ? 11.220 7.868 0.605 1.00 98.56 380 CYS A O 1
ATOM 2913 N N . PHE A 1 381 ? 9.603 8.308 2.079 1.00 98.69 381 PHE A N 1
ATOM 2914 C CA . PHE A 1 381 ? 8.577 7.588 1.318 1.00 98.69 381 PHE A CA 1
ATOM 2915 C C . PHE A 1 381 ? 8.211 8.271 -0.004 1.00 98.69 381 PHE A C 1
ATOM 2917 O O . PHE A 1 381 ? 7.821 7.578 -0.944 1.00 98.69 381 PHE A O 1
ATOM 2924 N N . ASP A 1 382 ? 8.359 9.593 -0.108 1.00 98.00 382 ASP A N 1
ATOM 2925 C CA . ASP A 1 382 ? 8.208 10.324 -1.365 1.00 98.00 382 ASP A CA 1
ATOM 2926 C C . ASP A 1 382 ? 9.301 9.924 -2.360 1.00 98.00 382 ASP A C 1
ATOM 2928 O O . ASP A 1 382 ? 8.957 9.589 -3.494 1.00 98.00 382 ASP A O 1
ATOM 2932 N N . LEU A 1 383 ? 10.565 9.838 -1.920 1.00 97.75 383 LEU A N 1
ATOM 2933 C CA . LEU A 1 383 ? 11.682 9.328 -2.733 1.00 97.75 383 LEU A CA 1
ATOM 2934 C C . LEU A 1 383 ? 11.434 7.882 -3.184 1.00 97.75 383 LEU A C 1
ATOM 2936 O O . LEU A 1 383 ? 11.619 7.541 -4.352 1.00 97.75 383 LEU A O 1
ATOM 2940 N N . VAL A 1 384 ? 10.919 7.029 -2.292 1.00 98.38 384 VAL A N 1
ATOM 2941 C CA . VAL A 1 384 ? 10.513 5.666 -2.670 1.00 98.38 384 VAL A CA 1
ATOM 2942 C C . VAL A 1 384 ? 9.400 5.703 -3.722 1.00 98.38 384 VAL A C 1
ATOM 2944 O O . VAL A 1 384 ? 9.469 4.985 -4.714 1.00 98.38 384 VAL A O 1
ATOM 2947 N N . ASN A 1 385 ? 8.385 6.554 -3.563 1.00 97.75 385 ASN A N 1
ATOM 2948 C CA . ASN A 1 385 ? 7.297 6.695 -4.535 1.00 97.75 385 ASN A CA 1
ATOM 2949 C C . ASN A 1 385 ? 7.762 7.294 -5.878 1.00 97.75 385 ASN A C 1
ATOM 2951 O O . ASN A 1 385 ? 7.085 7.126 -6.888 1.00 97.75 385 ASN A O 1
ATOM 2955 N N . GLU A 1 386 ? 8.868 8.039 -5.914 1.00 96.12 386 GLU A N 1
ATOM 2956 C CA . GLU A 1 386 ? 9.516 8.492 -7.155 1.00 96.12 386 GLU A CA 1
ATOM 2957 C C . GLU A 1 386 ? 10.269 7.352 -7.846 1.00 96.12 386 GLU A C 1
ATOM 2959 O O . GLU A 1 386 ? 10.171 7.210 -9.065 1.00 96.12 386 GLU A O 1
ATOM 2964 N N . ALA A 1 387 ? 10.942 6.494 -7.077 1.00 96.44 387 ALA A N 1
ATOM 2965 C CA . ALA A 1 387 ? 11.673 5.349 -7.609 1.00 96.44 387 ALA A CA 1
ATOM 2966 C C . ALA A 1 387 ? 10.757 4.216 -8.109 1.00 96.44 387 ALA A C 1
ATOM 2968 O O . ALA A 1 387 ? 11.011 3.617 -9.155 1.00 96.44 387 ALA A O 1
ATOM 2969 N N . ILE A 1 388 ? 9.673 3.931 -7.381 1.00 97.38 388 ILE A N 1
ATOM 2970 C CA . ILE A 1 388 ? 8.723 2.841 -7.666 1.00 97.38 388 ILE A CA 1
ATOM 2971 C C . ILE A 1 388 ? 7.262 3.339 -7.683 1.00 97.38 388 ILE A C 1
ATOM 2973 O O . ILE A 1 388 ? 6.423 2.912 -6.882 1.00 97.38 388 ILE A O 1
ATOM 2977 N N . PRO A 1 389 ? 6.916 4.244 -8.617 1.00 96.69 389 PRO A N 1
ATOM 2978 C CA . PRO A 1 389 ? 5.623 4.936 -8.649 1.00 96.69 389 PRO A CA 1
ATOM 2979 C C . PRO A 1 389 ? 4.420 4.034 -8.941 1.00 96.69 389 PRO A C 1
ATOM 2981 O O . PRO A 1 389 ? 3.282 4.448 -8.714 1.00 96.69 389 PRO A O 1
ATOM 2984 N N . GLY A 1 390 ? 4.626 2.821 -9.460 1.00 95.38 390 GLY A N 1
ATOM 2985 C CA . GLY A 1 390 ? 3.561 1.848 -9.706 1.00 95.38 390 GLY A CA 1
ATOM 2986 C C . GLY A 1 390 ? 3.108 1.110 -8.444 1.00 95.38 390 GLY A C 1
ATOM 2987 O O . GLY A 1 390 ? 2.001 0.568 -8.410 1.00 95.38 390 GLY A O 1
ATOM 2988 N N . GLU A 1 391 ? 3.921 1.113 -7.387 1.00 95.81 391 GLU A N 1
ATOM 2989 C CA . GLU A 1 391 ? 3.665 0.337 -6.174 1.00 95.81 391 GLU A CA 1
ATOM 2990 C C . GLU A 1 391 ? 2.610 0.975 -5.261 1.00 95.81 391 GLU A C 1
ATOM 2992 O O . GLU A 1 391 ? 2.324 2.175 -5.304 1.00 95.81 391 GLU A O 1
ATOM 2997 N N . TYR A 1 392 ? 1.970 0.147 -4.432 1.00 94.38 392 TYR A N 1
ATOM 2998 C CA . TYR A 1 392 ? 0.979 0.608 -3.452 1.00 94.38 392 TYR A CA 1
ATOM 2999 C C . TYR A 1 392 ? 1.587 0.911 -2.083 1.00 94.38 392 TYR A C 1
ATOM 3001 O O . TYR A 1 392 ? 1.071 1.766 -1.367 1.00 94.38 392 TYR A O 1
ATOM 3009 N N . ALA A 1 393 ? 2.672 0.225 -1.718 1.00 96.25 393 ALA A N 1
ATOM 3010 C CA . ALA A 1 393 ? 3.308 0.342 -0.411 1.00 96.25 393 ALA A CA 1
ATOM 3011 C C . ALA A 1 393 ? 3.751 1.780 -0.068 1.00 96.25 393 ALA A C 1
ATOM 3013 O O . ALA A 1 393 ? 3.350 2.258 0.996 1.00 96.25 393 ALA A O 1
ATOM 3014 N N . PRO A 1 394 ? 4.472 2.520 -0.941 1.00 97.56 394 PRO A N 1
ATOM 3015 C CA . PRO A 1 394 ? 4.826 3.907 -0.639 1.00 97.56 394 PRO A CA 1
ATOM 3016 C C . PRO A 1 394 ? 3.601 4.821 -0.525 1.00 97.56 394 PRO A C 1
ATOM 3018 O O . PRO A 1 394 ? 3.561 5.685 0.343 1.00 97.56 394 PRO A O 1
ATOM 3021 N N . LYS A 1 395 ? 2.547 4.591 -1.318 1.00 97.44 395 LYS A N 1
ATOM 3022 C CA . LYS A 1 395 ? 1.296 5.365 -1.228 1.00 97.44 395 LYS A CA 1
ATOM 3023 C C . LYS A 1 395 ? 0.545 5.107 0.074 1.00 97.44 395 LYS A C 1
ATOM 3025 O O . LYS A 1 395 ? -0.023 6.037 0.634 1.00 97.44 395 LYS A O 1
ATOM 3030 N N . LEU A 1 396 ? 0.574 3.876 0.585 1.00 97.38 396 LEU A N 1
ATOM 3031 C CA . LEU A 1 396 ? 0.017 3.544 1.896 1.00 97.38 396 LEU A CA 1
ATOM 3032 C C . LEU A 1 396 ? 0.763 4.283 3.019 1.00 97.38 396 LEU A C 1
ATOM 3034 O O . LEU A 1 396 ? 0.123 4.863 3.895 1.00 97.38 396 LEU A O 1
ATOM 3038 N N . ALA A 1 397 ? 2.099 4.293 2.967 1.00 98.12 397 ALA A N 1
ATOM 3039 C CA . ALA A 1 397 ? 2.942 4.985 3.942 1.00 98.12 397 ALA A CA 1
ATOM 3040 C C . ALA A 1 397 ? 2.748 6.512 3.895 1.00 98.12 397 ALA A C 1
ATOM 3042 O O . ALA A 1 397 ? 2.515 7.142 4.926 1.00 98.12 397 ALA A O 1
ATOM 3043 N N . LEU A 1 398 ? 2.740 7.102 2.696 1.00 98.50 398 LEU A N 1
ATOM 3044 C CA . LEU A 1 398 ? 2.447 8.523 2.498 1.00 98.50 398 LEU A CA 1
ATOM 3045 C C . LEU A 1 398 ? 1.025 8.878 2.951 1.00 98.50 398 LEU A C 1
ATOM 3047 O O . LEU A 1 398 ? 0.828 9.916 3.582 1.00 98.50 398 LEU A O 1
ATOM 3051 N N . GLY A 1 399 ? 0.040 8.013 2.679 1.00 98.06 399 GLY A N 1
ATOM 3052 C CA . GLY A 1 399 ? -1.343 8.193 3.123 1.00 98.06 399 GLY A CA 1
ATOM 3053 C C . GLY A 1 399 ? -1.430 8.339 4.639 1.00 98.06 399 GLY A C 1
ATOM 3054 O O . GLY A 1 399 ? -2.064 9.274 5.126 1.00 98.06 399 GLY A O 1
ATOM 3055 N N . TYR A 1 400 ? -0.692 7.498 5.370 1.00 98.25 400 TYR A N 1
ATOM 3056 C CA . TYR A 1 400 ? -0.553 7.615 6.820 1.00 98.25 400 TYR A CA 1
ATOM 3057 C C . TYR A 1 400 ? 0.125 8.921 7.246 1.00 98.25 400 TYR A C 1
ATOM 3059 O O . TYR A 1 400 ? -0.403 9.628 8.102 1.00 98.25 400 TYR A O 1
ATOM 3067 N N . CYS A 1 401 ? 1.259 9.288 6.639 1.00 98.44 401 CYS A N 1
ATOM 3068 C CA . CYS A 1 401 ? 1.945 10.540 6.971 1.00 98.44 401 CYS A CA 1
ATOM 3069 C C . CYS A 1 401 ? 1.025 11.760 6.793 1.00 98.44 401 CYS A C 1
ATOM 3071 O O . CYS A 1 401 ? 1.017 12.661 7.631 1.00 98.44 401 CYS A O 1
ATOM 3073 N N . HIS A 1 402 ? 0.219 11.790 5.727 1.00 98.12 402 HIS A N 1
ATOM 3074 C CA . HIS A 1 402 ? -0.755 12.855 5.500 1.00 98.12 402 HIS A CA 1
ATOM 3075 C C . HIS A 1 402 ? -1.926 12.808 6.489 1.00 98.12 402 HIS A C 1
ATOM 3077 O O . HIS A 1 402 ? -2.314 13.862 6.993 1.00 98.12 402 HIS A O 1
ATOM 3083 N N . GLU A 1 403 ? -2.455 11.622 6.809 1.00 97.50 403 GLU A N 1
ATOM 3084 C CA . GLU A 1 403 ? -3.501 11.445 7.825 1.00 97.50 403 GLU A CA 1
ATOM 3085 C C . GLU A 1 403 ? -3.035 11.979 9.186 1.00 97.50 403 GLU A C 1
ATOM 3087 O O . GLU A 1 403 ? -3.706 12.819 9.785 1.00 97.50 403 GLU A O 1
ATOM 3092 N N . PHE A 1 404 ? -1.845 11.563 9.627 1.00 96.75 404 PHE A N 1
ATOM 3093 C CA . PHE A 1 404 ? -1.257 11.948 10.909 1.00 96.75 404 PHE A CA 1
ATOM 3094 C C . PHE A 1 404 ? -1.044 13.465 11.031 1.00 96.75 404 PHE A C 1
ATOM 3096 O O . PHE A 1 404 ? -1.188 14.038 12.109 1.00 96.75 404 PHE A O 1
ATOM 3103 N N . ARG A 1 405 ? -0.726 14.146 9.923 1.00 95.62 405 ARG A N 1
ATOM 3104 C CA . ARG A 1 405 ? -0.555 15.611 9.885 1.00 95.62 405 ARG A CA 1
ATOM 3105 C C . ARG A 1 405 ? -1.862 16.377 9.645 1.00 95.62 405 ARG A C 1
ATOM 3107 O O . ARG A 1 405 ? -1.830 17.602 9.588 1.00 95.62 405 ARG A O 1
ATOM 3114 N N . GLY A 1 406 ? -2.998 15.691 9.507 1.00 94.88 406 GLY A N 1
ATOM 3115 C CA . GLY A 1 406 ? -4.305 16.311 9.263 1.00 94.88 406 GLY A CA 1
ATOM 3116 C C . GLY A 1 406 ? -4.548 16.749 7.812 1.00 94.88 406 GLY A C 1
ATOM 3117 O O . GLY A 1 406 ? -5.545 17.414 7.531 1.00 94.88 406 GLY A O 1
ATOM 3118 N N . ASN A 1 407 ? -3.690 16.347 6.869 1.00 96.19 407 ASN A N 1
ATOM 3119 C CA . ASN A 1 407 ? -3.822 16.631 5.437 1.00 96.19 407 ASN A CA 1
ATOM 3120 C C . ASN A 1 407 ? -4.796 15.638 4.780 1.00 96.19 407 ASN A C 1
ATOM 3122 O O . ASN A 1 407 ? -4.415 14.756 4.008 1.00 96.19 407 ASN A O 1
ATOM 3126 N N . GLN A 1 408 ? -6.078 15.762 5.130 1.00 95.00 408 GLN A N 1
ATOM 3127 C CA . GLN A 1 408 ? -7.118 14.788 4.781 1.00 95.00 408 GLN A CA 1
ATOM 3128 C C . GLN A 1 408 ? -7.297 14.594 3.269 1.00 95.00 408 GLN A C 1
ATOM 3130 O O . GLN A 1 408 ? -7.563 13.480 2.827 1.00 95.00 408 GLN A O 1
ATOM 3135 N N . LYS A 1 409 ? -7.154 15.654 2.464 1.00 95.38 409 LYS A N 1
ATOM 3136 C CA . LYS A 1 409 ? -7.356 15.588 1.009 1.00 95.38 409 LYS A CA 1
ATOM 3137 C C . LYS A 1 409 ? -6.323 14.674 0.347 1.00 95.38 409 LYS A C 1
ATOM 3139 O O . LYS A 1 409 ? -6.684 13.794 -0.432 1.00 95.38 409 LYS A O 1
ATOM 3144 N N . GLU A 1 410 ? -5.054 14.871 0.677 1.00 96.06 410 GLU A N 1
ATOM 3145 C CA . GLU A 1 410 ? -3.938 14.075 0.174 1.00 96.06 410 GLU A CA 1
ATOM 3146 C C . GLU A 1 410 ? -4.018 12.637 0.698 1.00 96.06 410 GLU A C 1
ATOM 3148 O O . GLU A 1 410 ? -3.867 11.693 -0.078 1.00 96.06 410 GLU A O 1
ATOM 3153 N N . ALA A 1 411 ? -4.347 12.457 1.982 1.00 97.38 411 ALA A N 1
ATOM 3154 C CA . ALA A 1 411 ? -4.517 11.135 2.579 1.00 97.38 411 ALA A CA 1
ATOM 3155 C C . ALA A 1 411 ? -5.638 10.326 1.900 1.00 97.38 411 ALA A C 1
ATOM 3157 O O . ALA A 1 411 ? -5.438 9.157 1.579 1.00 97.38 411 ALA A O 1
ATOM 3158 N N . VAL A 1 412 ? -6.788 10.949 1.605 1.00 96.50 412 VAL A N 1
ATOM 3159 C CA . VAL A 1 412 ? -7.891 10.302 0.869 1.00 96.50 412 VAL A CA 1
ATOM 3160 C C . VAL A 1 412 ? -7.467 9.910 -0.543 1.00 96.50 412 VAL A C 1
ATOM 3162 O O . VAL A 1 412 ? -7.797 8.812 -0.982 1.00 96.50 412 VAL A O 1
ATOM 3165 N N . ALA A 1 413 ? -6.717 10.756 -1.255 1.00 95.69 413 ALA A N 1
ATOM 3166 C CA . ALA A 1 413 ? -6.235 10.422 -2.596 1.00 95.69 413 ALA A CA 1
ATOM 3167 C C . ALA A 1 413 ? -5.279 9.213 -2.580 1.00 95.69 413 ALA A C 1
ATOM 3169 O O . ALA A 1 413 ? -5.399 8.313 -3.413 1.00 95.69 413 ALA A O 1
ATOM 3170 N N . LEU A 1 414 ? -4.359 9.174 -1.613 1.00 97.31 414 LEU A N 1
ATOM 3171 C CA . LEU A 1 414 ? -3.369 8.108 -1.458 1.00 97.31 414 LEU A CA 1
ATOM 3172 C C . LEU A 1 414 ? -4.006 6.792 -0.999 1.00 97.31 414 LEU A C 1
ATOM 3174 O O . LEU A 1 414 ? -3.809 5.761 -1.645 1.00 97.31 414 LEU A O 1
ATOM 3178 N N . TYR A 1 415 ? -4.819 6.819 0.061 1.00 96.56 415 TYR A N 1
ATOM 3179 C CA . TYR A 1 415 ? -5.538 5.629 0.508 1.00 96.56 415 TYR A CA 1
ATOM 3180 C C . TYR A 1 415 ? -6.554 5.155 -0.527 1.00 96.56 415 TYR A C 1
ATOM 3182 O O . TYR A 1 415 ? -6.632 3.955 -0.759 1.00 96.56 415 TYR A O 1
ATOM 3190 N N . GLY A 1 416 ? -7.264 6.057 -1.209 1.00 94.19 416 GLY A N 1
ATOM 3191 C CA . GLY A 1 416 ? -8.188 5.713 -2.291 1.00 94.19 416 GLY A CA 1
ATOM 3192 C C . GLY A 1 416 ? -7.500 4.960 -3.430 1.00 94.19 416 GLY A C 1
ATOM 3193 O O . GLY A 1 416 ? -8.006 3.939 -3.889 1.00 94.19 416 GLY A O 1
ATOM 3194 N N . ALA A 1 417 ? -6.300 5.386 -3.837 1.00 93.38 417 ALA A N 1
ATOM 3195 C CA . ALA A 1 417 ? -5.527 4.682 -4.860 1.00 93.38 417 ALA A CA 1
ATOM 3196 C C . ALA A 1 417 ? -5.049 3.290 -4.421 1.00 93.38 417 ALA A C 1
ATOM 3198 O O . ALA A 1 417 ? -4.891 2.398 -5.251 1.00 93.38 417 ALA A O 1
ATOM 3199 N N . VAL A 1 418 ? -4.790 3.075 -3.130 1.00 93.81 418 VAL A N 1
ATOM 3200 C CA . VAL A 1 418 ? -4.489 1.736 -2.597 1.00 93.81 418 VAL A CA 1
ATOM 3201 C C . VAL A 1 418 ? -5.767 0.897 -2.512 1.00 93.81 418 VAL A C 1
ATOM 3203 O O . VAL A 1 418 ? -5.774 -0.248 -2.955 1.00 93.81 418 VAL A O 1
ATOM 3206 N N . TRP A 1 419 ? -6.845 1.490 -2.002 1.00 92.12 419 TRP A N 1
ATOM 3207 C CA . TRP A 1 419 ? -8.136 0.857 -1.773 1.00 92.12 419 TRP A CA 1
ATOM 3208 C C . TRP A 1 419 ? -8.751 0.332 -3.069 1.00 92.12 419 TRP A C 1
ATOM 3210 O O . TRP A 1 419 ? -8.927 -0.873 -3.203 1.00 92.12 419 TRP A O 1
ATOM 3220 N N . HIS A 1 420 ? -8.957 1.189 -4.072 1.00 90.31 420 HIS A N 1
ATOM 3221 C CA . HIS A 1 420 ? -9.570 0.784 -5.343 1.00 90.31 420 HIS A CA 1
ATOM 3222 C C . HIS A 1 420 ? -8.738 -0.238 -6.132 1.00 90.31 420 HIS A C 1
ATOM 3224 O O . HIS A 1 420 ? -9.259 -0.870 -7.042 1.00 90.31 420 HIS A O 1
ATOM 3230 N N . ARG A 1 421 ? -7.450 -0.430 -5.814 1.00 87.75 421 ARG A N 1
ATOM 3231 C CA . ARG A 1 421 ? -6.631 -1.483 -6.438 1.00 87.75 421 ARG A CA 1
ATOM 3232 C C . ARG A 1 421 ? -6.821 -2.857 -5.804 1.00 87.75 421 ARG A C 1
ATOM 3234 O O . ARG A 1 421 ? -6.574 -3.844 -6.490 1.00 87.75 421 ARG A O 1
ATOM 3241 N N . ASN A 1 422 ? -7.137 -2.914 -4.511 1.00 87.94 422 ASN A N 1
ATOM 3242 C CA . ASN A 1 422 ? -7.346 -4.154 -3.772 1.00 87.94 422 ASN A CA 1
ATOM 3243 C C . ASN A 1 422 ? -8.041 -3.872 -2.430 1.00 87.94 422 ASN A C 1
ATOM 3245 O O . ASN A 1 422 ? -7.407 -3.396 -1.479 1.00 87.94 422 ASN A O 1
ATOM 3249 N N . HIS A 1 423 ? -9.312 -4.259 -2.314 1.00 89.00 423 HIS A N 1
ATOM 3250 C CA . HIS A 1 423 ? -10.079 -4.076 -1.081 1.00 89.00 423 HIS A CA 1
ATOM 3251 C C . HIS A 1 423 ? -9.626 -4.998 0.073 1.00 89.00 423 HIS A C 1
ATOM 3253 O O . HIS A 1 423 ? -10.009 -4.807 1.229 1.00 89.00 423 HIS A O 1
ATOM 3259 N N . ALA A 1 424 ? -8.781 -6.000 -0.181 1.00 87.25 424 ALA A N 1
ATOM 3260 C CA . ALA A 1 424 ? -8.190 -6.820 0.874 1.00 87.25 424 ALA A CA 1
ATOM 3261 C C . ALA A 1 424 ? -7.090 -6.082 1.664 1.00 87.25 424 ALA A C 1
ATOM 3263 O O . ALA A 1 424 ? -6.747 -6.524 2.767 1.00 87.25 424 ALA A O 1
ATOM 3264 N N . LEU A 1 425 ? -6.561 -4.958 1.156 1.00 86.69 425 LEU A N 1
ATOM 3265 C CA . LEU A 1 425 ? -5.562 -4.125 1.836 1.00 86.69 425 LEU A CA 1
ATOM 3266 C C . LEU A 1 425 ? -6.210 -3.281 2.946 1.00 86.69 425 LEU A C 1
ATOM 3268 O O . LEU A 1 425 ? -6.461 -2.085 2.789 1.00 86.69 425 LEU A O 1
ATOM 3272 N N . GLY A 1 426 ? -6.440 -3.914 4.100 1.00 85.69 426 GLY A N 1
ATOM 3273 C CA . GLY A 1 426 ? -7.147 -3.322 5.242 1.00 85.69 426 GLY A CA 1
ATOM 3274 C C . GLY A 1 426 ? -6.629 -1.943 5.670 1.00 85.69 426 GLY A C 1
ATOM 3275 O O . GLY A 1 426 ? -7.441 -1.069 5.956 1.00 85.69 426 GLY A O 1
ATOM 3276 N N . GLY A 1 427 ? -5.311 -1.709 5.627 1.00 91.25 427 GLY A N 1
ATOM 3277 C CA . GLY A 1 427 ? -4.703 -0.424 6.005 1.00 91.25 427 GLY A CA 1
ATOM 3278 C C . GLY A 1 427 ? -5.293 0.793 5.292 1.00 91.25 427 GLY A C 1
ATOM 3279 O O . GLY A 1 427 ? -5.497 1.828 5.922 1.00 91.25 427 GLY A O 1
ATOM 3280 N N . ALA A 1 428 ? -5.637 0.661 4.008 1.00 94.31 428 ALA A N 1
ATOM 3281 C CA . ALA A 1 428 ? -6.266 1.744 3.260 1.00 94.31 428 ALA A CA 1
ATOM 3282 C C . ALA A 1 428 ? -7.738 1.944 3.654 1.00 94.31 428 ALA A C 1
ATOM 3284 O O . ALA A 1 428 ? -8.164 3.081 3.851 1.00 94.31 428 ALA A O 1
ATOM 3285 N N . ALA A 1 429 ? -8.495 0.855 3.840 1.00 95.31 429 ALA A N 1
ATOM 3286 C CA . ALA A 1 429 ? -9.885 0.918 4.302 1.00 95.31 429 ALA A CA 1
ATOM 3287 C C . ALA A 1 429 ? -10.001 1.588 5.675 1.00 95.31 429 ALA A C 1
ATOM 3289 O O . ALA A 1 429 ? -10.853 2.452 5.872 1.00 95.31 429 ALA A O 1
ATOM 3290 N N . PHE A 1 430 ? -9.135 1.216 6.622 1.00 97.19 430 PHE A N 1
ATOM 3291 C CA . PHE A 1 430 ? -9.137 1.805 7.958 1.00 97.19 430 PHE A CA 1
ATOM 3292 C C . PHE A 1 430 ? -8.717 3.277 7.946 1.00 97.19 430 PHE A C 1
ATOM 3294 O O . PHE A 1 430 ? -9.362 4.079 8.619 1.00 97.19 430 PHE A O 1
ATOM 3301 N N . GLY A 1 431 ? -7.706 3.651 7.152 1.00 97.06 431 GLY A N 1
ATOM 3302 C CA . GLY A 1 431 ? -7.329 5.056 6.959 1.00 97.06 431 GLY A CA 1
ATOM 3303 C C . GLY A 1 431 ? -8.475 5.905 6.403 1.00 97.06 431 GLY A C 1
ATOM 3304 O O . GLY A 1 431 ? -8.819 6.940 6.974 1.00 97.06 431 GLY A O 1
ATOM 3305 N N . LEU A 1 432 ? -9.151 5.433 5.346 1.00 97.06 432 LEU A N 1
ATOM 3306 C CA . LEU A 1 432 ? -10.340 6.102 4.799 1.00 97.06 432 LEU A CA 1
ATOM 3307 C C . LEU A 1 432 ? -11.472 6.188 5.826 1.00 97.06 432 LEU A C 1
ATOM 3309 O O . LEU A 1 432 ? -12.068 7.252 5.992 1.00 97.06 432 LEU A O 1
ATOM 3313 N N . ALA A 1 433 ? -11.743 5.100 6.553 1.00 97.69 433 ALA A N 1
ATOM 3314 C CA . ALA A 1 433 ? -12.776 5.073 7.581 1.00 97.69 433 ALA A CA 1
ATOM 3315 C C . ALA A 1 433 ? -12.516 6.118 8.676 1.00 97.69 433 ALA A C 1
ATOM 3317 O O . ALA A 1 433 ? -13.424 6.877 9.011 1.00 97.69 433 ALA A O 1
ATOM 3318 N N . ARG A 1 434 ? -11.284 6.228 9.187 1.00 97.44 434 ARG A N 1
ATOM 3319 C CA . ARG A 1 434 ? -10.920 7.241 10.191 1.00 97.44 434 ARG A CA 1
ATOM 3320 C C . ARG A 1 434 ? -11.085 8.665 9.666 1.00 97.44 434 ARG A C 1
ATOM 3322 O O . ARG A 1 434 ? -11.703 9.487 10.341 1.00 97.44 434 ARG A O 1
ATOM 3329 N N . ILE A 1 435 ? -10.635 8.953 8.444 1.00 97.00 435 ILE A N 1
ATOM 3330 C CA . ILE A 1 435 ? -10.803 10.283 7.835 1.00 97.00 435 ILE A CA 1
ATOM 3331 C C . ILE A 1 435 ? -12.290 10.615 7.627 1.00 97.00 435 ILE A C 1
ATOM 3333 O O . ILE A 1 435 ? -12.731 11.740 7.882 1.00 97.00 435 ILE A O 1
ATOM 3337 N N . HIS A 1 436 ? -13.101 9.646 7.200 1.00 96.75 436 HIS A N 1
ATOM 3338 C CA . HIS A 1 436 ? -14.544 9.825 7.055 1.00 96.75 436 HIS A CA 1
ATOM 3339 C C . HIS A 1 436 ? -15.246 10.053 8.396 1.00 96.75 436 HIS A C 1
ATOM 3341 O O . HIS A 1 436 ? -16.111 10.924 8.481 1.00 96.75 436 HIS A O 1
ATOM 3347 N N . LEU A 1 437 ? -14.839 9.360 9.462 1.00 95.50 437 LEU A N 1
ATOM 3348 C CA . LEU A 1 437 ? -15.336 9.619 10.816 1.00 95.50 437 LEU A CA 1
ATOM 3349 C C . LEU A 1 437 ? -14.954 11.027 11.294 1.00 95.50 437 LEU A C 1
ATOM 3351 O O . LEU A 1 437 ? -15.826 11.771 11.739 1.00 95.50 437 LEU A O 1
ATOM 3355 N N . ALA A 1 438 ? -13.695 11.437 11.113 1.00 93.81 438 ALA A N 1
ATOM 3356 C CA . ALA A 1 438 ? -13.214 12.772 11.478 1.00 93.81 438 ALA A CA 1
ATOM 3357 C C . ALA A 1 438 ? -13.918 13.905 10.705 1.00 93.81 438 ALA A C 1
ATOM 3359 O O . ALA A 1 438 ? -14.028 15.023 11.201 1.00 93.81 438 ALA A O 1
ATOM 3360 N N . THR A 1 439 ? -14.422 13.622 9.499 1.00 93.44 439 THR A N 1
ATOM 3361 C CA . THR A 1 439 ? -15.173 14.575 8.661 1.00 93.44 439 THR A CA 1
ATOM 3362 C C . THR A 1 439 ? -16.695 14.464 8.805 1.00 93.44 439 THR A C 1
ATOM 3364 O O . THR A 1 439 ? -17.426 15.091 8.037 1.00 93.44 439 THR A O 1
ATOM 3367 N N . GLY A 1 440 ? -17.193 13.687 9.776 1.00 93.00 440 GLY A N 1
ATOM 3368 C CA . GLY A 1 440 ? -18.626 13.567 10.067 1.00 93.00 440 GLY A CA 1
ATOM 3369 C C . GLY A 1 440 ? -19.418 12.757 9.034 1.00 93.00 440 GLY A C 1
ATOM 3370 O O . GLY A 1 440 ? -20.613 12.982 8.860 1.00 93.00 440 GLY A O 1
ATOM 3371 N N . LYS A 1 441 ? -18.769 11.819 8.334 1.00 95.38 441 LYS A N 1
ATOM 3372 C CA . LYS A 1 441 ? -19.358 10.978 7.277 1.00 95.38 441 LYS A CA 1
ATOM 3373 C C . LYS A 1 441 ? -19.305 9.485 7.649 1.00 95.38 441 LYS A C 1
ATOM 3375 O O . LYS A 1 441 ? -18.658 8.705 6.950 1.00 95.38 441 LYS A O 1
ATOM 3380 N N . PRO A 1 442 ? -19.989 9.046 8.725 1.00 95.00 442 PRO A N 1
ATOM 3381 C CA . PRO A 1 442 ? -19.902 7.668 9.214 1.00 95.00 442 PRO A CA 1
ATOM 3382 C C . PRO A 1 442 ? -20.391 6.626 8.201 1.00 95.00 442 PRO A C 1
ATOM 3384 O O . PRO A 1 442 ? -19.854 5.525 8.176 1.00 95.00 442 PRO A O 1
ATOM 3387 N N . GLN A 1 443 ? -21.348 6.966 7.327 1.00 95.81 443 GLN A N 1
ATOM 3388 C CA . GLN A 1 443 ? -21.808 6.034 6.294 1.00 95.81 443 GLN A CA 1
ATOM 3389 C C . GLN A 1 443 ? -20.691 5.683 5.303 1.00 95.81 443 GLN A C 1
ATOM 3391 O O . GLN A 1 443 ? -20.470 4.509 5.050 1.00 95.81 443 GLN A O 1
ATOM 3396 N N . LEU A 1 444 ? -19.904 6.665 4.844 1.00 96.31 444 LEU A N 1
ATOM 3397 C CA . LEU A 1 444 ? -18.763 6.392 3.959 1.00 96.31 444 LEU A CA 1
ATOM 3398 C C . LEU A 1 444 ? -17.693 5.534 4.649 1.00 96.31 444 LEU A C 1
ATOM 3400 O O . LEU A 1 444 ? -17.052 4.707 4.005 1.00 96.31 444 LEU A O 1
ATOM 3404 N N . ALA A 1 445 ? -17.508 5.704 5.963 1.00 96.94 445 ALA A N 1
ATOM 3405 C CA . ALA A 1 445 ? -16.620 4.844 6.741 1.00 96.94 445 ALA A CA 1
ATOM 3406 C C . ALA A 1 445 ? -17.128 3.392 6.783 1.00 96.94 445 ALA A C 1
ATOM 3408 O O . ALA A 1 445 ? -16.341 2.461 6.610 1.00 96.94 445 ALA A O 1
ATOM 3409 N N . LEU A 1 446 ? -18.437 3.198 6.981 1.00 97.38 446 LEU A N 1
ATOM 3410 C CA . LEU A 1 446 ? -19.068 1.879 6.936 1.00 97.38 446 LEU A CA 1
ATOM 3411 C C . LEU A 1 446 ? -18.960 1.249 5.547 1.00 97.38 446 LEU A C 1
ATOM 3413 O O . LEU A 1 446 ? -18.597 0.081 5.476 1.00 97.38 446 LEU A O 1
ATOM 3417 N N . ASP A 1 447 ? -19.188 2.010 4.475 1.00 95.81 447 ASP A N 1
ATOM 3418 C CA . ASP A 1 447 ? -19.106 1.521 3.093 1.00 95.81 447 ASP A CA 1
ATOM 3419 C C . ASP A 1 447 ? -17.686 1.015 2.765 1.00 95.81 447 ASP A C 1
ATOM 3421 O O . ASP A 1 447 ? -17.518 -0.075 2.212 1.00 95.81 447 ASP A O 1
ATOM 3425 N N . CYS A 1 448 ? -16.645 1.748 3.188 1.00 94.69 448 CYS A N 1
ATOM 3426 C CA . CYS A 1 448 ? -15.248 1.321 3.034 1.00 94.69 448 CYS A CA 1
ATOM 3427 C C . CYS A 1 448 ? -14.964 0.008 3.782 1.00 94.69 448 CYS A C 1
ATOM 3429 O O . CYS A 1 448 ? -14.380 -0.923 3.233 1.00 94.69 448 CYS A O 1
ATOM 3431 N N . LEU A 1 449 ? -15.388 -0.093 5.046 1.00 96.31 449 LEU A N 1
ATOM 3432 C CA . LEU A 1 449 ? -15.176 -1.298 5.855 1.00 96.31 449 LEU A CA 1
ATOM 3433 C C . LEU A 1 449 ? -16.027 -2.476 5.364 1.00 96.31 449 LEU A C 1
ATOM 3435 O O . LEU A 1 449 ? -15.617 -3.634 5.477 1.00 96.31 449 LEU A O 1
ATOM 3439 N N . GLU A 1 450 ? -17.213 -2.211 4.820 1.00 95.25 450 GLU A N 1
ATOM 3440 C CA . GLU A 1 450 ? -18.109 -3.222 4.278 1.00 95.25 450 GLU A CA 1
ATOM 3441 C C . GLU A 1 450 ? -17.501 -3.911 3.057 1.00 95.25 450 GLU A C 1
ATOM 3443 O O . GLU A 1 450 ? -17.547 -5.143 2.985 1.00 95.25 450 GLU A O 1
ATOM 3448 N N . ALA A 1 451 ? -16.873 -3.134 2.174 1.00 93.50 451 ALA A N 1
ATOM 3449 C CA . ALA A 1 451 ? -16.245 -3.616 0.952 1.00 93.50 451 ALA A CA 1
ATOM 3450 C C . ALA A 1 451 ? -14.955 -4.434 1.175 1.00 93.50 451 ALA A C 1
ATOM 3452 O O . ALA A 1 451 ? -14.473 -5.050 0.227 1.00 93.50 451 ALA A O 1
ATOM 3453 N N . VAL A 1 452 ? -14.442 -4.543 2.412 1.00 93.25 452 VAL A N 1
ATOM 3454 C CA . VAL A 1 452 ? -13.363 -5.494 2.752 1.00 93.25 452 VAL A CA 1
ATOM 3455 C C . VAL A 1 452 ? -13.838 -6.937 2.478 1.00 93.25 452 VAL A C 1
ATOM 3457 O O . VAL A 1 452 ? -14.784 -7.389 3.141 1.00 93.25 452 VAL A O 1
ATOM 3460 N N . PRO A 1 453 ? -13.198 -7.689 1.558 1.00 91.25 453 PRO A N 1
ATOM 3461 C CA . PRO A 1 453 ? -13.639 -9.018 1.130 1.00 91.25 453 PRO A CA 1
ATOM 3462 C C . PRO A 1 453 ? -13.688 -10.056 2.257 1.00 91.25 453 PRO A C 1
ATOM 3464 O O . PRO A 1 453 ? -13.004 -9.933 3.275 1.00 91.25 453 PRO A O 1
ATOM 3467 N N . ALA A 1 454 ? -14.500 -11.102 2.080 1.00 89.44 454 ALA A N 1
ATOM 3468 C CA . ALA A 1 454 ? -14.690 -12.152 3.087 1.00 89.44 454 ALA A CA 1
ATOM 3469 C C . ALA A 1 454 ? -13.453 -13.050 3.285 1.00 89.44 454 ALA A C 1
ATOM 3471 O O . ALA A 1 454 ? -13.265 -13.600 4.366 1.00 89.44 454 ALA A O 1
ATOM 3472 N N . ASP A 1 455 ? -12.616 -13.183 2.258 1.00 87.25 455 ASP A N 1
ATOM 3473 C CA . ASP A 1 455 ? -11.338 -13.901 2.266 1.00 87.25 455 ASP A CA 1
ATOM 3474 C C . ASP A 1 455 ? -10.167 -13.041 2.777 1.00 87.25 455 ASP A C 1
ATOM 3476 O O . ASP A 1 455 ? -9.071 -13.553 3.010 1.00 87.25 455 ASP A O 1
ATOM 3480 N N . SER A 1 456 ? -10.388 -11.743 3.025 1.00 89.31 456 SER A N 1
ATOM 3481 C CA . SER A 1 456 ? -9.384 -10.897 3.662 1.00 89.31 456 SER A CA 1
ATOM 3482 C C . SER A 1 456 ? -9.196 -11.288 5.125 1.00 89.31 456 SER A C 1
ATOM 3484 O O . SER A 1 456 ? -10.127 -11.286 5.932 1.00 89.31 456 SER A O 1
ATOM 3486 N N . ARG A 1 457 ? -7.938 -11.473 5.526 1.00 88.62 457 ARG A N 1
ATOM 3487 C CA . ARG A 1 457 ? -7.544 -11.631 6.937 1.00 88.62 457 ARG A CA 1
ATOM 3488 C C . ARG A 1 457 ? -7.927 -10.439 7.830 1.00 88.62 457 ARG A C 1
ATOM 3490 O O . ARG A 1 457 ? -7.911 -10.554 9.050 1.00 88.62 457 ARG A O 1
ATOM 3497 N N . HIS A 1 458 ? -8.272 -9.291 7.241 1.00 90.69 458 HIS A N 1
ATOM 3498 C CA . HIS A 1 458 ? -8.706 -8.087 7.956 1.00 90.69 458 HIS A CA 1
ATOM 3499 C C . HIS A 1 458 ? -10.230 -7.987 8.118 1.00 90.69 458 HIS A C 1
ATOM 3501 O O . HIS A 1 458 ? -10.718 -7.037 8.731 1.00 90.69 458 HIS A O 1
ATOM 3507 N N . ARG A 1 459 ? -10.992 -8.978 7.631 1.00 92.38 459 ARG A N 1
ATOM 3508 C CA . ARG A 1 459 ? -12.459 -9.006 7.672 1.00 92.38 459 ARG A CA 1
ATOM 3509 C C . ARG A 1 459 ? -13.028 -8.855 9.083 1.00 92.38 459 ARG A C 1
ATOM 3511 O O . ARG A 1 459 ? -13.870 -7.989 9.314 1.00 92.38 459 ARG A O 1
ATOM 3518 N N . THR A 1 460 ? -12.556 -9.654 10.042 1.00 94.25 460 THR A N 1
ATOM 3519 C CA . THR A 1 460 ? -13.044 -9.608 11.432 1.00 94.25 460 THR A CA 1
ATOM 3520 C C . THR A 1 460 ? -12.759 -8.259 12.091 1.00 94.25 460 THR A C 1
ATOM 3522 O O . THR A 1 460 ? -13.618 -7.728 12.798 1.00 94.25 460 THR A O 1
ATOM 3525 N N . ALA A 1 461 ? -11.594 -7.664 11.818 1.00 94.81 461 ALA A N 1
ATOM 3526 C CA . ALA A 1 461 ? -11.259 -6.329 12.303 1.00 94.81 461 ALA A CA 1
ATOM 3527 C C . ALA A 1 461 ? -12.197 -5.273 11.693 1.00 94.81 461 ALA A C 1
ATOM 3529 O O . ALA A 1 461 ? -12.777 -4.466 12.415 1.00 94.81 461 ALA A O 1
ATOM 3530 N N . ALA A 1 462 ? -12.432 -5.320 10.376 1.00 96.12 462 ALA A N 1
ATOM 3531 C CA . ALA A 1 462 ? -13.323 -4.381 9.695 1.00 96.12 462 ALA A CA 1
ATOM 3532 C C . ALA A 1 462 ? -14.760 -4.473 10.231 1.00 96.12 462 ALA A C 1
ATOM 3534 O O . ALA A 1 462 ? -15.399 -3.462 10.517 1.00 96.12 462 ALA A O 1
ATOM 3535 N N . ARG A 1 463 ? -15.260 -5.694 10.458 1.00 96.62 463 ARG A N 1
ATOM 3536 C CA . ARG A 1 463 ? -16.587 -5.925 11.047 1.00 96.62 463 ARG A CA 1
ATOM 3537 C C . ARG A 1 463 ? -16.665 -5.495 12.516 1.00 96.62 463 ARG A C 1
ATOM 3539 O O . ARG A 1 463 ? -17.702 -4.990 12.936 1.00 96.62 463 ARG A O 1
ATOM 3546 N N . THR A 1 464 ? -15.576 -5.611 13.275 1.00 96.88 464 THR A N 1
ATOM 3547 C CA . THR A 1 464 ? -15.479 -5.062 14.639 1.00 96.88 464 THR A CA 1
ATOM 3548 C C . THR A 1 464 ? -15.566 -3.535 14.638 1.00 96.88 464 THR A C 1
ATOM 3550 O O . THR A 1 464 ? -16.333 -2.966 15.415 1.00 96.88 464 THR A O 1
ATOM 3553 N N . ALA A 1 465 ? -14.862 -2.872 13.720 1.00 97.25 465 ALA A N 1
ATOM 3554 C CA . ALA A 1 465 ? -14.945 -1.426 13.540 1.00 97.25 465 ALA A CA 1
ATOM 3555 C C . ALA A 1 465 ? -16.359 -0.963 13.171 1.00 97.25 465 ALA A C 1
ATOM 3557 O O . ALA A 1 465 ? -16.865 -0.022 13.777 1.00 97.25 465 ALA A O 1
ATOM 3558 N N . MET A 1 466 ? -17.039 -1.661 12.255 1.00 97.62 466 MET A N 1
ATOM 3559 C CA . MET A 1 466 ? -18.430 -1.348 11.903 1.00 97.62 466 MET A CA 1
ATOM 3560 C C . MET A 1 466 ? -19.360 -1.406 13.119 1.00 97.62 466 MET A C 1
ATOM 3562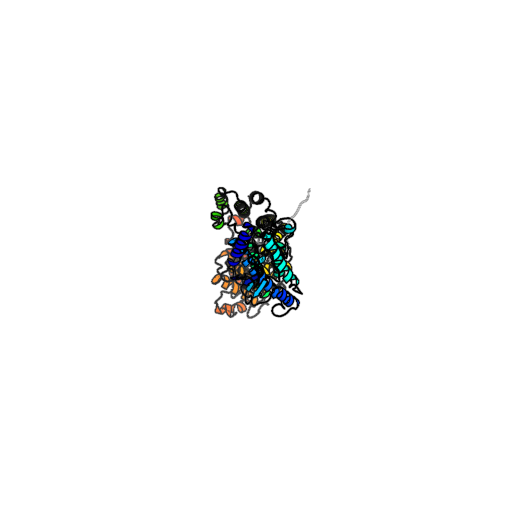 O O . MET A 1 466 ? -20.162 -0.497 13.308 1.00 97.62 466 MET A O 1
ATOM 3566 N N . VAL A 1 467 ? -19.233 -2.427 13.980 1.00 97.19 467 VAL A N 1
ATOM 3567 C CA . VAL A 1 467 ? -20.010 -2.512 15.233 1.00 97.19 467 VAL A CA 1
ATOM 3568 C C . VAL A 1 467 ? -19.771 -1.284 16.108 1.00 97.19 467 VAL A C 1
ATOM 3570 O O . VAL A 1 467 ? -20.724 -0.713 16.630 1.00 97.19 467 VAL A O 1
ATOM 3573 N N . ARG A 1 468 ? -18.513 -0.858 16.250 1.00 96.94 468 ARG A N 1
ATOM 3574 C CA . ARG A 1 468 ? -18.147 0.302 17.073 1.00 96.94 468 ARG A CA 1
ATOM 3575 C C . ARG A 1 468 ? -18.651 1.622 16.496 1.00 96.94 468 ARG A C 1
ATOM 3577 O O . ARG A 1 468 ? -19.110 2.459 17.264 1.00 96.94 468 ARG A O 1
ATOM 3584 N N . ILE A 1 469 ? -18.604 1.790 15.174 1.00 96.94 469 ILE A N 1
ATOM 3585 C CA . ILE A 1 469 ? -19.132 2.972 14.474 1.00 96.94 469 ILE A CA 1
ATOM 3586 C C . ILE A 1 469 ? -20.651 3.047 14.626 1.00 96.94 469 ILE A C 1
ATOM 3588 O O . ILE A 1 469 ? -21.177 4.088 15.002 1.00 96.94 469 ILE A O 1
ATOM 3592 N N . LEU A 1 470 ? -21.356 1.935 14.399 1.00 96.00 470 LEU A N 1
ATOM 3593 C CA . LEU A 1 470 ? -22.810 1.861 14.578 1.00 96.00 470 LEU A CA 1
ATOM 3594 C C . LEU A 1 470 ? -23.232 2.082 16.036 1.00 96.00 470 LEU A C 1
ATOM 3596 O O . LEU A 1 470 ? -24.352 2.517 16.293 1.00 96.00 470 LEU A O 1
ATOM 3600 N N . ALA A 1 471 ? -22.352 1.761 16.987 1.00 94.44 471 ALA A N 1
ATOM 3601 C CA . ALA A 1 471 ? -22.593 1.970 18.405 1.00 94.44 471 ALA A CA 1
ATOM 3602 C C . ALA A 1 471 ? -22.270 3.395 18.890 1.00 94.44 471 ALA A C 1
ATOM 3604 O O . ALA A 1 471 ? -22.551 3.703 20.050 1.00 94.44 471 ALA A O 1
ATOM 3605 N N . ASP A 1 472 ? -21.674 4.259 18.061 1.00 94.38 472 ASP A N 1
ATOM 3606 C CA . ASP A 1 472 ? -21.368 5.640 18.440 1.00 94.38 472 ASP A CA 1
ATOM 3607 C C . ASP A 1 472 ? -22.675 6.445 18.586 1.00 94.38 472 ASP A C 1
ATOM 3609 O O . ASP A 1 472 ? -23.523 6.412 17.689 1.00 94.38 472 ASP A O 1
ATOM 3613 N N . PRO A 1 473 ? -22.907 7.145 19.713 1.00 90.94 473 PRO A N 1
ATOM 3614 C CA . PRO A 1 473 ? -24.127 7.929 19.876 1.00 90.94 473 PRO A CA 1
ATOM 3615 C C . PRO A 1 473 ? -24.203 9.107 18.879 1.00 90.94 473 PRO A C 1
ATOM 3617 O O . PRO A 1 473 ? -23.193 9.506 18.292 1.00 90.94 473 PRO A O 1
ATOM 3620 N N . PRO A 1 474 ? -25.385 9.723 18.695 1.00 87.56 474 PRO A N 1
ATOM 3621 C CA . PRO A 1 474 ? -25.560 10.879 17.812 1.00 87.56 474 PRO A CA 1
ATOM 3622 C C . PRO A 1 474 ? -24.613 12.041 18.143 1.00 87.56 474 PRO A C 1
ATOM 3624 O O . PRO A 1 474 ? -24.376 12.354 19.311 1.00 87.56 474 PRO A O 1
ATOM 3627 N N . ALA A 1 475 ? -24.025 12.663 17.114 1.00 84.44 475 ALA A N 1
ATOM 3628 C CA . ALA A 1 475 ? -23.046 13.752 17.266 1.00 84.44 475 ALA A CA 1
ATOM 3629 C C . ALA A 1 475 ? -23.643 15.038 17.861 1.00 84.44 475 ALA A C 1
ATOM 3631 O O . ALA A 1 475 ? -22.931 15.805 18.502 1.00 84.44 475 ALA A O 1
ATOM 3632 N N . ASP A 1 476 ? -24.946 15.250 17.686 1.00 84.50 476 ASP A N 1
ATOM 3633 C CA . ASP A 1 476 ? -25.706 16.375 18.240 1.00 84.50 476 ASP A CA 1
ATOM 3634 C C . ASP A 1 476 ? -26.033 16.213 19.738 1.00 84.50 476 ASP A C 1
ATOM 3636 O O . ASP A 1 476 ? -26.643 17.098 20.336 1.00 84.50 476 ASP A O 1
ATOM 3640 N N . GLY A 1 477 ? -25.633 15.093 20.354 1.00 80.56 477 GLY A N 1
ATOM 3641 C CA . GLY A 1 477 ? -25.957 14.767 21.742 1.00 80.56 477 GLY A CA 1
ATOM 3642 C C . GLY A 1 477 ? -27.419 14.365 21.951 1.00 80.56 477 GLY A C 1
ATOM 3643 O O . GLY A 1 477 ? -27.850 14.221 23.096 1.00 80.56 477 GLY A O 1
ATOM 3644 N N . GLY A 1 478 ? -28.179 14.181 20.867 1.00 83.81 478 GLY A N 1
ATOM 3645 C CA . GLY A 1 478 ? -29.546 13.689 20.913 1.00 83.81 478 GLY A CA 1
ATOM 3646 C C . GLY A 1 478 ? -29.636 12.236 21.400 1.00 83.81 478 GLY A C 1
ATOM 3647 O O . GLY A 1 478 ? -28.637 11.506 21.426 1.00 83.81 478 GLY A O 1
ATOM 3648 N N . PRO A 1 479 ? -30.842 11.781 21.788 1.00 85.44 479 PRO A N 1
ATOM 3649 C CA . PRO A 1 479 ? -31.057 10.391 22.160 1.00 85.44 479 PRO A CA 1
ATOM 3650 C C . PRO A 1 479 ? -30.743 9.468 20.971 1.00 85.44 479 PRO A C 1
ATOM 3652 O O . PRO A 1 479 ? -31.123 9.777 19.838 1.00 85.44 479 PRO A O 1
ATOM 3655 N N . PRO A 1 480 ? -30.092 8.313 21.195 1.00 90.88 480 PRO A N 1
ATOM 3656 C CA . PRO A 1 480 ? -29.894 7.339 20.130 1.00 90.88 480 PRO A CA 1
ATOM 3657 C C . PRO A 1 480 ? -31.250 6.837 19.612 1.00 90.88 480 PRO A C 1
ATOM 3659 O O . PRO A 1 480 ? -32.211 6.699 20.367 1.00 90.88 480 PRO A O 1
ATOM 3662 N N . ALA A 1 481 ? -31.334 6.540 18.316 1.00 92.00 481 ALA A N 1
ATOM 3663 C CA . ALA A 1 481 ? -32.535 5.965 17.716 1.00 92.00 481 ALA A CA 1
ATOM 3664 C C . ALA A 1 481 ? -32.574 4.437 17.898 1.00 92.00 481 ALA A C 1
ATOM 3666 O O . ALA A 1 481 ? -31.539 3.770 17.823 1.00 92.00 481 ALA A O 1
ATOM 3667 N N . VAL A 1 482 ? -33.778 3.862 18.028 1.00 93.50 482 VAL A N 1
ATOM 3668 C CA . VAL A 1 482 ? -33.981 2.397 18.076 1.00 93.50 482 VAL A CA 1
ATOM 3669 C C . VAL A 1 482 ? -33.368 1.714 16.847 1.00 93.50 482 VAL A C 1
ATOM 3671 O O . VAL A 1 482 ? -32.696 0.695 16.984 1.00 93.50 482 VAL A O 1
ATOM 3674 N N . ALA A 1 483 ? -33.503 2.315 15.661 1.00 93.06 483 ALA A N 1
ATOM 3675 C CA . ALA A 1 483 ? -32.931 1.786 14.424 1.00 93.06 483 ALA A CA 1
ATOM 3676 C C . ALA A 1 483 ? -31.391 1.703 14.446 1.00 93.06 483 ALA A C 1
ATOM 3678 O O . ALA A 1 483 ? -30.832 0.720 13.963 1.00 93.06 483 ALA A O 1
ATOM 3679 N N . ALA A 1 484 ? -30.706 2.693 15.031 1.00 91.50 484 ALA A N 1
ATOM 3680 C CA . ALA A 1 484 ? -29.246 2.685 15.163 1.00 91.50 484 ALA A CA 1
ATOM 3681 C C . ALA A 1 484 ? -28.791 1.616 16.171 1.00 91.50 484 ALA A C 1
ATOM 3683 O O . ALA A 1 484 ? -27.907 0.809 15.881 1.00 91.50 484 ALA A O 1
ATOM 3684 N N . ALA A 1 485 ? -29.475 1.527 17.319 1.00 94.06 485 ALA A N 1
ATOM 3685 C CA . ALA A 1 485 ? -29.231 0.479 18.309 1.00 94.06 485 ALA A CA 1
ATOM 3686 C C . ALA A 1 485 ? -29.457 -0.932 17.731 1.00 94.06 485 ALA A C 1
ATOM 3688 O O . ALA A 1 485 ? -28.650 -1.832 17.972 1.00 94.06 485 ALA A O 1
ATOM 3689 N N . ARG A 1 486 ? -30.506 -1.117 16.914 1.00 95.81 486 ARG A N 1
ATOM 3690 C CA . ARG A 1 486 ? -30.772 -2.356 16.165 1.00 95.81 486 ARG A CA 1
ATOM 3691 C C . ARG A 1 486 ? -29.606 -2.714 15.251 1.00 95.81 486 ARG A C 1
ATOM 3693 O O . ARG A 1 486 ? -29.111 -3.836 15.326 1.00 95.81 486 ARG A O 1
ATOM 3700 N N . GLN A 1 487 ? -29.143 -1.776 14.423 1.00 95.56 487 GLN A N 1
ATOM 3701 C CA . GLN A 1 487 ? -28.024 -2.010 13.504 1.00 95.56 487 GLN A CA 1
ATOM 3702 C C . GLN A 1 487 ? -26.760 -2.461 14.248 1.00 95.56 487 GLN A C 1
ATOM 3704 O O . GLN A 1 487 ? -26.173 -3.477 13.876 1.00 95.56 487 GLN A O 1
ATOM 3709 N N . ALA A 1 488 ? -26.380 -1.770 15.328 1.00 95.44 488 ALA A N 1
ATOM 3710 C CA . ALA A 1 488 ? -25.218 -2.138 16.137 1.00 95.44 488 ALA A CA 1
ATOM 3711 C C . ALA A 1 488 ? -25.364 -3.539 16.764 1.00 95.44 488 ALA A C 1
ATOM 3713 O O . ALA A 1 488 ? -24.443 -4.358 16.699 1.00 95.44 488 ALA A O 1
ATOM 3714 N N . TRP A 1 489 ? -26.534 -3.847 17.335 1.00 96.00 489 TRP A N 1
ATOM 3715 C CA . TRP A 1 489 ? -26.785 -5.123 18.013 1.00 96.00 489 TRP A CA 1
ATOM 3716 C C . TRP A 1 489 ? -26.784 -6.316 17.049 1.00 96.00 489 TRP A C 1
ATOM 3718 O O . TRP A 1 489 ? -26.171 -7.352 17.324 1.00 96.00 489 TRP A O 1
ATOM 3728 N N . VAL A 1 490 ? -27.415 -6.158 15.884 1.00 96.06 490 VAL A N 1
ATOM 3729 C CA . VAL A 1 490 ? -27.422 -7.162 14.810 1.00 96.06 490 VAL A CA 1
ATOM 3730 C C . VAL A 1 490 ? -26.016 -7.355 14.245 1.00 96.06 490 VAL A C 1
ATOM 3732 O O . VAL A 1 490 ? -25.596 -8.494 14.027 1.00 96.06 490 VAL A O 1
ATOM 3735 N N . ALA A 1 491 ? -25.254 -6.272 14.067 1.00 95.62 491 ALA A N 1
ATOM 3736 C CA . ALA A 1 491 ? -23.865 -6.348 13.630 1.00 95.62 491 ALA A CA 1
ATOM 3737 C C . ALA A 1 491 ? -22.999 -7.138 14.628 1.00 95.62 491 ALA A C 1
ATOM 3739 O O . ALA A 1 491 ? -22.260 -8.027 14.206 1.00 95.62 491 ALA A O 1
ATOM 3740 N N . LEU A 1 492 ? -23.144 -6.917 15.943 1.00 96.00 492 LEU A N 1
ATOM 3741 C CA . LEU A 1 492 ? -22.437 -7.706 16.963 1.00 96.00 492 LEU A CA 1
ATOM 3742 C C . LEU A 1 492 ? -22.856 -9.187 16.936 1.00 96.00 492 LEU A C 1
ATOM 3744 O O . LEU A 1 492 ? -22.013 -10.083 17.054 1.00 96.00 492 LEU A O 1
ATOM 3748 N N . HIS A 1 493 ? -24.148 -9.475 16.755 1.00 94.62 493 HIS A N 1
ATOM 3749 C CA . HIS A 1 493 ? -24.628 -10.853 16.631 1.00 94.62 493 HIS A CA 1
ATOM 3750 C C . HIS A 1 493 ? -23.987 -11.569 15.434 1.00 94.62 493 HIS A C 1
ATOM 3752 O O . HIS A 1 493 ? -23.448 -12.667 15.578 1.00 94.62 493 HIS A O 1
ATOM 3758 N N . ARG A 1 494 ? -23.970 -10.924 14.263 1.00 94.06 494 ARG A N 1
ATOM 3759 C CA . ARG A 1 494 ? -23.320 -11.460 13.058 1.00 94.06 494 ARG A CA 1
ATOM 3760 C C . ARG A 1 494 ? -21.813 -11.607 13.243 1.00 94.06 494 ARG A C 1
ATOM 3762 O O . ARG A 1 494 ? -21.274 -12.653 12.891 1.00 94.06 494 ARG A O 1
ATOM 3769 N N . LEU A 1 495 ? -21.156 -10.629 13.868 1.00 94.62 495 LEU A N 1
ATOM 3770 C CA . LEU A 1 495 ? -19.719 -10.659 14.145 1.00 94.62 495 LEU A CA 1
ATOM 3771 C C . LEU A 1 495 ? -19.311 -11.899 14.953 1.00 94.62 495 LEU A C 1
ATOM 3773 O O . LEU A 1 495 ? -18.360 -12.597 14.608 1.00 94.62 495 LEU A O 1
ATOM 3777 N N . THR A 1 496 ? -20.077 -12.206 16.001 1.00 92.31 496 THR A N 1
ATOM 3778 C CA . THR A 1 496 ? -19.804 -13.338 16.902 1.00 92.31 496 THR A CA 1
ATOM 3779 C C . THR A 1 496 ? -20.221 -14.698 16.346 1.00 92.31 496 THR A C 1
ATOM 3781 O O . THR A 1 496 ? -19.661 -15.717 16.748 1.00 92.31 496 THR A O 1
ATOM 3784 N N . ARG A 1 497 ? -21.209 -14.749 15.443 1.00 89.88 497 ARG A N 1
ATOM 3785 C CA . ARG A 1 497 ? -21.743 -16.008 14.896 1.00 89.88 497 ARG A CA 1
ATOM 3786 C C . ARG A 1 497 ? -21.189 -16.394 13.529 1.00 89.88 497 ARG A C 1
ATOM 3788 O O . ARG A 1 497 ? -21.125 -17.585 13.244 1.00 89.88 497 ARG A O 1
ATOM 3795 N N . LYS A 1 498 ? -20.876 -15.414 12.679 1.00 87.31 498 LYS A N 1
ATOM 3796 C CA . LYS A 1 498 ? -20.631 -15.608 11.239 1.00 87.31 498 LYS A CA 1
ATOM 3797 C C . LYS A 1 498 ? -19.296 -15.031 10.756 1.00 87.31 498 LYS A C 1
ATOM 3799 O O . LYS A 1 498 ? -18.750 -15.563 9.804 1.00 87.31 498 LYS A O 1
ATOM 3804 N N . GLU A 1 499 ? -18.756 -13.995 11.405 1.00 85.25 499 GLU A N 1
ATOM 3805 C CA . GLU A 1 499 ? -17.567 -13.255 10.917 1.00 85.25 499 GLU A CA 1
ATOM 3806 C C . GLU A 1 499 ? -16.302 -13.479 11.776 1.00 85.25 499 GLU A C 1
ATOM 3808 O O . GLU A 1 499 ? -15.345 -12.703 11.727 1.00 85.25 499 GLU A O 1
ATOM 3813 N N . GLY A 1 500 ? -16.285 -14.545 12.581 1.00 83.12 500 GLY A N 1
ATOM 3814 C CA . GLY A 1 500 ? -15.045 -15.089 13.143 1.00 83.12 500 GLY A CA 1
ATOM 3815 C C . GLY A 1 500 ? -14.492 -14.422 14.407 1.00 83.12 500 GLY A C 1
ATOM 3816 O O . GLY A 1 500 ? -13.377 -14.757 14.800 1.00 83.12 500 GLY A O 1
ATOM 3817 N N . LEU A 1 501 ? -15.225 -13.534 15.096 1.00 91.12 501 LEU A N 1
ATOM 3818 C CA . LEU A 1 501 ? -14.761 -13.023 16.395 1.00 91.12 501 LEU A CA 1
ATOM 3819 C C . LEU A 1 501 ? -14.889 -14.106 17.480 1.00 91.12 501 LEU A C 1
ATOM 3821 O O . LEU A 1 501 ? -15.946 -14.252 18.095 1.00 91.12 501 LEU A O 1
ATOM 3825 N N . THR A 1 502 ? -13.814 -14.853 17.736 1.00 89.44 502 THR A N 1
ATOM 3826 C CA . THR A 1 502 ? -13.784 -15.967 18.704 1.00 89.44 502 THR A CA 1
ATOM 3827 C C . THR A 1 502 ? -13.296 -15.573 20.101 1.00 89.44 502 THR A C 1
ATOM 3829 O O . THR A 1 502 ? -13.606 -16.276 21.066 1.00 89.44 502 THR A O 1
ATOM 3832 N N . ASP A 1 503 ? -12.590 -14.446 20.239 1.00 93.50 503 ASP A N 1
ATOM 3833 C CA . ASP A 1 503 ? -12.112 -13.950 21.534 1.00 93.50 503 ASP A CA 1
ATOM 3834 C C . ASP A 1 503 ? -13.283 -13.525 22.437 1.00 93.50 503 ASP A C 1
ATOM 3836 O O . ASP A 1 503 ? -13.937 -12.500 22.223 1.00 93.50 503 ASP A O 1
ATOM 3840 N N . ARG A 1 504 ? -13.521 -14.303 23.500 1.00 92.94 504 ARG A N 1
ATOM 3841 C CA . ARG A 1 504 ? -14.578 -14.037 24.486 1.00 92.94 504 ARG A CA 1
ATOM 3842 C C . ARG A 1 504 ? -14.370 -12.719 25.230 1.00 92.94 504 ARG A C 1
ATOM 3844 O O . ARG A 1 504 ? -15.356 -12.060 25.555 1.00 92.94 504 ARG A O 1
ATOM 3851 N N . HIS A 1 505 ? -13.127 -12.314 25.484 1.00 95.19 505 HIS A N 1
ATOM 3852 C CA . HIS A 1 505 ? -12.844 -11.062 26.181 1.00 95.19 505 HIS A CA 1
ATOM 3853 C C . HIS A 1 505 ? -13.203 -9.852 25.314 1.00 95.19 505 HIS A C 1
ATOM 3855 O O . HIS A 1 505 ? -13.854 -8.923 25.798 1.00 95.19 505 HIS A O 1
ATOM 3861 N N . ALA A 1 506 ? -12.857 -9.874 24.023 1.00 95.38 506 ALA A N 1
ATOM 3862 C CA . ALA A 1 506 ? -13.317 -8.881 23.053 1.00 95.38 506 ALA A CA 1
ATOM 3863 C C . ALA A 1 506 ? -14.850 -8.841 22.930 1.00 95.38 506 ALA A C 1
ATOM 3865 O O . ALA A 1 506 ? -15.432 -7.754 22.924 1.00 95.38 506 ALA A O 1
ATOM 3866 N N . GLN A 1 507 ? -15.518 -10.002 22.893 1.00 95.44 507 GLN A N 1
ATOM 3867 C CA . GLN A 1 507 ? -16.984 -10.066 22.864 1.00 95.44 507 GLN A CA 1
ATOM 3868 C C . GLN A 1 507 ? -17.624 -9.402 24.090 1.00 95.44 507 GLN A C 1
ATOM 3870 O O . GLN A 1 507 ? -18.594 -8.660 23.942 1.00 95.44 507 GLN A O 1
ATOM 3875 N N . ASP A 1 508 ? -17.089 -9.641 25.291 1.00 95.88 508 ASP A N 1
ATOM 3876 C CA . ASP A 1 508 ? -17.584 -9.017 26.522 1.00 95.88 508 ASP A CA 1
ATOM 3877 C C . ASP A 1 508 ? -17.382 -7.495 26.522 1.00 95.88 508 ASP A C 1
ATOM 3879 O O . ASP A 1 508 ? -18.288 -6.766 26.928 1.00 95.88 508 ASP A O 1
ATOM 3883 N N . ARG A 1 509 ? -16.240 -7.007 26.015 1.00 96.69 509 ARG A N 1
ATOM 3884 C CA . ARG A 1 509 ? -15.947 -5.567 25.884 1.00 96.69 509 ARG A CA 1
ATOM 3885 C C . ARG A 1 509 ? -16.902 -4.875 24.911 1.00 96.69 509 ARG A C 1
ATOM 3887 O O . ARG A 1 509 ? -17.491 -3.857 25.265 1.00 96.69 509 ARG A O 1
ATOM 3894 N N . LEU A 1 510 ? -17.130 -5.456 23.730 1.00 96.75 510 LEU A N 1
ATOM 3895 C CA . LEU A 1 510 ? -18.118 -4.944 22.769 1.00 96.75 510 LEU A CA 1
ATOM 3896 C C . LEU A 1 510 ? -19.541 -4.996 23.334 1.00 96.75 510 LEU A C 1
ATOM 3898 O O . LEU A 1 510 ? -20.311 -4.055 23.168 1.00 96.75 510 LEU A O 1
ATOM 3902 N N . ARG A 1 511 ? -19.903 -6.078 24.033 1.00 96.19 511 ARG A N 1
ATOM 3903 C CA . ARG A 1 511 ? -21.231 -6.210 24.639 1.00 96.19 511 ARG A CA 1
ATOM 3904 C C . ARG A 1 511 ? -21.474 -5.169 25.726 1.00 96.19 511 ARG A C 1
ATOM 3906 O O . ARG A 1 511 ? -22.569 -4.620 25.766 1.00 96.19 511 ARG A O 1
ATOM 3913 N N . ALA A 1 512 ? -20.490 -4.904 26.584 1.00 96.50 512 ALA A N 1
ATOM 3914 C CA . ALA A 1 512 ? -20.593 -3.861 27.601 1.00 96.50 512 ALA A CA 1
ATOM 3915 C C . ALA A 1 512 ? -20.805 -2.482 26.955 1.00 96.50 512 ALA A C 1
ATOM 3917 O O . ALA A 1 512 ? -21.721 -1.764 27.342 1.00 96.50 512 ALA A O 1
ATOM 3918 N N . ASP A 1 513 ? -20.026 -2.160 25.918 1.00 95.62 513 ASP A N 1
ATOM 3919 C CA . ASP A 1 513 ? -20.143 -0.902 25.173 1.00 95.62 513 ASP A CA 1
ATOM 3920 C C . ASP A 1 513 ? -21.527 -0.729 24.513 1.00 95.62 513 ASP A C 1
ATOM 3922 O O . ASP A 1 513 ? -22.164 0.316 24.651 1.00 95.62 513 ASP A O 1
ATOM 3926 N N . LEU A 1 514 ? -22.062 -1.774 23.869 1.00 95.94 514 LEU A N 1
ATOM 3927 C CA . LEU A 1 514 ? -23.404 -1.728 23.274 1.00 95.94 514 LEU A CA 1
ATOM 3928 C C . LEU A 1 514 ? -24.520 -1.696 24.328 1.00 95.94 514 LEU A C 1
ATOM 3930 O O . LEU A 1 514 ? -25.555 -1.073 24.111 1.00 95.94 514 LEU A O 1
ATOM 3934 N N . GLN A 1 515 ? -24.346 -2.345 25.478 1.00 96.50 515 GLN A N 1
ATOM 3935 C CA . GLN A 1 515 ? -25.321 -2.269 26.569 1.00 96.50 515 GLN A CA 1
ATOM 3936 C C . GLN A 1 515 ? -25.360 -0.880 27.217 1.00 96.50 515 GLN A C 1
ATOM 3938 O O . GLN A 1 515 ? -26.435 -0.438 27.614 1.00 96.50 515 GLN A O 1
ATOM 3943 N N . GLU A 1 516 ? -24.237 -0.160 27.277 1.00 95.62 516 GLU A N 1
ATOM 3944 C CA . GLU A 1 516 ? -24.225 1.257 27.665 1.00 95.62 516 GLU A CA 1
ATOM 3945 C C . GLU A 1 516 ? -25.012 2.121 26.666 1.00 95.62 516 GLU A C 1
ATOM 3947 O O . GLU A 1 516 ? -25.752 3.012 27.084 1.00 95.62 516 GLU A O 1
ATOM 3952 N N . LEU A 1 517 ? -24.929 1.828 25.360 1.00 95.50 517 LEU A N 1
ATOM 3953 C CA . LEU A 1 517 ? -25.760 2.483 24.341 1.00 95.50 517 LEU A CA 1
ATOM 3954 C C . LEU A 1 517 ? -27.253 2.182 24.544 1.00 95.50 517 LEU A C 1
ATOM 3956 O O . LEU A 1 517 ? -28.076 3.094 24.481 1.00 95.50 517 LEU A O 1
ATOM 3960 N N . LEU A 1 518 ? -27.614 0.923 24.817 1.00 95.62 518 LEU A N 1
ATOM 3961 C CA . LEU A 1 518 ? -29.000 0.551 25.124 1.00 95.62 518 LEU A CA 1
ATOM 3962 C C . LEU A 1 518 ? -29.507 1.227 26.405 1.00 95.62 518 LEU A C 1
ATOM 3964 O O . LEU A 1 518 ? -30.685 1.572 26.490 1.00 95.62 518 LEU A O 1
ATOM 3968 N N . LEU A 1 519 ? -28.635 1.436 27.395 1.00 94.75 519 LEU A N 1
ATOM 3969 C CA . LEU A 1 519 ? -29.002 2.120 28.632 1.00 94.75 519 LEU A CA 1
ATOM 3970 C C . LEU A 1 519 ? -29.227 3.611 28.381 1.00 94.75 519 LEU A C 1
ATOM 3972 O O . LEU A 1 519 ? -30.203 4.169 28.881 1.00 94.75 519 LEU A O 1
ATOM 3976 N N . LEU A 1 520 ? -28.379 4.241 27.564 1.00 94.06 520 LEU A N 1
ATOM 3977 C CA . LEU A 1 520 ? -28.591 5.609 27.091 1.00 94.06 520 LEU A CA 1
ATOM 3978 C C . LEU A 1 520 ? -29.935 5.729 26.352 1.00 94.06 520 LEU A C 1
ATOM 3980 O O . LEU A 1 520 ? -30.744 6.586 26.693 1.00 94.06 520 LEU A O 1
ATOM 3984 N N . LEU A 1 521 ? -30.217 4.817 25.416 1.00 93.88 521 LEU A N 1
ATOM 3985 C CA . LEU A 1 521 ? -31.494 4.742 24.696 1.00 93.88 521 LEU A CA 1
ATOM 3986 C C . LEU A 1 521 ? -32.699 4.647 25.647 1.00 93.88 521 LEU A C 1
ATOM 3988 O O . LEU A 1 521 ? -33.669 5.385 25.489 1.00 93.88 521 LEU A O 1
ATOM 3992 N N . ALA A 1 522 ? -32.645 3.745 26.630 1.00 92.50 522 ALA A N 1
ATOM 3993 C CA . ALA A 1 522 ? -33.738 3.532 27.576 1.00 92.50 522 ALA A CA 1
ATOM 3994 C C . ALA A 1 522 ? -33.967 4.744 28.492 1.00 92.50 522 ALA A C 1
ATOM 3996 O O . ALA A 1 522 ? -35.108 5.134 28.724 1.00 92.50 522 ALA A O 1
ATOM 3997 N N . THR A 1 523 ? -32.887 5.360 28.978 1.00 91.19 523 THR A N 1
ATOM 3998 C CA . THR A 1 523 ? -32.945 6.465 29.950 1.00 91.19 523 THR A CA 1
ATOM 3999 C C . THR A 1 523 ? -33.212 7.831 29.322 1.00 91.19 523 THR A C 1
ATOM 4001 O O . THR A 1 523 ? -33.680 8.729 30.016 1.00 91.19 523 THR A O 1
ATOM 4004 N N . SER A 1 524 ? -32.952 8.004 28.023 1.00 89.25 524 SER A N 1
ATOM 4005 C CA . SER A 1 524 ? -33.299 9.235 27.297 1.00 89.25 524 SER A CA 1
ATOM 4006 C C . SER A 1 524 ? -34.738 9.255 26.766 1.00 89.25 524 SER A C 1
ATOM 4008 O O . SER A 1 524 ? -35.190 10.288 26.272 1.00 89.25 524 SER A O 1
ATOM 4010 N N . ALA A 1 525 ? -35.473 8.140 26.843 1.00 84.69 525 ALA A N 1
ATOM 4011 C CA . ALA A 1 525 ? -36.858 8.082 26.392 1.00 84.69 525 ALA A CA 1
ATOM 4012 C C . ALA A 1 525 ? -37.819 8.790 27.374 1.00 84.69 525 ALA A C 1
ATOM 4014 O O . ALA A 1 525 ? -37.610 8.745 28.589 1.00 84.69 525 ALA A O 1
ATOM 4015 N N . PRO A 1 526 ? -38.912 9.412 26.885 1.00 80.56 526 PRO A N 1
ATOM 4016 C CA . PRO A 1 526 ? -39.920 10.017 27.749 1.00 80.56 526 PRO A CA 1
ATOM 4017 C C . PRO A 1 526 ? -40.529 8.988 28.708 1.00 80.56 526 PRO A C 1
ATOM 4019 O O . PRO A 1 526 ? -40.884 7.877 28.302 1.00 80.56 526 PRO A O 1
ATOM 4022 N N . ALA A 1 527 ? -40.707 9.372 29.973 1.00 75.38 527 ALA A N 1
ATOM 4023 C CA . ALA A 1 527 ? -41.319 8.509 30.976 1.00 75.38 527 ALA A CA 1
ATOM 4024 C C . ALA A 1 527 ? -42.720 8.051 30.524 1.00 75.38 527 ALA A C 1
ATOM 4026 O O . ALA A 1 527 ? -43.605 8.871 30.285 1.00 75.38 527 ALA A O 1
ATOM 4027 N N . GLY A 1 528 ? -42.921 6.734 30.414 1.00 70.19 528 GLY A N 1
ATOM 4028 C CA . GLY A 1 528 ? -44.203 6.138 30.021 1.00 70.19 528 GLY A CA 1
ATOM 4029 C C . GLY A 1 528 ? -44.429 5.960 28.514 1.00 70.19 528 GLY A C 1
ATOM 4030 O O . GLY A 1 528 ? -45.542 5.597 28.131 1.00 70.19 528 GLY A O 1
ATOM 4031 N N . ALA A 1 529 ? -43.415 6.171 27.665 1.00 73.00 529 ALA A N 1
ATOM 4032 C CA . ALA A 1 529 ? -43.490 5.829 26.242 1.00 73.00 529 ALA A CA 1
ATOM 4033 C C . ALA A 1 529 ? -43.867 4.346 26.043 1.00 73.00 529 ALA A C 1
ATOM 4035 O O . ALA A 1 529 ? -43.278 3.460 26.665 1.00 73.00 529 ALA A O 1
ATOM 4036 N N . ARG A 1 530 ? -44.866 4.080 25.188 1.00 77.56 530 ARG A N 1
ATOM 4037 C CA . ARG A 1 530 ? -45.307 2.727 24.820 1.00 77.56 530 ARG A CA 1
ATOM 4038 C C . ARG A 1 530 ? -45.416 2.588 23.295 1.00 77.56 530 ARG A C 1
ATOM 4040 O O . ARG A 1 530 ? -46.135 3.388 22.695 1.00 77.56 530 ARG A O 1
ATOM 4047 N N . PRO A 1 531 ? -44.782 1.571 22.684 1.00 80.56 531 PRO A N 1
ATOM 4048 C CA . PRO A 1 531 ? -43.820 0.658 23.308 1.00 80.56 531 PRO A CA 1
ATOM 4049 C C . PRO A 1 531 ? -42.580 1.413 23.814 1.00 80.56 531 PRO A C 1
ATOM 4051 O O . PRO A 1 531 ? -42.191 2.435 23.247 1.00 80.56 531 PRO A O 1
ATOM 4054 N N . GLY A 1 532 ? -41.982 0.929 24.903 1.00 87.69 532 GLY A N 1
ATOM 4055 C CA . GLY A 1 532 ? -40.690 1.445 25.360 1.00 87.69 532 GLY A CA 1
ATOM 4056 C C . GLY A 1 532 ? -39.607 1.178 24.305 1.00 87.69 532 GLY A C 1
ATOM 4057 O O . GLY A 1 532 ? -39.761 0.273 23.485 1.00 87.69 532 GLY A O 1
ATOM 4058 N N . PRO A 1 533 ? -38.478 1.903 24.297 1.00 91.69 533 PRO A N 1
ATOM 4059 C CA . PRO A 1 533 ? -37.474 1.742 23.243 1.00 91.69 533 PRO A CA 1
ATOM 4060 C C . PRO A 1 533 ? -36.833 0.342 23.211 1.00 91.69 533 PRO A C 1
ATOM 4062 O O . PRO A 1 533 ? -36.514 -0.154 22.134 1.00 91.69 533 PRO A O 1
ATOM 4065 N N . LEU A 1 534 ? -36.686 -0.327 24.364 1.00 92.75 534 LEU A N 1
ATOM 4066 C CA . LEU A 1 534 ? -36.215 -1.719 24.425 1.00 92.75 534 LEU A CA 1
ATOM 4067 C C . LEU A 1 534 ? -37.275 -2.713 23.929 1.00 92.75 534 LEU A C 1
ATOM 4069 O O . LEU A 1 534 ? -36.930 -3.694 23.276 1.00 92.75 534 LEU A O 1
ATOM 4073 N N . GLU A 1 535 ? -38.558 -2.444 24.184 1.00 92.81 535 GLU A N 1
ATOM 4074 C CA . GLU A 1 535 ? -39.666 -3.251 23.656 1.00 92.81 535 GLU A CA 1
ATOM 4075 C C . GLU A 1 535 ? -39.756 -3.106 22.133 1.00 92.81 535 GLU A C 1
ATOM 4077 O O . GLU A 1 535 ? -39.890 -4.104 21.429 1.00 92.81 535 GLU A O 1
ATOM 4082 N N . ALA A 1 536 ? -39.614 -1.877 21.625 1.00 93.19 536 ALA A N 1
ATOM 4083 C CA . ALA A 1 536 ? -39.547 -1.590 20.198 1.00 93.19 536 ALA A CA 1
ATOM 4084 C C . ALA A 1 536 ? -38.359 -2.309 19.543 1.00 93.19 536 ALA A C 1
ATOM 4086 O O . ALA A 1 536 ? -38.550 -2.987 18.540 1.00 93.19 536 ALA A O 1
ATOM 4087 N N . LEU A 1 537 ? -37.168 -2.255 20.155 1.00 94.19 537 LEU A N 1
ATOM 4088 C CA . LEU A 1 537 ? -35.990 -2.990 19.684 1.00 94.19 537 LEU A CA 1
ATOM 4089 C C . LEU A 1 537 ? -36.218 -4.509 19.670 1.00 94.19 537 LEU A C 1
ATOM 4091 O O . LEU A 1 537 ? -35.816 -5.183 18.726 1.00 94.19 537 LEU A O 1
ATOM 4095 N N . CYS A 1 538 ? -36.867 -5.061 20.698 1.00 94.31 538 CYS A N 1
ATOM 4096 C CA . CYS A 1 538 ? -37.222 -6.479 20.720 1.00 94.31 538 CYS A CA 1
ATOM 4097 C C . CYS A 1 538 ? -38.206 -6.835 19.600 1.00 94.31 538 CYS A C 1
ATOM 4099 O O . CYS A 1 538 ? -38.131 -7.940 19.077 1.00 94.31 538 CYS A O 1
ATOM 4101 N N . ALA A 1 539 ? -39.122 -5.936 19.239 1.00 94.69 539 ALA A N 1
ATOM 4102 C CA . ALA A 1 539 ? -40.133 -6.161 18.207 1.00 94.69 539 ALA A CA 1
ATOM 4103 C C . ALA A 1 539 ? -39.603 -6.033 16.766 1.00 94.69 539 ALA A C 1
ATOM 4105 O O . ALA A 1 539 ? -40.342 -6.335 15.827 1.00 94.69 539 ALA A O 1
ATOM 4106 N N . GLU A 1 540 ? -38.350 -5.610 16.576 1.00 96.12 540 GLU A N 1
ATOM 4107 C CA . GLU A 1 540 ? -37.749 -5.466 15.250 1.00 96.12 540 GLU A CA 1
ATOM 4108 C C . GLU A 1 540 ? -37.725 -6.809 14.482 1.00 96.12 540 GLU A C 1
ATOM 4110 O O . GLU A 1 540 ? -37.377 -7.852 15.057 1.00 96.12 540 GLU A O 1
ATOM 4115 N N . PRO A 1 541 ? -38.091 -6.826 13.182 1.00 93.94 541 PRO A N 1
ATOM 4116 C CA . PRO A 1 541 ? -38.287 -8.069 12.431 1.00 93.94 541 PRO A CA 1
ATOM 4117 C C . PRO A 1 541 ? -37.048 -8.965 12.352 1.00 93.94 541 PRO A C 1
ATOM 4119 O O . PRO A 1 541 ? -37.163 -10.187 12.415 1.00 93.94 541 PRO A O 1
ATOM 4122 N N . ASP A 1 542 ? -35.864 -8.375 12.213 1.00 92.88 542 ASP A N 1
ATOM 4123 C CA . ASP A 1 542 ? -34.590 -9.091 12.119 1.00 92.88 542 ASP A CA 1
ATOM 4124 C C . ASP A 1 542 ? -34.162 -9.704 13.460 1.00 92.88 542 ASP A C 1
ATOM 4126 O O . ASP A 1 542 ? -33.678 -10.837 13.496 1.00 92.88 542 ASP A O 1
ATOM 4130 N N . ILE A 1 543 ? -34.413 -9.002 14.566 1.00 93.50 543 ILE A N 1
ATOM 4131 C CA . ILE A 1 543 ? -34.185 -9.491 15.928 1.00 93.50 543 ILE A CA 1
ATOM 4132 C C . ILE A 1 543 ? -35.081 -10.697 16.221 1.00 93.50 543 ILE A C 1
ATOM 4134 O O . ILE A 1 543 ? -34.594 -11.708 16.735 1.00 93.50 543 ILE A O 1
ATOM 4138 N N . GLN A 1 544 ? -36.360 -10.633 15.840 1.00 93.81 544 GLN A N 1
ATOM 4139 C CA . GLN A 1 544 ? -37.299 -11.750 15.986 1.00 93.81 544 GLN A CA 1
ATOM 4140 C C . GLN A 1 544 ? -36.947 -12.930 15.071 1.00 93.81 544 GLN A C 1
ATOM 4142 O O . GLN A 1 544 ? -36.921 -14.077 15.526 1.00 93.81 544 GLN A O 1
ATOM 4147 N N . ALA A 1 545 ? -36.631 -12.663 13.801 1.00 92.00 545 ALA A N 1
ATOM 4148 C CA . ALA A 1 545 ? -36.319 -13.695 12.815 1.00 92.00 545 ALA A CA 1
ATOM 4149 C C . ALA A 1 545 ? -35.045 -14.480 13.168 1.00 92.00 545 ALA A C 1
ATOM 4151 O O . ALA A 1 545 ? -35.049 -15.711 13.132 1.00 92.00 545 ALA A O 1
ATOM 4152 N N . GLU A 1 546 ? -33.967 -13.787 13.552 1.00 90.12 546 GLU A N 1
ATOM 4153 C CA . GLU A 1 546 ? -32.695 -14.414 13.943 1.00 90.12 546 GLU A CA 1
ATOM 4154 C C . GLU A 1 546 ? -32.677 -14.845 15.432 1.00 90.12 546 GLU A C 1
ATOM 4156 O O . GLU A 1 546 ? -31.701 -15.443 15.890 1.00 90.12 546 GLU A O 1
ATOM 4161 N N . LYS A 1 547 ? -33.761 -14.595 16.191 1.00 92.62 547 LYS A N 1
ATOM 4162 C CA . LYS A 1 547 ? -33.888 -14.856 17.643 1.00 92.62 547 LYS A CA 1
ATOM 4163 C C . LYS A 1 547 ? -32.719 -14.270 18.442 1.00 92.62 547 LYS A C 1
ATOM 4165 O O . LYS A 1 547 ? -32.120 -14.936 19.294 1.00 92.62 547 LYS A O 1
ATOM 4170 N N . ILE A 1 548 ? -32.370 -13.022 18.143 1.00 93.38 548 ILE A N 1
ATOM 4171 C CA . ILE A 1 548 ? -31.229 -12.341 18.753 1.00 93.38 548 ILE A CA 1
ATOM 4172 C C . ILE A 1 548 ? -31.595 -11.969 20.197 1.00 93.38 548 ILE A C 1
ATOM 4174 O O . ILE A 1 548 ? -32.597 -11.290 20.414 1.00 93.38 548 ILE A O 1
ATOM 4178 N N . PRO A 1 549 ? -30.808 -12.382 21.210 1.00 92.69 549 PRO A N 1
ATOM 4179 C CA . PRO A 1 549 ? -31.110 -12.049 22.595 1.00 92.69 549 PRO A CA 1
ATOM 4180 C C . PRO A 1 549 ? -30.906 -10.548 22.829 1.00 92.69 549 PRO A C 1
ATOM 4182 O O . PRO A 1 549 ? -29.787 -10.045 22.719 1.00 92.69 549 PRO A O 1
ATOM 4185 N N . VAL A 1 550 ? -31.987 -9.850 23.172 1.00 93.75 550 VAL A N 1
ATOM 4186 C CA . VAL A 1 550 ? -32.011 -8.434 23.563 1.00 93.75 550 VAL A CA 1
ATOM 4187 C C . VAL A 1 550 ? -32.605 -8.335 24.971 1.00 93.75 550 VAL A C 1
ATOM 4189 O O . VAL A 1 550 ? -33.537 -9.080 25.283 1.00 93.75 550 VAL A O 1
ATOM 4192 N N . PRO A 1 551 ? -32.093 -7.458 25.849 1.00 93.69 551 PRO A N 1
ATOM 4193 C CA . PRO A 1 551 ? -32.715 -7.206 27.145 1.00 93.69 551 PRO A CA 1
ATOM 4194 C C . PRO A 1 551 ? -34.130 -6.618 26.971 1.00 93.69 551 PRO A C 1
ATOM 4196 O O . PRO A 1 551 ? -34.257 -5.539 26.394 1.00 93.69 551 PRO A O 1
ATOM 4199 N N . PRO A 1 552 ? -35.192 -7.279 27.474 1.00 90.81 552 PRO A N 1
ATOM 4200 C CA . PRO A 1 552 ? -36.569 -6.833 27.249 1.00 90.81 552 PRO A CA 1
ATOM 4201 C C . PRO A 1 552 ? -36.962 -5.620 28.103 1.00 90.81 552 PRO A C 1
ATOM 4203 O O . PRO A 1 552 ? -37.891 -4.900 27.755 1.00 90.81 552 PRO A O 1
ATOM 4206 N N . THR A 1 553 ? -36.279 -5.394 29.229 1.00 91.75 553 THR A N 1
ATOM 4207 C CA . THR A 1 553 ? -36.569 -4.305 30.172 1.00 91.75 553 THR A CA 1
ATOM 4208 C C . THR A 1 553 ? -35.284 -3.643 30.660 1.00 91.75 553 THR A C 1
ATOM 4210 O O . THR A 1 553 ? -34.203 -4.239 30.600 1.00 91.75 553 THR A O 1
ATOM 4213 N N . GLU A 1 554 ? -35.401 -2.417 31.182 1.00 92.50 554 GLU A N 1
ATOM 4214 C CA . GLU A 1 554 ? -34.265 -1.686 31.759 1.00 92.50 554 GLU A CA 1
ATOM 4215 C C . GLU A 1 554 ? -33.633 -2.445 32.937 1.00 92.50 554 GLU A C 1
ATOM 4217 O O . GLU A 1 554 ? -32.410 -2.509 33.033 1.00 92.50 554 GLU A O 1
ATOM 4222 N N . ASP A 1 555 ? -34.437 -3.083 33.794 1.00 91.81 555 ASP A N 1
ATOM 4223 C CA . ASP A 1 555 ? -33.927 -3.869 34.926 1.00 91.81 555 ASP A CA 1
ATOM 4224 C C . ASP A 1 555 ? -33.059 -5.045 34.460 1.00 91.81 555 ASP A C 1
ATOM 4226 O O . ASP A 1 555 ? -31.949 -5.240 34.960 1.00 91.81 555 ASP A O 1
ATOM 4230 N N . VAL A 1 556 ? -33.517 -5.788 33.443 1.00 94.06 556 VAL A N 1
ATOM 4231 C CA . VAL A 1 556 ? -32.744 -6.900 32.870 1.00 94.06 556 VAL A CA 1
ATOM 4232 C C . VAL A 1 556 ? -31.470 -6.384 32.201 1.00 94.06 556 VAL A C 1
ATOM 4234 O O . VAL A 1 556 ? -30.409 -6.991 32.354 1.00 94.06 556 VAL A O 1
ATOM 4237 N N . LEU A 1 557 ? -31.544 -5.259 31.483 1.00 95.50 557 LEU A N 1
ATOM 4238 C CA . LEU A 1 557 ? -30.375 -4.613 30.883 1.00 95.50 557 LEU A CA 1
ATOM 4239 C C . LEU A 1 557 ? -29.338 -4.235 31.949 1.00 95.50 557 LEU A C 1
ATOM 4241 O O . LEU A 1 557 ? -28.157 -4.543 31.793 1.00 95.50 557 LEU A O 1
ATOM 4245 N N . ARG A 1 558 ? -29.780 -3.609 33.042 1.00 95.88 558 ARG A N 1
ATOM 4246 C CA . ARG A 1 558 ? -28.936 -3.193 34.168 1.00 95.88 558 ARG A CA 1
ATOM 4247 C C . ARG A 1 558 ? -28.264 -4.373 34.859 1.00 95.88 558 ARG A C 1
ATOM 4249 O O . ARG A 1 558 ? -27.063 -4.315 35.123 1.00 95.88 558 ARG A O 1
ATOM 4256 N N . ASP A 1 559 ? -28.993 -5.459 35.101 1.00 95.06 559 ASP A N 1
ATOM 4257 C CA . ASP A 1 559 ? -28.424 -6.681 35.677 1.00 95.06 559 ASP A CA 1
ATOM 4258 C C . ASP A 1 559 ? -27.364 -7.309 34.765 1.00 95.06 559 ASP A C 1
ATOM 4260 O O . ASP A 1 559 ? -26.279 -7.689 35.223 1.00 95.06 559 ASP A O 1
ATOM 4264 N N . GLN A 1 560 ? -27.642 -7.380 33.460 1.00 95.56 560 GLN A N 1
ATOM 4265 C CA . GLN A 1 560 ? -26.691 -7.911 32.487 1.00 95.56 560 GLN A CA 1
ATOM 4266 C C . GLN A 1 560 ? -25.443 -7.030 32.359 1.00 95.56 560 GLN A C 1
ATOM 4268 O O . GLN A 1 560 ? -24.333 -7.565 32.369 1.00 95.56 560 GLN A O 1
ATOM 4273 N N . LEU A 1 561 ? -25.602 -5.706 32.294 1.00 96.19 561 LEU A N 1
ATOM 4274 C CA . LEU A 1 561 ? -24.489 -4.757 32.218 1.00 96.19 561 LEU A CA 1
ATOM 4275 C C . LEU A 1 561 ? -23.638 -4.790 33.498 1.00 96.19 561 LEU A C 1
ATOM 4277 O O . LEU A 1 561 ? -22.409 -4.851 33.430 1.00 96.19 561 LEU A O 1
ATOM 4281 N N . ALA A 1 562 ? -24.267 -4.881 34.674 1.00 95.94 562 ALA A N 1
ATOM 4282 C CA . ALA A 1 562 ? -23.563 -5.081 35.940 1.00 95.94 562 ALA A CA 1
ATOM 4283 C C . ALA A 1 562 ? -22.745 -6.386 35.962 1.00 95.94 562 ALA A C 1
ATOM 4285 O O . ALA A 1 562 ? -21.656 -6.434 36.541 1.00 95.94 562 ALA A O 1
ATOM 4286 N N . ALA A 1 563 ? -23.248 -7.458 35.343 1.00 95.88 563 ALA A N 1
ATOM 4287 C CA . ALA A 1 563 ? -22.496 -8.698 35.178 1.00 95.88 563 ALA A CA 1
ATOM 4288 C C . ALA A 1 563 ? -21.351 -8.555 34.159 1.00 95.88 563 ALA A C 1
ATOM 4290 O O . ALA A 1 563 ? -20.282 -9.123 34.382 1.00 95.88 563 ALA A O 1
ATOM 4291 N N . CYS A 1 564 ? -21.542 -7.793 33.075 1.00 96.06 564 CYS A N 1
ATOM 4292 C CA . CYS A 1 564 ? -20.484 -7.486 32.110 1.00 96.06 564 CYS A CA 1
ATOM 4293 C C . CYS A 1 564 ? -19.310 -6.769 32.778 1.00 96.06 564 CYS A C 1
ATOM 4295 O O . CYS A 1 564 ? -18.188 -7.241 32.645 1.00 96.06 564 CYS A O 1
ATOM 4297 N N . TYR A 1 565 ? -19.547 -5.727 33.581 1.00 97.12 565 TYR A N 1
ATOM 4298 C CA . TYR A 1 565 ? -18.463 -5.031 34.289 1.00 97.12 565 TYR A CA 1
ATOM 4299 C C . TYR A 1 565 ? -17.637 -5.945 35.203 1.00 97.12 565 TYR A C 1
ATOM 4301 O O . TYR A 1 565 ? -16.423 -5.779 35.296 1.00 97.12 565 TYR A O 1
ATOM 4309 N N . ARG A 1 566 ? -18.256 -6.951 35.839 1.00 95.38 566 ARG A N 1
ATOM 4310 C CA . ARG A 1 566 ? -17.505 -7.956 36.614 1.00 95.38 566 ARG A CA 1
ATOM 4311 C C . ARG A 1 566 ? -16.632 -8.830 35.723 1.00 95.38 566 ARG A C 1
ATOM 4313 O O . ARG A 1 566 ? -15.480 -9.055 36.065 1.00 95.38 566 ARG A O 1
ATOM 4320 N N . ARG A 1 567 ? -17.143 -9.259 34.565 1.00 96.75 567 ARG A N 1
ATOM 4321 C CA . ARG A 1 567 ? -16.328 -10.000 33.592 1.00 96.75 567 ARG A CA 1
ATOM 4322 C C . ARG A 1 567 ? -15.178 -9.149 33.061 1.00 96.75 567 ARG A C 1
ATOM 4324 O O . ARG A 1 567 ? -14.078 -9.664 32.941 1.00 96.75 567 ARG A O 1
ATOM 4331 N N . LEU A 1 568 ? -15.391 -7.851 32.827 1.00 96.12 568 LEU A N 1
ATOM 4332 C CA . LEU A 1 568 ? -14.315 -6.921 32.464 1.00 96.12 568 LEU A CA 1
ATOM 4333 C C . LEU A 1 568 ? -13.264 -6.793 33.575 1.00 96.12 568 LEU A C 1
ATOM 4335 O O . LEU A 1 568 ? -12.072 -6.805 33.290 1.00 96.12 568 LEU A O 1
ATOM 4339 N N . PHE A 1 569 ? -13.681 -6.730 34.842 1.00 94.81 569 PHE A N 1
ATOM 4340 C CA . PHE A 1 569 ? -12.758 -6.755 35.982 1.00 94.81 569 PHE A CA 1
ATOM 4341 C C . PHE A 1 569 ? -11.950 -8.062 36.040 1.00 94.81 569 PHE A C 1
ATOM 4343 O O . PHE A 1 569 ? -10.753 -8.050 36.332 1.00 94.81 569 PHE A O 1
ATOM 4350 N N . ASP A 1 570 ? -12.583 -9.193 35.726 1.00 93.88 570 ASP A N 1
ATOM 4351 C CA . ASP A 1 570 ? -11.918 -10.495 35.708 1.00 93.88 570 ASP A CA 1
ATOM 4352 C C . ASP A 1 570 ? -10.871 -10.622 34.592 1.00 93.88 570 ASP A C 1
ATOM 4354 O O . ASP A 1 570 ? -9.905 -11.363 34.774 1.00 93.88 570 ASP A O 1
ATOM 4358 N N . GLN A 1 571 ? -10.992 -9.846 33.506 1.00 94.12 571 GLN A N 1
ATOM 4359 C CA . GLN A 1 571 ? -9.981 -9.782 32.442 1.00 94.12 571 GLN A CA 1
ATOM 4360 C C . GLN A 1 571 ? -8.655 -9.172 32.912 1.00 94.12 571 GLN A C 1
ATOM 4362 O O . GLN A 1 571 ? -7.624 -9.465 32.315 1.00 94.12 571 GLN A O 1
ATOM 4367 N N . MET A 1 572 ? -8.648 -8.360 33.977 1.00 92.31 572 MET A N 1
ATOM 4368 C CA . MET A 1 572 ? -7.412 -7.782 34.513 1.00 92.31 572 MET A CA 1
ATOM 4369 C C . MET A 1 572 ? -6.584 -8.856 35.246 1.00 92.31 572 MET A C 1
ATOM 4371 O O . MET A 1 572 ? -7.065 -9.397 36.257 1.00 92.31 572 MET A O 1
ATOM 4375 N N . PRO A 1 573 ? -5.329 -9.134 34.836 1.00 88.00 573 PRO A N 1
ATOM 4376 C CA . PRO A 1 573 ? -4.407 -9.987 35.581 1.00 88.00 573 PRO A CA 1
ATOM 4377 C C . PRO A 1 573 ? -4.211 -9.490 37.017 1.00 88.00 573 PRO A C 1
ATOM 4379 O O . PRO A 1 573 ? -4.174 -8.288 37.278 1.00 88.00 573 PRO A O 1
ATOM 4382 N N . ARG A 1 574 ? -4.025 -10.403 37.980 1.00 83.25 574 ARG A N 1
ATOM 4383 C CA . ARG A 1 574 ? -3.861 -10.027 39.402 1.00 83.25 574 ARG A CA 1
ATOM 4384 C C . ARG A 1 574 ? -2.711 -9.042 39.638 1.00 83.25 574 ARG A C 1
ATOM 4386 O O . ARG A 1 574 ? -2.848 -8.166 40.484 1.00 83.25 574 ARG A O 1
ATOM 4393 N N . ALA A 1 575 ? -1.616 -9.182 38.891 1.00 80.94 575 ALA A N 1
ATOM 4394 C CA . ALA A 1 575 ? -0.475 -8.273 38.961 1.00 80.94 575 ALA A CA 1
ATOM 4395 C C . ALA A 1 575 ? -0.825 -6.856 38.466 1.00 80.94 575 ALA A C 1
ATOM 4397 O O . ALA A 1 575 ? -0.413 -5.871 39.075 1.00 80.94 575 ALA A O 1
ATOM 4398 N N . GLU A 1 576 ? -1.636 -6.741 37.411 1.00 77.12 576 GLU A N 1
ATOM 4399 C CA . GLU A 1 576 ? -2.059 -5.453 36.849 1.00 77.12 576 GLU A CA 1
ATOM 4400 C C . GLU A 1 576 ? -3.087 -4.735 37.716 1.00 77.12 576 GLU A C 1
ATOM 4402 O O . GLU A 1 576 ? -3.058 -3.513 37.798 1.00 77.12 576 GLU A O 1
ATOM 4407 N N . ARG A 1 577 ? -3.937 -5.465 38.450 1.00 85.44 577 ARG A N 1
ATOM 4408 C CA . ARG A 1 577 ? -4.886 -4.853 39.403 1.00 85.44 577 ARG A CA 1
ATOM 4409 C C . ARG A 1 577 ? -4.191 -4.001 40.468 1.00 85.44 577 ARG A C 1
ATOM 4411 O O . ARG A 1 577 ? -4.786 -3.053 40.965 1.00 85.44 577 ARG A O 1
ATOM 4418 N N . GLY A 1 578 ? -2.953 -4.346 40.828 1.00 78.81 578 GLY A N 1
ATOM 4419 C CA . GLY A 1 578 ? -2.127 -3.539 41.728 1.00 78.81 578 GLY A CA 1
ATOM 4420 C C . GLY A 1 578 ? -1.453 -2.347 41.041 1.00 78.81 578 GLY A C 1
ATOM 4421 O O . GLY A 1 578 ? -1.216 -1.338 41.696 1.00 78.81 578 GLY A O 1
ATOM 4422 N N . ARG A 1 579 ? -1.159 -2.449 39.736 1.00 82.62 579 ARG A N 1
ATOM 4423 C CA . ARG A 1 579 ? -0.549 -1.371 38.936 1.00 82.62 579 ARG A CA 1
ATOM 4424 C C . ARG A 1 579 ? -1.568 -0.320 38.489 1.00 82.62 579 ARG A C 1
ATOM 4426 O O . ARG A 1 579 ? -1.201 0.839 38.352 1.00 82.62 579 ARG A O 1
ATOM 4433 N N . ASP A 1 580 ? -2.824 -0.715 38.290 1.00 88.56 580 ASP A N 1
ATOM 4434 C CA . ASP A 1 580 ? -3.920 0.165 37.872 1.00 88.56 580 ASP A CA 1
ATOM 4435 C C . ASP A 1 580 ? -5.150 0.031 38.797 1.00 88.56 580 ASP A C 1
ATOM 4437 O O . ASP A 1 580 ? -6.194 -0.511 38.404 1.00 88.56 580 ASP A O 1
ATOM 4441 N N . PRO A 1 581 ? -5.038 0.483 40.063 1.00 89.56 581 PRO A N 1
ATOM 4442 C CA . PRO A 1 581 ? -6.108 0.343 41.050 1.00 89.56 581 PRO A CA 1
ATOM 4443 C C . PRO A 1 581 ? -7.358 1.156 40.688 1.00 89.56 581 PRO A C 1
ATOM 4445 O O . PRO A 1 581 ? -8.466 0.769 41.066 1.00 89.56 581 PRO A O 1
ATOM 4448 N N . ASP A 1 582 ? -7.200 2.246 39.935 1.00 91.88 582 ASP A N 1
ATOM 4449 C CA . ASP A 1 582 ? -8.301 3.124 39.538 1.00 91.88 582 ASP A CA 1
ATOM 4450 C C . ASP A 1 582 ? -9.240 2.433 38.551 1.00 91.88 582 ASP A C 1
ATOM 4452 O O . ASP A 1 582 ? -10.455 2.443 38.754 1.00 91.88 582 ASP A O 1
ATOM 4456 N N . LEU A 1 583 ? -8.699 1.754 37.533 1.00 93.94 583 LEU A N 1
ATOM 4457 C CA . LEU A 1 583 ? -9.508 0.973 36.596 1.00 93.94 583 LEU A CA 1
ATOM 4458 C C . LEU A 1 583 ? -10.216 -0.193 37.299 1.00 93.94 583 LEU A C 1
ATOM 4460 O O . LEU A 1 583 ? -11.415 -0.407 37.104 1.00 93.94 583 LEU A O 1
ATOM 4464 N N . ALA A 1 584 ? -9.491 -0.921 38.152 1.00 92.31 584 ALA A N 1
ATOM 4465 C CA . ALA A 1 584 ? -10.039 -2.040 38.912 1.00 92.31 584 ALA A CA 1
ATOM 4466 C C . ALA A 1 584 ? -11.218 -1.598 39.799 1.00 92.31 584 ALA A C 1
ATOM 4468 O O . ALA A 1 584 ? -12.268 -2.248 39.828 1.00 92.31 584 ALA A O 1
ATOM 4469 N N . LYS A 1 585 ? -11.060 -0.463 40.489 1.00 93.50 585 LYS A N 1
ATOM 4470 C CA . LYS A 1 585 ? -12.113 0.153 41.297 1.00 93.50 585 LYS A CA 1
ATOM 4471 C C . LYS A 1 585 ? -13.283 0.615 40.430 1.00 93.50 585 LYS A C 1
ATOM 4473 O O . LYS A 1 585 ? -14.420 0.271 40.742 1.00 93.50 585 LYS A O 1
ATOM 4478 N N . ALA A 1 586 ? -13.015 1.323 39.333 1.00 94.50 586 ALA A N 1
ATOM 4479 C CA . ALA A 1 586 ? -14.043 1.837 38.435 1.00 94.50 586 ALA A CA 1
ATOM 4480 C C . ALA A 1 586 ? -14.940 0.718 37.884 1.00 94.50 586 ALA A C 1
ATOM 4482 O O . ALA A 1 586 ? -16.160 0.842 37.915 1.00 94.50 586 ALA A O 1
ATOM 4483 N N . LEU A 1 587 ? -14.371 -0.414 37.454 1.00 95.31 587 LEU A N 1
ATOM 4484 C CA . LEU A 1 587 ? -15.149 -1.550 36.944 1.00 95.31 587 LEU A CA 1
ATOM 4485 C C . LEU A 1 587 ? -16.065 -2.166 38.016 1.00 95.31 587 LEU A C 1
ATOM 4487 O O . LEU A 1 587 ? -17.232 -2.468 37.745 1.00 95.31 587 LEU A O 1
ATOM 4491 N N . LEU A 1 588 ? -15.578 -2.324 39.249 1.00 93.88 588 LEU A N 1
ATOM 4492 C CA . LEU A 1 588 ? -16.405 -2.822 40.352 1.00 93.88 588 LEU A CA 1
ATOM 4493 C C . LEU A 1 588 ? -17.498 -1.823 40.735 1.00 93.88 588 LEU A C 1
ATOM 4495 O O . LEU A 1 588 ? -18.660 -2.220 40.870 1.00 93.88 588 LEU A O 1
ATOM 4499 N N . ASP A 1 589 ? -17.147 -0.544 40.860 1.00 93.06 589 ASP A N 1
ATOM 4500 C CA . ASP A 1 589 ? -18.087 0.530 41.169 1.00 93.06 589 ASP A CA 1
ATOM 4501 C C . ASP A 1 589 ? -19.176 0.611 40.092 1.00 93.06 589 ASP A C 1
ATOM 4503 O O . ASP A 1 589 ? -20.358 0.647 40.434 1.00 93.06 589 ASP A O 1
ATOM 4507 N N . ASN A 1 590 ? -18.825 0.514 38.807 1.00 94.25 590 ASN A N 1
ATOM 4508 C CA . ASN A 1 590 ? -19.786 0.462 37.702 1.00 94.25 590 ASN A CA 1
ATOM 4509 C C . ASN A 1 590 ? -20.737 -0.733 37.836 1.00 94.25 590 ASN A C 1
ATOM 4511 O O . ASN A 1 590 ? -21.952 -0.579 37.683 1.00 94.25 590 ASN A O 1
ATOM 4515 N N . SER A 1 591 ? -20.216 -1.916 38.188 1.00 93.69 591 SER A N 1
ATOM 4516 C CA . SER A 1 591 ? -21.040 -3.100 38.467 1.00 93.69 591 SER A CA 1
ATOM 4517 C C . SER A 1 591 ? -22.038 -2.852 39.600 1.00 93.69 591 SER A C 1
ATOM 4519 O O . SER A 1 591 ? -23.175 -3.303 39.500 1.00 93.69 591 SER A O 1
ATOM 4521 N N . TYR A 1 592 ? -21.650 -2.174 40.683 1.00 90.38 592 TYR A N 1
ATOM 4522 C CA . TYR A 1 592 ? -22.553 -1.915 41.809 1.00 90.38 592 TYR A CA 1
ATOM 4523 C C . TYR A 1 592 ? -23.595 -0.840 41.495 1.00 90.38 592 TYR A C 1
ATOM 4525 O O . TYR A 1 592 ? -24.778 -1.075 41.726 1.00 90.38 592 TYR A O 1
ATOM 4533 N N . HIS A 1 593 ? -23.175 0.295 40.932 1.00 88.50 593 HIS A N 1
ATOM 4534 C CA . HIS A 1 593 ? -24.059 1.429 40.645 1.00 88.50 593 HIS A CA 1
ATOM 4535 C C . HIS A 1 593 ? -25.087 1.130 39.555 1.00 88.50 593 HIS A C 1
ATOM 4537 O O . HIS A 1 593 ? -26.164 1.721 39.539 1.00 88.50 593 HIS A O 1
ATOM 4543 N N . THR A 1 594 ? -24.771 0.209 38.643 1.00 91.62 594 THR A N 1
ATOM 4544 C CA . THR A 1 594 ? -25.677 -0.138 37.544 1.00 91.62 594 THR A CA 1
ATOM 4545 C C . THR A 1 594 ? -26.843 -1.008 38.002 1.00 91.62 594 THR A C 1
ATOM 4547 O O . THR A 1 594 ? -27.880 -0.988 37.344 1.00 91.62 594 THR A O 1
ATOM 4550 N N . ARG A 1 595 ? -26.715 -1.737 39.122 1.00 85.19 595 ARG A N 1
ATOM 4551 C CA . ARG A 1 595 ? -27.741 -2.688 39.564 1.00 85.19 595 ARG A CA 1
ATOM 4552 C C . ARG A 1 595 ? -29.097 -2.016 39.841 1.00 85.19 595 ARG A C 1
ATOM 4554 O O . ARG A 1 595 ? -29.131 -0.915 40.400 1.00 85.19 595 ARG A O 1
ATOM 4561 N N . PRO A 1 596 ? -30.220 -2.701 39.555 1.00 77.38 596 PRO A N 1
ATOM 4562 C CA . PRO A 1 596 ? -31.555 -2.216 39.886 1.00 77.38 596 PRO A CA 1
ATOM 4563 C C . PRO A 1 596 ? -31.695 -1.878 41.377 1.00 77.38 596 PRO A C 1
ATOM 4565 O O . PRO A 1 596 ? -31.166 -2.582 42.246 1.00 77.38 596 PRO A O 1
ATOM 4568 N N . ILE A 1 597 ? -32.454 -0.819 41.679 1.00 61.91 597 ILE A N 1
ATOM 4569 C CA . ILE A 1 597 ? -32.622 -0.203 43.014 1.00 61.91 597 ILE A CA 1
ATOM 4570 C C . ILE A 1 597 ? -33.061 -1.214 44.104 1.00 61.91 597 ILE A C 1
ATOM 4572 O O . ILE A 1 597 ? -32.758 -1.032 45.282 1.00 61.91 597 ILE A O 1
ATOM 4576 N N . GLY A 1 598 ? -33.676 -2.341 43.729 1.00 54.53 598 GLY A N 1
ATOM 4577 C CA . GLY A 1 598 ? -34.072 -3.417 44.648 1.00 54.53 598 GLY A CA 1
ATOM 4578 C C . GLY A 1 598 ? -32.947 -4.337 45.154 1.00 54.53 598 GLY A C 1
ATOM 4579 O O . GLY A 1 598 ? -33.185 -5.121 46.069 1.00 54.53 598 GLY A O 1
ATOM 4580 N N . THR A 1 599 ? -31.730 -4.264 44.603 1.00 51.53 599 THR A N 1
ATOM 4581 C CA . THR A 1 599 ? -30.629 -5.213 44.906 1.00 51.53 599 THR A CA 1
ATOM 4582 C C . THR A 1 599 ? -29.440 -4.589 45.646 1.00 51.53 599 THR A C 1
ATOM 4584 O O . THR A 1 599 ? -28.397 -5.228 45.834 1.00 51.53 599 THR A O 1
ATOM 4587 N N . TRP A 1 600 ? -29.587 -3.347 46.113 1.00 49.88 600 TRP A N 1
ATOM 4588 C CA . TRP A 1 600 ? -28.588 -2.677 46.939 1.00 49.88 600 TRP A CA 1
ATOM 4589 C C . TRP A 1 600 ? -28.570 -3.335 48.319 1.00 49.88 600 TRP A C 1
ATOM 4591 O O . TRP A 1 600 ? -29.430 -3.083 49.165 1.00 49.88 600 TRP A O 1
ATOM 4601 N N . HIS A 1 601 ? -27.576 -4.184 48.583 1.00 45.25 601 HIS A N 1
ATOM 4602 C CA . HIS A 1 601 ? -27.299 -4.603 49.951 1.00 45.25 601 HIS A CA 1
ATOM 4603 C C . HIS A 1 601 ? -26.955 -3.355 50.770 1.00 45.25 601 HIS A C 1
ATOM 4605 O O . HIS A 1 601 ? -25.876 -2.781 50.616 1.00 45.25 601 HIS A O 1
ATOM 4611 N N . ARG A 1 602 ? -27.860 -2.947 51.672 1.00 38.44 602 ARG A N 1
ATOM 4612 C CA . ARG A 1 602 ? -27.545 -2.016 52.761 1.00 38.44 602 ARG A CA 1
ATOM 4613 C C . ARG A 1 602 ? -26.405 -2.620 53.583 1.00 38.44 602 ARG A C 1
ATOM 4615 O O . ARG A 1 602 ? -26.648 -3.365 54.531 1.00 38.44 602 ARG A O 1
ATOM 4622 N N . ARG A 1 603 ? -25.151 -2.296 53.259 1.00 39.28 603 ARG A N 1
ATOM 4623 C CA . ARG A 1 603 ? -24.069 -2.395 54.241 1.00 39.28 603 ARG A CA 1
ATOM 4624 C C . ARG A 1 603 ? -24.391 -1.366 55.312 1.00 39.28 603 ARG A C 1
ATOM 4626 O O . ARG A 1 603 ? -24.331 -0.165 55.070 1.00 39.28 603 ARG A O 1
ATOM 4633 N N . GLY A 1 604 ? -24.831 -1.861 56.465 1.00 36.88 604 GLY A N 1
ATOM 4634 C CA . GLY A 1 604 ? -25.191 -1.048 57.611 1.00 36.88 604 GLY A CA 1
ATOM 4635 C C . GLY A 1 604 ? -24.015 -0.194 58.062 1.00 36.88 604 GLY A C 1
ATOM 4636 O O . GLY A 1 604 ? -23.197 -0.635 58.863 1.00 36.88 604 GLY A O 1
ATOM 4637 N N . TYR A 1 605 ? -23.986 1.060 57.622 1.00 32.09 605 TYR A N 1
ATOM 4638 C CA . TYR A 1 605 ? -23.482 2.118 58.476 1.00 32.09 605 TYR A CA 1
ATOM 4639 C C . TYR A 1 605 ? -24.425 2.175 59.675 1.00 32.09 605 TYR A C 1
ATOM 4641 O O . TYR A 1 605 ? -25.573 2.611 59.574 1.00 32.09 605 TYR A O 1
ATOM 4649 N N . ARG A 1 606 ? -23.954 1.678 60.823 1.00 34.97 606 ARG A N 1
ATOM 4650 C CA . ARG A 1 606 ? -24.512 2.073 62.114 1.00 34.97 606 ARG A CA 1
ATOM 4651 C C . ARG A 1 606 ? -24.351 3.589 62.206 1.00 34.97 606 ARG A C 1
ATOM 4653 O O . ARG A 1 606 ? -23.289 4.078 62.570 1.00 34.97 606 ARG A O 1
ATOM 4660 N N . SER A 1 607 ? -25.401 4.330 61.870 1.00 31.00 607 SER A N 1
ATOM 4661 C CA . SER A 1 607 ? -25.530 5.720 62.290 1.00 31.00 607 SER A CA 1
ATOM 4662 C C . SER A 1 607 ? -25.540 5.746 63.825 1.00 31.00 607 SER A C 1
ATOM 4664 O O . SER A 1 607 ? -26.351 5.017 64.418 1.00 31.00 607 SER A O 1
ATOM 4666 N N . PRO A 1 608 ? -24.704 6.553 64.496 1.00 32.59 608 PRO A N 1
ATOM 4667 C CA . PRO A 1 608 ? -24.865 6.808 65.918 1.00 32.59 608 PRO A CA 1
ATOM 4668 C C . PRO A 1 608 ? -26.244 7.437 66.122 1.00 32.59 608 PRO A C 1
ATOM 4670 O O . PRO A 1 608 ? -26.525 8.520 65.612 1.00 32.59 608 PRO A O 1
ATOM 4673 N N . ARG A 1 609 ? -27.137 6.732 66.823 1.00 30.14 609 ARG A N 1
ATOM 4674 C CA . ARG A 1 609 ? -28.434 7.270 67.238 1.00 30.14 609 ARG A CA 1
ATOM 4675 C C . ARG A 1 609 ? -28.184 8.401 68.232 1.00 30.14 609 ARG A C 1
ATOM 4677 O O . ARG A 1 609 ? -28.084 8.154 69.431 1.00 30.14 609 ARG A O 1
ATOM 4684 N N . TRP A 1 610 ? -28.100 9.630 67.736 1.00 30.69 610 TRP A N 1
ATOM 4685 C CA . TRP A 1 610 ? -28.372 10.796 68.559 1.00 30.69 610 TRP A CA 1
ATOM 4686 C C . TRP A 1 610 ? -29.857 10.778 68.908 1.00 30.69 610 TRP A C 1
ATOM 4688 O O . TRP A 1 610 ? -30.733 10.717 68.043 1.00 30.69 610 TRP A O 1
ATOM 4698 N N . ARG A 1 611 ? -30.108 10.711 70.214 1.00 33.22 611 ARG A N 1
ATOM 4699 C CA . ARG A 1 611 ? -31.418 10.878 70.819 1.00 33.22 611 ARG A CA 1
ATOM 4700 C C . ARG A 1 611 ? -31.821 12.324 70.604 1.00 33.22 611 ARG A C 1
ATOM 4702 O O . ARG A 1 611 ? -31.168 13.199 71.149 1.00 33.22 611 ARG A O 1
ATOM 4709 N N . ASP A 1 612 ? -32.917 12.546 69.901 1.00 34.72 612 ASP A N 1
ATOM 4710 C CA . ASP A 1 612 ? -33.802 13.627 70.291 1.00 34.72 612 ASP A CA 1
ATOM 4711 C C . ASP A 1 612 ? -35.217 13.398 69.795 1.00 34.72 612 ASP A C 1
ATOM 4713 O O . ASP A 1 612 ? -35.448 12.829 68.729 1.00 34.72 612 ASP A O 1
ATOM 4717 N N . ARG A 1 613 ? -36.147 13.912 70.602 1.00 27.89 613 ARG A N 1
ATOM 4718 C CA . ARG A 1 613 ? -37.591 14.003 70.372 1.00 27.89 613 ARG A CA 1
ATOM 4719 C C . ARG A 1 613 ? -38.438 12.849 70.912 1.00 27.89 613 ARG A C 1
ATOM 4721 O O . ARG A 1 613 ? -39.094 12.140 70.164 1.00 27.89 613 ARG A O 1
ATOM 4728 N N . TRP A 1 614 ? -38.562 12.807 72.238 1.00 28.02 614 TRP A N 1
ATOM 4729 C CA . TRP A 1 614 ? -39.855 12.577 72.895 1.00 28.02 614 TRP A CA 1
ATOM 4730 C C . TRP A 1 614 ? -40.010 13.572 74.048 1.00 28.02 614 TRP A C 1
ATOM 4732 O O . TRP A 1 614 ? -39.316 13.443 75.051 1.00 28.02 614 TRP A O 1
ATOM 4742 N N . LYS A 1 615 ? -40.902 14.561 73.881 1.00 30.42 615 LYS A N 1
ATOM 4743 C CA . LYS A 1 615 ? -41.844 15.080 74.898 1.00 30.42 615 LYS A CA 1
ATOM 4744 C C . LYS A 1 615 ? -42.541 16.352 74.395 1.00 30.42 615 LYS A C 1
ATOM 4746 O O . LYS A 1 615 ? -41.985 17.443 74.436 1.00 30.42 615 LYS A O 1
ATOM 4751 N N . ARG A 1 616 ? -43.803 16.206 73.988 1.00 28.72 616 ARG A N 1
ATOM 4752 C CA . ARG A 1 616 ? -44.855 17.206 74.218 1.00 28.72 616 ARG A CA 1
ATOM 4753 C C . ARG A 1 616 ? -46.164 16.472 74.474 1.00 28.72 616 ARG A C 1
ATOM 4755 O O . ARG A 1 616 ? -46.642 15.774 73.588 1.00 28.72 616 ARG A O 1
ATOM 4762 N N . SER A 1 617 ? -46.700 16.666 75.678 1.00 28.36 617 SER A N 1
ATOM 4763 C CA . SER A 1 617 ? -48.126 16.764 76.033 1.00 28.36 617 SER A CA 1
ATOM 4764 C C . SER A 1 617 ? -48.420 16.086 77.375 1.00 28.36 617 SER A C 1
ATOM 4766 O O . SER A 1 617 ? -47.976 14.963 77.605 1.00 28.36 617 SER A O 1
ATOM 4768 N N . ARG A 1 618 ? -49.244 16.777 78.180 1.00 30.03 618 ARG A N 1
ATOM 4769 C CA . ARG A 1 618 ? -49.664 16.566 79.583 1.00 30.03 618 ARG A CA 1
ATOM 4770 C C . ARG A 1 618 ? -48.681 17.171 80.597 1.00 30.03 618 ARG A C 1
ATOM 4772 O O . ARG A 1 618 ? -47.540 16.742 80.656 1.00 30.03 618 ARG A O 1
ATOM 4779 N N . GLY A 1 619 ? -49.000 18.209 81.368 1.00 27.58 619 GLY A N 1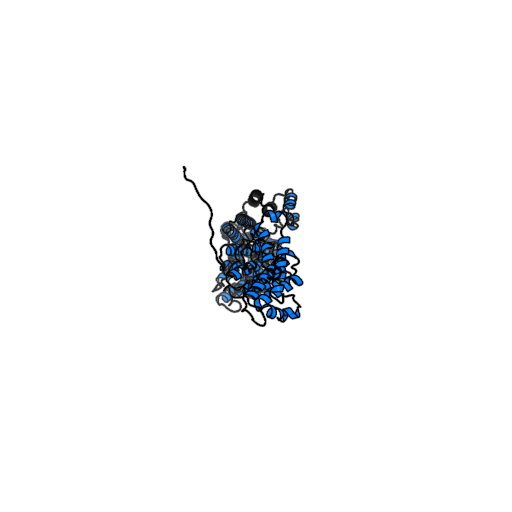
ATOM 4780 C CA . GLY A 1 619 ? -50.298 18.744 81.790 1.00 27.58 619 GLY A CA 1
ATOM 4781 C C . GLY A 1 619 ? -50.472 18.501 83.293 1.00 27.58 619 GLY A C 1
ATOM 4782 O O . GLY A 1 619 ? -50.500 17.345 83.696 1.00 27.58 619 GLY A O 1
ATOM 4783 N N . ASP A 1 620 ? -50.609 19.604 84.033 1.00 30.08 620 ASP A N 1
ATOM 4784 C CA . ASP A 1 620 ? -51.082 19.773 85.419 1.00 30.08 620 ASP A CA 1
ATOM 4785 C C . ASP A 1 620 ? -50.198 19.506 86.654 1.00 30.08 620 ASP A C 1
ATOM 4787 O O . ASP A 1 620 ? -49.559 18.470 86.798 1.00 30.08 620 ASP A O 1
ATOM 4791 N N . GLY A 1 621 ? -50.318 20.473 87.587 1.00 28.64 621 GLY A N 1
ATOM 4792 C CA . GLY A 1 621 ? -50.072 20.407 89.038 1.00 28.64 621 GLY A CA 1
ATOM 4793 C C . GLY A 1 621 ? -48.599 20.510 89.444 1.00 28.64 621 GLY A C 1
ATOM 4794 O O . GLY A 1 621 ? -47.811 19.645 89.107 1.00 28.64 621 GLY A O 1
ATOM 4795 N N . GLY A 1 622 ? -48.102 21.525 90.152 1.00 27.91 622 GLY A N 1
ATOM 4796 C CA . GLY A 1 622 ? -48.675 22.219 91.303 1.00 27.91 622 GLY A CA 1
ATOM 4797 C C . GLY A 1 622 ? -47.782 21.940 92.525 1.00 27.91 622 GLY A C 1
ATOM 4798 O O . GLY A 1 622 ? -47.497 20.784 92.809 1.00 27.91 622 GLY A O 1
ATOM 4799 N N . GLY A 1 623 ? -47.366 22.983 93.252 1.00 29.06 623 GLY A N 1
ATOM 4800 C CA . GLY A 1 623 ? -46.929 22.852 94.652 1.00 29.06 623 GLY A CA 1
ATOM 4801 C C . GLY A 1 623 ? -45.450 23.115 94.967 1.00 29.06 623 GLY A C 1
ATOM 4802 O O . GLY A 1 623 ? -44.571 22.332 94.630 1.00 29.06 623 GLY A O 1
ATOM 4803 N N . LEU A 1 624 ? -45.227 24.212 95.696 1.00 29.61 624 LEU A N 1
ATOM 4804 C CA . LEU A 1 624 ? -44.029 24.573 96.466 1.00 29.61 624 LEU A CA 1
ATOM 4805 C C . LEU A 1 624 ? -43.654 23.545 97.559 1.00 29.61 624 LEU A C 1
ATOM 4807 O O . LEU A 1 624 ? -44.552 22.945 98.148 1.00 29.61 624 LEU A O 1
ATOM 4811 N N . ARG A 1 625 ? -42.358 23.519 97.936 1.00 29.31 625 ARG A N 1
ATOM 4812 C CA . ARG A 1 625 ? -41.759 23.689 99.303 1.00 29.31 625 ARG A CA 1
ATOM 4813 C C . ARG A 1 625 ? -40.294 23.191 99.276 1.00 29.31 625 ARG A C 1
ATOM 4815 O O . ARG A 1 625 ? -40.079 22.061 98.863 1.00 29.31 625 ARG A O 1
ATOM 4822 N N . THR A 1 626 ? -39.241 24.014 99.407 1.00 30.89 626 THR A N 1
ATOM 4823 C CA . THR A 1 626 ? -38.636 24.730 100.573 1.00 30.89 626 THR A CA 1
ATOM 4824 C C . THR A 1 626 ? -38.016 23.841 101.658 1.00 30.89 626 THR A C 1
ATOM 4826 O O . THR A 1 626 ? -38.638 22.841 102.001 1.00 30.89 626 THR A O 1
ATOM 4829 N N . TYR A 1 627 ? -36.903 24.347 102.235 1.00 30.66 627 TYR A N 1
ATOM 4830 C CA . TYR A 1 627 ? -36.093 23.973 103.429 1.00 30.66 627 TYR A CA 1
ATOM 4831 C C . TYR A 1 627 ? -34.670 23.491 103.065 1.00 30.66 627 TYR A C 1
ATOM 4833 O O . TYR A 1 627 ? -34.545 22.599 102.236 1.00 30.66 627 TYR A O 1
ATOM 4841 N N . GLU A 1 628 ? -33.547 23.986 103.603 1.00 29.92 628 GLU A N 1
ATOM 4842 C CA . GLU A 1 628 ? -33.189 25.003 104.624 1.00 29.92 628 GLU A CA 1
ATOM 4843 C C . GLU A 1 628 ? -31.664 25.254 104.442 1.00 29.92 628 GLU A C 1
ATOM 4845 O O . GLU A 1 628 ? -30.917 24.320 104.156 1.00 29.92 628 GLU A O 1
ATOM 4850 N N . ASP A 1 629 ? -31.235 26.500 104.248 1.00 32.09 629 ASP A N 1
ATOM 4851 C CA . ASP A 1 629 ? -30.608 27.421 105.218 1.00 32.09 629 ASP A CA 1
ATOM 4852 C C . ASP A 1 629 ? -29.107 27.259 105.557 1.00 32.09 629 ASP A C 1
ATOM 4854 O O . ASP A 1 629 ? -28.710 26.501 106.433 1.00 32.09 629 ASP A O 1
ATOM 4858 N N . THR A 1 630 ? -28.342 28.202 104.976 1.00 31.94 630 THR A N 1
ATOM 4859 C CA . THR A 1 630 ? -27.334 29.084 105.622 1.00 31.94 630 THR A CA 1
ATOM 4860 C C . THR A 1 630 ? -26.008 28.454 106.104 1.00 31.94 630 THR A C 1
ATOM 4862 O O . THR A 1 630 ? -25.980 27.376 106.669 1.00 31.94 630 THR A O 1
ATOM 4865 N N . VAL A 1 631 ? -24.817 29.032 105.893 1.00 34.34 631 VAL A N 1
ATOM 4866 C CA . VAL A 1 631 ? -24.330 30.371 106.272 1.00 34.34 631 VAL A CA 1
ATOM 4867 C C . VAL A 1 631 ? -23.003 30.653 105.516 1.00 34.34 631 VAL A C 1
ATOM 4869 O O . VAL A 1 631 ? -22.171 29.765 105.379 1.00 34.34 631 VAL A O 1
ATOM 4872 N N . THR A 1 632 ? -22.882 31.891 105.021 1.00 33.19 632 THR A N 1
ATOM 4873 C CA . THR A 1 632 ? -21.719 32.747 104.663 1.00 33.19 632 THR A CA 1
ATOM 4874 C C . THR A 1 632 ? -20.284 32.216 104.458 1.00 33.19 632 THR A C 1
ATOM 4876 O O . THR A 1 632 ? -19.748 31.503 105.293 1.00 33.19 632 THR A O 1
ATOM 4879 N N . GLU A 1 633 ? -19.637 32.846 103.456 1.00 35.25 633 GLU A N 1
ATOM 4880 C CA . GLU A 1 633 ? -18.197 33.192 103.336 1.00 35.25 633 GLU A CA 1
ATOM 4881 C C . GLU A 1 633 ? -17.188 32.033 103.171 1.00 35.25 633 GLU A C 1
ATOM 4883 O O . GLU A 1 633 ? -17.145 31.101 103.954 1.00 35.25 633 GLU A O 1
ATOM 4888 N N . GLY A 1 634 ? -16.276 32.019 102.196 1.00 30.52 634 GLY A N 1
ATOM 4889 C CA . GLY A 1 634 ? -15.917 32.978 101.157 1.00 30.52 634 GLY A CA 1
ATOM 4890 C C . GLY A 1 634 ? -14.684 32.480 100.380 1.00 30.52 634 GLY A C 1
ATOM 4891 O O . GLY A 1 634 ? -13.994 31.565 100.823 1.00 30.52 634 GLY A O 1
ATOM 4892 N N . GLY A 1 635 ? -14.398 33.129 99.248 1.00 33.59 635 GLY A N 1
ATOM 4893 C CA . GLY A 1 635 ? -13.075 33.139 98.613 1.00 33.59 635 GLY A CA 1
ATOM 4894 C C . GLY A 1 635 ? -12.922 32.306 97.337 1.00 33.59 635 GLY A C 1
ATOM 4895 O O . GLY A 1 635 ? -12.857 31.082 97.404 1.00 33.59 635 GLY A O 1
ATOM 4896 N N . GLY A 1 636 ? -12.737 33.003 96.207 1.00 37.97 636 GLY A N 1
ATOM 4897 C CA . GLY A 1 636 ? -12.117 32.470 94.986 1.00 37.97 636 GLY A CA 1
ATOM 4898 C C . GLY A 1 636 ? -12.989 32.534 93.752 1.00 37.97 636 GLY A C 1
ATOM 4899 O O . GLY A 1 636 ? -13.631 31.502 93.470 1.00 37.97 636 GLY A O 1
#

Radius of gyration: 37.84 Å; chains: 1; bounding box: 89×52×169 Å

Organism: NCBI:txid1306181

Secondary structure (DSSP, 8-state):
---TT-HHHHHHHHHHHHHHHT---TTBPPEEEEEPPTT--TT---EEEE----SEEHHHHHHHHHTT-TTSSSTTHHHHHHHHHHHHHHHHHIIIIII-EE-----TTTEEEETTEEEE--GGG-EETT-----SS--GGGGTSSS--HHHHHHHHHHHHHHHHHT-SSPPPSHHHHHHHHHHHHHT-SSGGGS-SSHHHHHHHHHHHHHHHHHHHHSS-------SSBPPP-----TTTTSPPPGGGGTT-SSPPPPPP-PPPPHHHHHHHSPPBPPPTTSTTHHHHTT--SS-HHHHHHHHTTSPP-HHHHHHHHHHHHHHHHH-TTTHHHHHHHHHHHHHHHHHHHGGGGGT-HHHHHHHHHHHHHTT-HHHHHHHHHHHHHHSTT-SHHHHHHHHHHHHTT-HHHHHHHHHHHHTT-TT-HHHHHHHHHHHHHTT-HHHHHHHHHTS-TTSTTHHHHHHHHHHHHTSPPTTSPPPPHHHHHHHHHHHHHHHHTS----HHHHHHHHHHHHHHHHHHHHTSPTT-SS-HHHHHHH-HHHHHTT----SSHHHHHHHHHHHHHHHHHHS-HHHHHH-HHHHHHHHHHHHHHS-GGG-------------------------------------